Protein 4GD9 (pdb70)

Structure (mmCIF, N/CA/C/O backbone):
data_4GD9
#
_entry.id   4GD9
#
_cell.length_a   54.720
_cell.length_b   85.890
_cell.length_c   100.140
_cell.angle_alpha   90.00
_cell.angle_beta   90.00
_cell.angle_gamma   90.00
#
_symmetry.space_group_name_H-M   'P 21 21 21'
#
loop_
_entity.id
_entity.type
_entity.pdbx_description
1 polymer Streptavidin
2 non-polymer BIOTIN
3 non-polymer 'SULFATE ION'
4 water water
#
loop_
_atom_site.group_PDB
_atom_site.id
_atom_site.type_symbol
_atom_site.label_atom_id
_atom_site.label_alt_id
_atom_site.label_comp_id
_atom_site.label_asym_id
_atom_site.label_entity_id
_atom_site.label_seq_id
_atom_site.pdbx_PDB_ins_code
_atom_site.Cartn_x
_atom_site.Cartn_y
_atom_site.Cartn_z
_atom_site.occupancy
_atom_site.B_iso_or_equiv
_atom_site.auth_seq_id
_atom_site.auth_comp_id
_atom_site.auth_asym_id
_atom_site.auth_atom_id
_atom_site.pdbx_PDB_model_num
ATOM 1 N N . ASN A 1 2 ? 45.691 -20.877 35.721 1.00 67.75 49 ASN A N 1
ATOM 2 C CA . ASN A 1 2 ? 46.551 -21.833 34.960 1.00 64.87 49 ASN A CA 1
ATOM 3 C C . ASN A 1 2 ? 46.706 -21.415 33.501 1.00 54.51 49 ASN A C 1
ATOM 4 O O . ASN A 1 2 ? 45.778 -20.866 32.899 1.00 48.36 49 ASN A O 1
ATOM 9 N N . ALA A 1 3 ? 47.879 -21.705 32.936 1.00 52.36 50 ALA A N 1
ATOM 10 C CA . ALA A 1 3 ? 48.181 -21.461 31.516 1.00 45.07 50 ALA A CA 1
ATOM 11 C C . ALA A 1 3 ? 47.034 -21.862 30.574 1.00 37.38 50 ALA A C 1
ATOM 12 O O . ALA A 1 3 ? 46.721 -21.151 29.625 1.00 35.14 50 ALA A O 1
ATOM 14 N N . GLU A 1 4 ? 46.405 -23.001 30.868 1.00 39.41 51 GLU A N 1
ATOM 15 C CA . GLU A 1 4 ? 45.369 -23.549 29.999 1.00 36.88 51 GLU A CA 1
ATOM 16 C C . GLU A 1 4 ? 44.155 -22.653 29.841 1.00 34.59 51 GLU A C 1
ATOM 17 O O . GLU A 1 4 ? 43.446 -22.751 28.839 1.00 34.97 51 GLU A O 1
ATOM 23 N N . SER A 1 5 ? 43.915 -21.787 30.818 1.00 34.96 52 SER A N 1
ATOM 24 C CA . SER A 1 5 ? 42.704 -20.983 30.820 1.00 34.09 52 SER A CA 1
ATOM 25 C C . SER A 1 5 ? 42.908 -19.565 30.236 1.00 33.43 52 SER A C 1
ATOM 26 O O . SER A 1 5 ? 41.954 -18.785 30.141 1.00 30.22 52 SER A O 1
ATOM 30 N N . ARG A 1 6 ? 44.147 -19.225 29.862 1.00 29.87 53 ARG A N 1
ATOM 31 C CA . ARG A 1 6 ? 44.478 -17.877 29.430 1.00 27.68 53 ARG A CA 1
ATOM 32 C C . ARG A 1 6 ? 44.693 -17.790 27.932 1.00 24.69 53 ARG A C 1
ATOM 33 O O . ARG A 1 6 ? 45.291 -18.651 27.343 1.00 25.83 53 ARG A O 1
ATOM 46 N N . TYR A 1 7 ? 44.207 -16.699 27.351 1.00 23.56 54 TYR A N 1
ATOM 47 C CA . TYR A 1 7 ? 44.295 -16.459 25.940 1.00 23.53 54 TYR A CA 1
ATOM 48 C C . TYR A 1 7 ? 44.852 -15.049 25.691 1.00 24.79 54 TYR A C 1
ATOM 49 O O . TYR A 1 7 ? 44.610 -14.107 26.454 1.00 24.12 54 TYR A O 1
ATOM 58 N N . VAL A 1 8 ? 45.635 -14.923 24.613 1.00 19.37 55 VAL A N 1
ATOM 59 C CA . VAL A 1 8 ? 46.256 -13.674 24.243 1.00 19.70 55 VAL A CA 1
ATOM 60 C C . VAL A 1 8 ? 45.189 -12.682 23.777 1.00 19.32 55 VAL A C 1
ATOM 61 O O . VAL A 1 8 ? 44.250 -13.031 23.064 1.00 18.33 55 VAL A O 1
ATOM 65 N N . LEU A 1 9 ? 45.341 -11.415 24.185 1.00 18.68 56 LEU A N 1
ATOM 66 C CA . LEU A 1 9 ? 44.526 -10.349 23.634 1.00 19.94 56 LEU A CA 1
ATOM 67 C C . LEU A 1 9 ? 45.392 -9.219 23.130 1.00 17.59 56 LEU A C 1
ATOM 68 O O . LEU A 1 9 ? 46.500 -8.973 23.588 1.00 17.76 56 LEU A O 1
ATOM 73 N N . THR A 1 10 ? 44.857 -8.544 22.132 1.00 19.19 57 THR A N 1
ATOM 74 C CA . THR A 1 10 ? 45.461 -7.334 21.619 1.00 19.37 57 THR A CA 1
ATOM 75 C C . THR A 1 10 ? 44.335 -6.415 21.225 1.00 16.36 57 THR A C 1
ATOM 76 O O . THR A 1 10 ? 43.260 -6.836 20.826 1.00 18.25 57 THR A O 1
ATOM 80 N N . GLY A 1 11 ? 44.571 -5.109 21.357 1.00 18.36 58 GLY A N 1
ATOM 81 C CA . GLY A 1 11 ? 43.598 -4.142 20.972 1.00 17.66 58 GLY A CA 1
ATOM 82 C C . GLY A 1 11 ? 44.176 -2.750 20.849 1.00 16.35 58 GLY A C 1
ATOM 83 O O . GLY A 1 11 ? 45.401 -2.557 20.804 1.00 16.75 58 GLY A O 1
ATOM 84 N N . ARG A 1 12 ? 43.259 -1.791 20.841 1.00 17.39 59 ARG A N 1
ATOM 85 C CA . ARG A 1 12 ? 43.617 -0.377 20.684 1.00 17.89 59 ARG A CA 1
ATOM 86 C C . ARG A 1 12 ? 42.729 0.474 21.568 1.00 16.32 59 ARG A C 1
ATOM 87 O O . ARG A 1 12 ? 41.584 0.130 21.802 1.00 17.75 59 ARG A O 1
ATOM 95 N N . TYR A 1 13 ? 43.228 1.617 22.013 1.00 16.48 60 TYR A N 1
ATOM 96 C CA . TYR A 1 13 ? 42.427 2.573 22.726 1.00 16.55 60 TYR A CA 1
ATOM 97 C C . TYR A 1 13 ? 42.801 3.991 22.328 1.00 18.99 60 TYR A C 1
ATOM 98 O O . TYR A 1 13 ? 43.907 4.202 21.811 1.00 17.72 60 TYR A O 1
ATOM 107 N N . ASP A 1 14 ? 41.887 4.928 22.583 1.00 19.42 61 ASP A N 1
ATOM 108 C CA . ASP A 1 14 ? 42.139 6.369 22.373 1.00 18.02 61 ASP A CA 1
ATOM 109 C C . ASP A 1 14 ? 43.038 6.895 23.443 1.00 16.88 61 ASP A C 1
ATOM 110 O O . ASP A 1 14 ? 42.637 7.064 24.610 1.00 19.68 61 ASP A O 1
ATOM 115 N N . SER A 1 15 ? 44.336 7.039 23.097 1.00 18.53 62 SER A N 1
ATOM 116 C CA . SER A 1 15 ? 45.382 7.465 24.016 1.00 20.25 62 SER A CA 1
ATOM 117 C C . SER A 1 15 ? 45.411 8.978 24.251 1.00 21.11 62 SER A C 1
ATOM 118 O O . SER A 1 15 ? 46.238 9.467 25.027 1.00 26.09 62 SER A O 1
ATOM 121 N N . ALA A 1 16 ? 44.484 9.709 23.613 1.00 19.54 63 ALA A N 1
ATOM 122 C CA . ALA A 1 16 ? 44.321 11.149 23.893 1.00 19.88 63 ALA A CA 1
ATOM 123 C C . ALA A 1 16 ? 42.851 11.482 23.908 1.00 20.28 63 ALA A C 1
ATOM 124 O O . ALA A 1 16 ? 42.355 12.140 23.004 1.00 21.60 63 ALA A O 1
ATOM 126 N N . PRO A 1 17 ? 42.128 11.013 24.941 1.00 19.73 64 PRO A N 1
ATOM 127 C CA . PRO A 1 17 ? 40.704 11.156 24.949 1.00 18.58 64 PRO A CA 1
ATOM 128 C C . PRO A 1 17 ? 40.303 12.640 25.176 1.00 19.59 64 PRO A C 1
ATOM 129 O O . PRO A 1 17 ? 41.108 13.484 25.560 1.00 21.72 64 PRO A O 1
ATOM 133 N N . ALA A 1 18 ? 39.041 12.928 24.946 1.00 21.02 65 ALA A N 1
ATOM 134 C CA . ALA A 1 18 ? 38.517 14.252 25.176 1.00 21.03 65 ALA A CA 1
ATOM 135 C C . ALA A 1 18 ? 38.588 14.561 26.666 1.00 21.07 65 ALA A C 1
ATOM 136 O O . ALA A 1 18 ? 38.709 13.644 27.506 1.00 21.39 65 ALA A O 1
ATOM 138 N N . THR A 1 19 ? 38.542 15.856 26.978 1.00 21.94 66 THR A N 1
ATOM 139 C CA . THR A 1 19 ? 38.622 16.341 28.372 1.00 23.04 66 THR A CA 1
ATOM 140 C C . THR A 1 19 ? 37.309 16.986 28.824 1.00 26.22 66 THR A C 1
ATOM 141 O O . THR A 1 19 ? 37.262 17.768 29.783 1.00 28.98 66 THR A O 1
ATOM 145 N N . ASP A 1 20 ? 36.230 16.617 28.149 1.00 24.88 67 ASP A N 1
ATOM 146 C CA . ASP A 1 20 ? 34.915 17.196 28.383 1.00 26.77 67 ASP A CA 1
ATOM 147 C C . ASP A 1 20 ? 33.979 16.318 29.217 1.00 25.80 67 ASP A C 1
ATOM 148 O O . ASP A 1 20 ? 32.798 16.578 29.247 1.00 32.96 67 ASP A O 1
ATOM 153 N N . GLY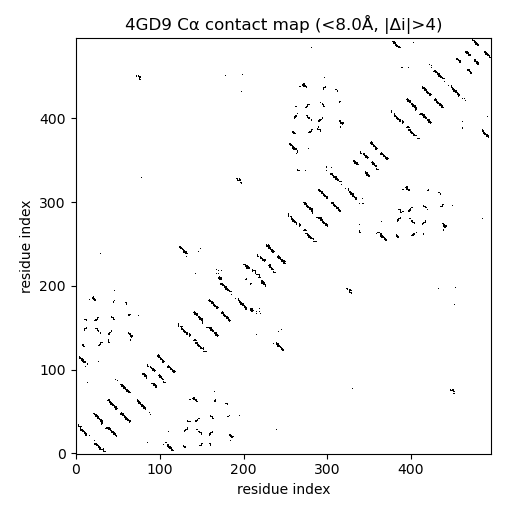 A 1 21 ? 34.519 15.322 29.912 1.00 25.05 68 GLY A N 1
ATOM 154 C CA . GLY A 1 21 ? 33.716 14.387 30.695 1.00 25.21 68 GLY A CA 1
ATOM 155 C C . GLY A 1 21 ? 33.415 13.054 30.026 1.00 25.60 68 GLY A C 1
ATOM 156 O O . GLY A 1 21 ? 32.917 12.128 30.654 1.00 29.08 68 GLY A O 1
ATOM 157 N N . SER A 1 22 ? 33.756 12.950 28.758 1.00 23.07 69 SER A N 1
ATOM 158 C CA . SER A 1 22 ? 33.526 11.721 28.005 1.00 22.74 69 SER A CA 1
ATOM 159 C C . SER A 1 22 ? 34.413 10.584 28.431 1.00 22.68 69 SER A C 1
ATOM 160 O O . SER A 1 22 ? 35.582 10.811 28.798 1.00 22.22 69 SER A O 1
ATOM 163 N N . GLY A 1 23 ? 33.936 9.360 28.178 1.00 21.45 70 GLY A N 1
ATOM 164 C CA . GLY A 1 23 ? 34.754 8.167 28.325 1.00 22.47 70 GLY A CA 1
ATOM 165 C C . GLY A 1 23 ? 35.854 8.045 27.286 1.00 20.18 70 GLY A C 1
ATOM 166 O O . GLY A 1 23 ? 35.940 8.824 26.334 1.00 20.18 70 GLY A O 1
ATOM 167 N N . THR A 1 24 ? 36.672 7.019 27.456 1.00 19.72 71 THR A N 1
ATOM 168 C CA . THR A 1 24 ? 37.810 6.727 26.583 1.00 19.22 71 THR A CA 1
ATOM 169 C C . THR A 1 24 ? 37.510 5.480 25.746 1.00 18.54 71 THR A C 1
ATOM 170 O O . THR A 1 24 ? 37.394 4.380 26.270 1.00 18.11 71 THR A O 1
ATOM 174 N N . ALA A 1 25 ? 37.391 5.645 24.441 1.00 17.83 72 ALA A N 1
ATOM 175 C CA . ALA A 1 25 ? 36.977 4.516 23.576 1.00 18.40 72 ALA A CA 1
ATOM 176 C C . ALA A 1 25 ? 38.091 3.491 23.498 1.00 18.61 72 ALA A C 1
ATOM 177 O O . ALA A 1 25 ? 39.271 3.825 23.493 1.00 18.24 72 ALA A O 1
ATOM 179 N N . LEU A 1 26 ? 37.706 2.217 23.460 1.00 19.03 73 LEU A N 1
ATOM 180 C CA . LEU A 1 26 ? 38.680 1.153 23.283 1.00 18.83 73 LEU A CA 1
ATOM 181 C C . LEU A 1 26 ? 38.033 -0.085 22.685 1.00 17.23 73 LEU A C 1
ATOM 182 O O . LEU A 1 26 ? 36.813 -0.207 22.617 1.00 18.15 73 LEU A O 1
ATOM 187 N N . GLY A 1 27 ? 38.883 -1.001 22.272 1.00 18.00 74 GLY A N 1
ATOM 188 C CA . GLY A 1 27 ? 38.432 -2.314 21.834 1.00 18.56 74 GLY A CA 1
ATOM 189 C C . GLY A 1 27 ? 39.548 -3.318 21.857 1.00 16.43 74 GLY A C 1
ATOM 190 O O . GLY A 1 27 ? 40.723 -2.971 21.808 1.00 16.79 74 GLY A O 1
ATOM 191 N N . TRP A 1 28 ? 39.190 -4.596 21.945 1.00 18.10 75 TRP A N 1
ATOM 192 C CA . TRP A 1 28 ? 40.198 -5.658 21.851 1.00 17.17 75 TRP A CA 1
ATOM 193 C C . TRP A 1 28 ? 39.608 -6.941 21.327 1.00 16.10 75 TRP A C 1
ATOM 194 O O . TRP A 1 28 ? 38.403 -7.095 21.313 1.00 16.83 75 TRP A O 1
ATOM 205 N N . THR A 1 29 ? 40.501 -7.852 20.951 1.00 16.99 76 THR A N 1
ATOM 206 C CA . THR A 1 29 ? 40.143 -9.168 20.406 1.00 16.28 76 THR A CA 1
ATOM 207 C C . THR A 1 29 ? 40.827 -10.271 21.182 1.00 15.41 76 THR A C 1
ATOM 208 O O . THR A 1 29 ? 42.000 -10.178 21.507 1.00 16.84 76 THR A O 1
ATOM 212 N N . VAL A 1 30 ? 40.109 -11.367 21.381 1.00 17.52 77 VAL A N 1
ATOM 213 C CA . VAL A 1 30 ? 40.658 -12.673 21.764 1.00 17.33 77 VAL A CA 1
ATOM 214 C C . VAL A 1 30 ? 40.242 -13.697 20.695 1.00 16.24 77 VAL A C 1
ATOM 215 O O . VAL A 1 30 ? 39.034 -13.831 20.403 1.00 16.68 77 VAL A O 1
ATOM 219 N N . ALA A 1 31 ? 41.189 -14.435 20.167 1.00 16.79 78 ALA A N 1
ATOM 220 C CA . ALA A 1 31 ? 40.906 -15.664 19.456 1.00 16.35 78 ALA A CA 1
ATOM 221 C C . ALA A 1 31 ? 41.077 -16.806 20.457 1.00 16.32 78 ALA A C 1
ATOM 222 O O . ALA A 1 31 ? 42.109 -16.923 21.117 1.00 18.21 78 ALA A O 1
ATOM 224 N N . TRP A 1 32 ? 40.080 -17.665 20.499 1.00 16.50 79 TRP A N 1
ATOM 225 C CA . TRP A 1 32 ? 39.945 -18.676 21.533 1.00 17.83 79 TRP A CA 1
ATOM 226 C C . TRP A 1 32 ? 40.732 -19.924 21.227 1.00 19.45 79 TRP A C 1
ATOM 227 O O . TRP A 1 32 ? 40.244 -21.042 21.365 1.00 20.03 79 TRP A O 1
ATOM 238 N N . LYS A 1 33 ? 42.006 -19.718 20.900 1.00 17.54 80 LYS A N 1
ATOM 239 C CA . LYS A 1 33 ? 43.010 -20.767 20.739 1.00 19.12 80 LYS A CA 1
ATOM 240 C C . LYS A 1 33 ? 44.174 -20.455 21.619 1.00 18.16 80 LYS A C 1
ATOM 241 O O . LYS A 1 33 ? 44.659 -19.334 21.627 1.00 18.86 80 LYS A O 1
ATOM 247 N N . ASN A 1 34 ? 44.603 -21.448 22.373 1.00 18.08 81 ASN A N 1
ATOM 248 C CA . ASN A 1 34 ? 45.930 -21.393 22.974 1.00 18.64 81 ASN A CA 1
ATOM 249 C C . ASN A 1 34 ? 46.635 -22.745 22.789 1.00 20.60 81 ASN A C 1
ATOM 250 O O . ASN A 1 34 ? 46.191 -23.547 21.964 1.00 22.38 81 ASN A O 1
ATOM 255 N N . ASN A 1 35 ? 47.720 -23.025 23.503 1.00 22.39 82 ASN A N 1
ATOM 256 C CA . ASN A 1 35 ? 48.422 -24.289 23.249 1.00 24.15 82 ASN A CA 1
ATOM 257 C C . ASN A 1 35 ? 47.679 -25.525 23.756 1.00 23.23 82 ASN A C 1
ATOM 258 O O . ASN A 1 35 ? 48.058 -26.656 23.431 1.00 26.33 82 ASN A O 1
ATOM 263 N N . TYR A 1 36 ? 46.590 -25.292 24.490 1.00 21.37 83 TYR A N 1
ATOM 264 C CA . TYR A 1 36 ? 45.827 -26.312 25.214 1.00 22.10 83 TYR A CA 1
ATOM 265 C C . TYR A 1 36 ? 44.503 -26.605 24.552 1.00 21.00 83 TYR A C 1
ATOM 266 O O . TYR A 1 36 ? 44.089 -27.763 24.582 1.00 24.39 83 TYR A O 1
ATOM 275 N N . ARG A 1 37 ? 43.842 -25.594 24.009 1.00 23.99 84 ARG A N 1
ATOM 276 C CA . ARG A 1 37 ? 42.465 -25.726 23.561 1.00 23.61 84 ARG A CA 1
ATOM 277 C C . ARG A 1 37 ? 42.201 -24.804 22.382 1.00 22.17 84 ARG A C 1
ATOM 278 O O . ARG A 1 37 ? 42.880 -23.815 22.235 1.00 21.21 84 ARG A O 1
ATOM 286 N N . ASN A 1 38 ? 41.179 -25.117 21.583 1.00 20.69 85 ASN A N 1
ATOM 287 C CA . ASN A 1 38 ? 40.765 -24.277 20.464 1.00 19.78 85 ASN A CA 1
ATOM 288 C C . ASN A 1 38 ? 39.267 -24.367 20.270 1.00 20.19 85 ASN A C 1
ATOM 289 O O . ASN A 1 38 ? 38.735 -25.434 19.960 1.00 25.06 85 ASN A O 1
ATOM 294 N N . ALA A 1 39 ? 38.570 -23.256 20.484 1.00 20.53 86 ALA A N 1
ATOM 295 C CA . ALA A 1 39 ? 37.126 -23.220 20.338 1.00 18.62 86 ALA A CA 1
ATOM 296 C C . ALA A 1 39 ? 36.700 -22.772 18.909 1.00 17.83 86 ALA A C 1
ATOM 297 O O . ALA A 1 39 ? 35.521 -22.689 18.587 1.00 21.88 86 ALA A O 1
ATOM 299 N N . HIS A 1 40 ? 37.693 -22.479 18.092 1.00 17.73 87 HIS A N 1
ATOM 300 C CA . HIS A 1 40 ? 37.472 -22.002 16.716 1.00 19.27 87 HIS A CA 1
ATOM 301 C C . HIS A 1 40 ? 36.499 -20.857 16.682 1.00 18.86 87 HIS A C 1
ATOM 302 O O . HIS A 1 40 ? 35.446 -20.900 16.044 1.00 20.58 87 HIS A O 1
ATOM 309 N N . SER A 1 41 ? 36.884 -19.802 17.414 1.00 18.65 88 SER A N 1
ATOM 310 C CA . SER A 1 41 ? 36.049 -18.612 17.546 1.00 21.05 88 SER A CA 1
ATOM 311 C C . SER A 1 41 ? 36.886 -17.450 18.022 1.00 18.48 88 SER A C 1
ATOM 312 O O . SER A 1 41 ? 38.042 -17.610 18.423 1.00 18.93 88 SER A O 1
ATOM 315 N N . ALA A 1 42 ? 36.311 -16.255 17.915 1.00 17.53 89 ALA A N 1
ATOM 316 C CA . ALA A 1 42 ? 36.966 -15.025 18.353 1.00 18.77 89 ALA A CA 1
ATOM 317 C C . ALA A 1 42 ? 35.926 -14.069 18.864 1.00 17.05 89 ALA A C 1
ATOM 318 O O . ALA A 1 42 ? 34.838 -13.965 18.283 1.00 18.04 89 ALA A O 1
ATOM 320 N N . THR A 1 43 ? 36.245 -13.396 19.964 1.00 16.55 90 THR A N 1
ATOM 321 C CA . THR A 1 43 ? 35.434 -12.325 20.489 1.00 17.28 90 THR A CA 1
ATOM 322 C C . THR A 1 43 ? 36.107 -10.992 20.368 1.00 15.96 90 THR A C 1
ATOM 323 O O . THR A 1 43 ? 37.283 -10.873 20.581 1.00 16.67 90 THR A O 1
ATOM 327 N N . THR A 1 44 ? 35.330 -9.992 19.948 1.00 16.63 91 THR A N 1
ATOM 328 C CA . THR A 1 44 ? 35.761 -8.603 20.080 1.00 16.49 91 THR A CA 1
ATOM 329 C C . THR A 1 44 ? 34.880 -7.839 21.039 1.00 15.18 91 THR A C 1
ATOM 330 O O . THR A 1 44 ? 33.637 -7.947 20.986 1.00 17.32 91 THR A O 1
ATOM 334 N N . TRP A 1 45 ? 35.489 -7.087 21.923 1.00 16.47 92 TRP A N 1
ATOM 335 C CA . TRP A 1 45 ? 34.845 -6.146 22.789 1.00 15.32 92 TRP A CA 1
ATOM 336 C C . TRP A 1 45 ? 35.098 -4.727 22.324 1.00 14.97 92 TRP A C 1
ATOM 337 O O . TRP A 1 45 ? 36.226 -4.361 22.058 1.00 17.05 92 TRP A O 1
ATOM 348 N N . SER A 1 46 ? 34.016 -3.945 22.270 1.00 16.30 93 SER A N 1
ATOM 349 C CA . SER A 1 46 ? 34.091 -2.544 21.933 1.00 17.52 93 SER A CA 1
ATOM 350 C C . SER A 1 46 ? 33.391 -1.772 23.039 1.00 16.34 93 SER A C 1
ATOM 351 O O . SER A 1 46 ? 32.253 -2.068 23.376 1.00 18.15 93 SER A O 1
ATOM 354 N N . GLY A 1 47 ? 34.005 -0.702 23.505 1.00 19.21 94 GLY A N 1
ATOM 355 C CA . GLY A 1 47 ? 33.384 0.040 24.573 1.00 18.82 94 GLY A CA 1
ATOM 356 C C . GLY A 1 47 ? 34.150 1.266 25.005 1.00 18.43 94 GLY A C 1
ATOM 357 O O . GLY A 1 47 ? 34.856 1.879 24.221 1.00 17.17 94 GLY A O 1
ATOM 358 N N . GLN A 1 48 ? 33.963 1.653 26.280 1.00 19.09 95 GLN A N 1
ATOM 359 C CA . GLN A 1 48 ? 34.697 2.787 26.772 1.00 20.05 95 GLN A CA 1
ATOM 360 C C . GLN A 1 48 ? 35.010 2.636 28.245 1.00 19.55 95 GLN A C 1
ATOM 361 O O . GLN A 1 48 ? 34.272 1.998 29.003 1.00 20.34 95 GLN A O 1
ATOM 367 N N . TYR A 1 49 ? 36.160 3.183 28.593 1.00 19.05 96 TYR A N 1
ATOM 368 C CA . TYR A 1 49 ? 36.633 3.312 29.950 1.00 19.96 96 TYR A CA 1
ATOM 369 C C . TYR A 1 49 ? 36.106 4.603 30.571 1.00 19.97 96 TYR A C 1
ATOM 370 O O . TYR A 1 49 ? 36.191 5.667 29.950 1.00 21.28 96 TYR A O 1
ATOM 379 N N . VAL A 1 50 ? 35.527 4.475 31.765 1.00 29.59 97 VAL A N 1
ATOM 380 C CA . VAL A 1 50 ? 34.927 5.573 32.499 1.00 33.32 97 VAL A CA 1
ATOM 381 C C . VAL A 1 50 ? 35.690 5.660 33.822 1.00 31.48 97 VAL A C 1
ATOM 382 O O . VAL A 1 50 ? 35.679 4.713 34.609 1.00 30.13 97 VAL A O 1
ATOM 386 N N . GLY A 1 51 ? 36.432 6.740 34.000 1.00 37.52 98 GLY A N 1
ATOM 387 C CA . GLY A 1 51 ? 37.272 6.921 35.175 1.00 38.92 98 GLY A CA 1
ATOM 388 C C . GLY A 1 51 ? 36.520 7.395 36.397 1.00 39.84 98 GLY A C 1
ATOM 389 O O . GLY A 1 51 ? 35.297 7.564 36.384 1.00 40.93 98 GLY A O 1
ATOM 390 N N . GLY A 1 52 ? 37.278 7.643 37.455 1.00 43.28 99 GLY A N 1
ATOM 391 C CA . GLY A 1 52 ? 36.737 8.233 38.668 1.00 42.39 99 GLY A CA 1
ATOM 392 C C . GLY A 1 52 ? 36.495 7.230 39.772 1.00 38.21 99 GLY A C 1
ATOM 393 O O . GLY A 1 52 ? 37.122 6.172 39.814 1.00 37.76 99 GLY A O 1
ATOM 394 N N . ALA A 1 53 ? 35.580 7.582 40.669 1.00 37.30 100 ALA A N 1
ATOM 395 C CA . ALA A 1 53 ? 35.403 6.853 41.928 1.00 38.68 100 ALA A CA 1
ATOM 396 C C . ALA A 1 53 ? 34.938 5.415 41.734 1.00 38.47 100 ALA A C 1
ATOM 397 O O . ALA A 1 53 ? 35.305 4.529 42.504 1.00 44.82 100 ALA A O 1
ATOM 399 N N . GLU A 1 54 ? 34.144 5.176 40.697 1.00 38.21 101 GLU A N 1
ATOM 400 C CA . GLU A 1 54 ? 33.704 3.814 40.391 1.00 38.49 101 GLU A CA 1
ATOM 401 C C . GLU A 1 54 ? 34.103 3.511 38.963 1.00 33.61 101 GLU A C 1
ATOM 402 O O . GLU A 1 54 ? 33.247 3.354 38.082 1.00 33.15 101 GLU A O 1
ATOM 408 N N . ALA A 1 55 ? 35.413 3.431 38.717 1.00 31.73 102 ALA A N 1
ATOM 409 C CA . ALA A 1 55 ? 35.908 3.258 37.343 1.00 29.47 102 ALA A CA 1
ATOM 410 C C . ALA A 1 55 ? 35.411 1.937 36.744 1.00 28.46 102 ALA A C 1
ATOM 411 O O . ALA A 1 55 ? 35.346 0.922 37.427 1.00 30.87 102 ALA A O 1
ATOM 413 N N . ARG A 1 56 ? 35.053 1.979 35.470 1.00 27.14 103 ARG A N 1
ATOM 414 C CA . ARG A 1 56 ? 34.502 0.820 34.782 1.00 28.44 103 ARG A CA 1
ATOM 415 C C . ARG A 1 56 ? 34.950 0.818 33.342 1.00 25.29 103 ARG A C 1
ATOM 416 O O . ARG A 1 56 ? 35.199 1.873 32.796 1.00 25.31 103 ARG A O 1
ATOM 424 N N . ILE A 1 57 ? 35.002 -0.360 32.746 1.00 18.38 104 ILE A N 1
ATOM 425 C CA . ILE A 1 57 ? 35.064 -0.495 31.295 1.00 18.44 104 ILE A CA 1
ATOM 426 C C . ILE A 1 57 ? 33.749 -1.133 30.869 1.00 19.28 104 ILE A C 1
ATOM 427 O O . ILE A 1 57 ? 33.411 -2.238 31.299 1.00 19.78 104 ILE A O 1
ATOM 432 N N . ASN A 1 58 ? 32.956 -0.380 30.107 1.00 18.57 105 ASN A N 1
ATOM 433 C CA . ASN A 1 58 ? 31.619 -0.829 29.692 1.00 18.87 105 ASN A CA 1
ATOM 434 C C . ASN A 1 58 ? 31.686 -1.227 28.228 1.00 18.25 105 ASN A C 1
ATOM 435 O O . ASN A 1 58 ? 32.041 -0.401 27.373 1.00 19.73 105 ASN A O 1
ATOM 440 N N . THR A 1 59 ? 31.349 -2.484 27.927 1.00 18.77 106 THR A N 1
ATOM 441 C CA . THR A 1 59 ? 31.506 -3.001 26.573 1.00 18.94 106 THR A CA 1
ATOM 442 C C . THR A 1 59 ? 30.277 -3.694 26.028 1.00 17.72 106 THR A C 1
ATOM 443 O O . THR A 1 59 ? 29.391 -4.133 26.767 1.00 19.87 106 THR A O 1
ATOM 447 N N . GLN A 1 60 ? 30.234 -3.767 24.703 1.00 17.61 107 GLN A N 1
ATOM 448 C CA . GLN A 1 60 ? 29.424 -4.711 23.960 1.00 17.49 107 GLN A CA 1
ATOM 449 C C . GLN A 1 60 ? 30.398 -5.591 23.179 1.00 16.45 107 GLN A C 1
ATOM 450 O O . GLN A 1 60 ? 31.540 -5.193 22.940 1.00 18.27 107 GLN A O 1
ATOM 460 N N . TRP A 1 61 ? 30.018 -6.850 22.916 1.00 17.50 108 TRP A N 1
ATOM 461 C CA . TRP A 1 61 ? 30.891 -7.792 22.253 1.00 18.15 108 TRP A CA 1
ATOM 462 C C . TRP A 1 61 ? 30.168 -8.611 21.204 1.00 15.21 108 TRP A C 1
ATOM 463 O O . TRP A 1 61 ? 28.956 -8.746 21.192 1.00 16.22 108 TRP A O 1
ATOM 474 N N . LEU A 1 62 ? 30.966 -9.084 20.277 1.00 17.11 109 LEU A N 1
ATOM 475 C CA . LEU A 1 62 ? 30.578 -9.964 19.186 1.00 15.93 109 LEU A CA 1
ATOM 476 C C . LEU A 1 62 ? 31.497 -11.161 19.215 1.00 15.00 109 LEU A C 1
ATOM 477 O O . LEU A 1 62 ? 32.716 -11.014 19.139 1.00 17.97 109 LEU A O 1
ATOM 482 N N . LEU A 1 63 ? 30.918 -12.357 19.296 1.00 16.27 110 LEU A N 1
ATOM 483 C CA . LEU A 1 63 ? 31.653 -13.604 19.351 1.00 16.18 110 LEU A CA 1
ATOM 484 C C . LEU A 1 63 ? 31.313 -14.421 18.087 1.00 16.64 110 LEU A C 1
ATOM 485 O O . LEU A 1 63 ? 30.204 -14.903 17.950 1.00 17.52 110 LEU A O 1
ATOM 492 N N . THR A 1 64 ? 32.237 -14.469 17.161 1.00 17.50 111 THR A N 1
ATOM 493 C CA . THR A 1 64 ? 32.035 -15.166 15.896 1.00 16.87 111 THR A CA 1
ATOM 494 C C . THR A 1 64 ? 32.711 -16.515 15.966 1.00 17.05 111 THR A C 1
ATOM 495 O O . THR A 1 64 ? 33.919 -16.609 16.234 1.00 16.45 111 THR A O 1
ATOM 499 N N . SER A 1 65 ? 31.976 -17.564 15.648 1.00 17.71 112 SER A N 1
ATOM 500 C CA . SER A 1 65 ? 32.529 -18.909 15.485 1.00 19.95 112 SER A CA 1
ATOM 501 C C . SER A 1 65 ? 32.774 -19.199 14.014 1.00 20.69 112 SER A C 1
ATOM 502 O O . SER A 1 65 ? 32.020 -18.762 13.148 1.00 20.98 112 SER A O 1
ATOM 505 N N . GLY A 1 66 ? 33.836 -19.949 13.718 1.00 20.27 113 GLY A N 1
ATOM 506 C CA . GLY A 1 66 ? 34.012 -20.478 12.366 1.00 20.04 113 GLY A CA 1
ATOM 507 C C . GLY A 1 66 ? 32.888 -21.462 12.095 1.00 22.44 113 GLY A C 1
ATOM 508 O O . GLY A 1 66 ? 32.589 -22.315 12.920 1.00 25.50 113 GLY A O 1
ATOM 509 N N . THR A 1 67 ? 32.214 -21.294 10.960 1.00 23.72 114 THR A N 1
ATOM 510 C CA . THR A 1 67 ? 31.085 -22.143 10.579 1.00 22.07 114 THR A CA 1
ATOM 511 C C . THR A 1 67 ? 31.193 -22.474 9.093 1.00 20.60 114 THR A C 1
ATOM 512 O O . THR A 1 67 ? 31.928 -21.828 8.318 1.00 20.88 114 THR A O 1
ATOM 516 N N . THR A 1 68 ? 30.423 -23.462 8.677 1.00 23.26 115 THR A N 1
ATOM 517 C CA . THR A 1 68 ? 30.234 -23.705 7.261 1.00 24.70 115 THR A CA 1
ATOM 518 C C . THR A 1 68 ? 29.363 -22.582 6.726 1.00 25.95 115 THR A C 1
ATOM 519 O O . THR A 1 68 ? 28.737 -21.832 7.490 1.00 24.61 115 THR A O 1
ATOM 523 N N . GLU A 1 69 ? 29.304 -22.458 5.413 1.00 27.78 116 GLU A N 1
ATOM 524 C CA . GLU A 1 69 ? 28.470 -21.434 4.818 1.00 31.12 116 GLU A CA 1
ATOM 525 C C . GLU A 1 69 ? 27.005 -21.640 5.204 1.00 26.56 116 GLU A C 1
ATOM 526 O O . GLU A 1 69 ? 26.281 -20.687 5.469 1.00 28.27 116 GLU A O 1
ATOM 532 N N . ALA A 1 70 ? 26.588 -22.898 5.282 1.00 28.35 117 ALA A N 1
ATOM 533 C CA . ALA A 1 70 ? 25.200 -23.242 5.613 1.00 26.77 117 ALA A CA 1
ATOM 534 C C . ALA A 1 70 ? 24.817 -22.808 7.030 1.00 23.95 117 ALA A C 1
ATOM 535 O O . ALA A 1 70 ? 23.631 -22.637 7.304 1.00 26.42 117 ALA A O 1
ATOM 537 N N . ASN A 1 71 ? 25.799 -22.694 7.919 1.00 24.17 118 ASN A N 1
ATOM 538 C CA . ASN A 1 71 ? 25.550 -22.304 9.292 1.00 22.41 118 ASN A CA 1
ATOM 539 C C . ASN A 1 71 ? 25.960 -20.879 9.601 1.00 20.83 118 ASN A C 1
ATOM 540 O O . ASN A 1 71 ? 25.931 -20.494 10.752 1.00 21.80 118 ASN A O 1
ATOM 545 N N . ALA A 1 72 ? 26.344 -20.098 8.598 1.00 21.84 119 ALA A N 1
ATOM 546 C CA . ALA A 1 72 ? 26.901 -18.766 8.836 1.00 22.17 119 ALA A CA 1
ATOM 547 C C . ALA A 1 72 ? 25.883 -17.865 9.468 1.00 20.45 119 ALA A C 1
ATOM 548 O O . ALA A 1 72 ? 26.253 -16.956 10.203 1.00 21.83 119 ALA A O 1
ATOM 550 N N . TRP A 1 73 ? 24.604 -18.135 9.226 1.00 19.50 120 TRP A N 1
ATOM 551 C CA . TRP A 1 73 ? 23.566 -17.258 9.735 1.00 19.58 120 TRP A CA 1
ATOM 552 C C . TRP A 1 73 ? 23.567 -17.258 11.253 1.00 21.04 120 TRP A C 1
ATOM 553 O O . TRP A 1 73 ? 23.182 -16.243 11.869 1.00 23.11 120 TRP A O 1
ATOM 564 N N . LYS A 1 74 ? 24.014 -18.360 11.871 1.00 19.15 121 LYS A N 1
ATOM 565 C CA . LYS A 1 74 ? 24.112 -18.502 13.331 1.00 18.92 121 LYS A CA 1
ATOM 566 C C . LYS A 1 74 ? 25.559 -18.537 13.869 1.00 19.27 121 LYS A C 1
ATOM 567 O O . LYS A 1 74 ? 25.832 -19.096 14.916 1.00 21.39 121 LYS A O 1
ATOM 573 N N . SER A 1 75 ? 26.438 -17.841 13.183 1.00 17.38 122 SER A N 1
ATOM 574 C CA . SER A 1 75 ? 27.832 -17.776 13.537 1.00 18.37 122 SER A CA 1
ATOM 575 C C . SER A 1 75 ? 28.161 -16.780 14.677 1.00 17.79 122 SER A C 1
ATOM 576 O O . SER A 1 75 ? 29.248 -16.916 15.265 1.00 17.48 122 SER A O 1
ATOM 579 N N . THR A 1 76 ? 27.309 -15.794 14.946 1.00 17.84 123 THR A N 1
ATOM 580 C CA . THR A 1 76 ? 27.705 -14.657 15.798 1.00 17.62 123 THR A CA 1
ATOM 581 C C . THR A 1 76 ? 26.775 -14.380 16.947 1.00 17.49 123 THR A C 1
ATOM 582 O O . THR A 1 76 ? 25.588 -14.153 16.783 1.00 18.39 123 THR A O 1
ATOM 586 N N . LEU A 1 77 ? 27.334 -14.473 18.146 1.00 17.26 124 LEU A N 1
ATOM 587 C CA . LEU A 1 77 ? 26.671 -14.069 19.367 1.00 17.03 124 LEU A CA 1
ATOM 588 C C . LEU A 1 77 ? 27.005 -12.632 19.707 1.00 15.70 124 LEU A C 1
ATOM 589 O O . LEU A 1 77 ? 28.118 -12.179 19.423 1.00 16.96 124 LEU A O 1
ATOM 594 N N . VAL A 1 78 ? 26.038 -11.952 20.325 1.00 17.57 125 VAL A N 1
ATOM 595 C CA . VAL A 1 78 ? 26.229 -10.581 20.829 1.00 17.70 125 VAL A CA 1
ATOM 596 C C . VAL A 1 78 ? 25.907 -10.531 22.327 1.00 17.45 125 VAL A C 1
ATOM 597 O O . VAL A 1 78 ? 25.006 -11.243 22.783 1.00 17.75 125 VAL A O 1
ATOM 601 N N . GLY A 1 79 ? 26.635 -9.678 23.056 1.00 16.67 126 GLY A N 1
ATOM 602 C CA . GLY A 1 79 ? 26.348 -9.459 24.458 1.00 16.54 126 GLY A CA 1
ATOM 603 C C . GLY A 1 79 ? 27.046 -8.224 24.973 1.00 16.34 126 GLY A C 1
ATOM 604 O O . GLY A 1 79 ? 27.488 -7.355 24.211 1.00 17.18 126 GLY A O 1
ATOM 605 N N . HIS A 1 80 ? 27.079 -8.109 26.301 1.00 17.51 127 HIS A N 1
ATOM 606 C CA . HIS A 1 80 ? 27.611 -6.907 26.942 1.00 17.34 127 HIS A CA 1
ATOM 607 C C . HIS A 1 80 ? 28.214 -7.281 28.238 1.00 16.71 127 HIS A C 1
ATOM 608 O O . HIS A 1 80 ? 27.632 -8.065 28.997 1.00 21.26 127 HIS A O 1
ATOM 615 N N . ASP A 1 81 ? 29.464 -6.826 28.444 1.00 18.70 128 ASP A N 1
ATOM 616 C CA . ASP A 1 81 ? 30.212 -7.076 29.673 1.00 18.88 128 ASP A CA 1
ATOM 617 C C . ASP A 1 81 ? 30.636 -5.754 30.306 1.00 19.63 128 ASP A C 1
ATOM 618 O O . ASP A 1 81 ? 31.064 -4.830 29.623 1.00 19.71 128 ASP A O 1
ATOM 623 N N . THR A 1 82 ? 30.524 -5.689 31.630 1.00 19.13 129 THR A N 1
ATOM 624 C CA . THR A 1 82 ? 30.975 -4.532 32.434 1.00 20.40 129 THR A CA 1
ATOM 625 C C . THR A 1 82 ? 32.105 -5.013 33.323 1.00 17.84 129 THR A C 1
ATOM 626 O O . THR A 1 82 ? 31.949 -5.984 34.049 1.00 21.00 129 THR A O 1
ATOM 630 N N . PHE A 1 83 ? 33.229 -4.312 33.269 1.00 18.46 130 PHE A N 1
ATOM 631 C CA . PHE A 1 83 ? 34.438 -4.641 33.996 1.00 18.80 130 PHE A CA 1
ATOM 632 C C . PHE A 1 83 ? 34.696 -3.626 35.095 1.00 18.40 130 PHE A C 1
ATOM 633 O O . PHE A 1 83 ? 34.618 -2.431 34.872 1.00 19.25 130 PHE A O 1
ATOM 641 N N . THR A 1 84 ? 35.095 -4.156 36.258 1.00 20.95 131 THR A N 1
ATOM 642 C CA . THR A 1 84 ? 35.556 -3.366 37.413 1.00 22.11 131 THR A CA 1
ATOM 643 C C . THR A 1 84 ? 36.974 -3.808 37.756 1.00 23.25 131 THR A C 1
ATOM 644 O O . THR A 1 84 ? 37.347 -4.973 37.589 1.00 23.62 131 THR A O 1
ATOM 648 N N . LYS A 1 85 ? 37.786 -2.888 38.252 1.00 25.48 132 LYS A N 1
ATOM 649 C CA . LYS A 1 85 ? 39.174 -3.163 38.437 1.00 30.47 132 LYS A CA 1
ATOM 650 C C . LYS A 1 85 ? 39.394 -3.740 39.815 1.00 34.55 132 LYS A C 1
ATOM 651 O O . LYS A 1 85 ? 38.627 -3.471 40.736 1.00 36.22 132 LYS A O 1
ATOM 657 N N . VAL A 1 86 ? 40.425 -4.558 39.963 1.00 40.60 133 VAL A N 1
ATOM 658 C CA . VAL A 1 86 ? 40.922 -4.916 41.289 1.00 49.53 133 VAL A CA 1
ATOM 659 C C . VAL A 1 86 ? 42.333 -5.485 41.152 1.00 57.90 133 VAL A C 1
ATOM 660 O O . VAL A 1 86 ? 43.030 -5.211 40.170 1.00 50.34 133 VAL A O 1
ATOM 664 N N . GLU A 1 98 ? 45.785 5.907 30.051 1.00 50.67 214 GLU A N 1
ATOM 665 C CA . GLU A 1 98 ? 46.848 4.866 30.070 1.00 47.03 214 GLU A CA 1
ATOM 666 C C . GLU A 1 98 ? 46.920 4.163 31.446 1.00 43.82 214 GLU A C 1
ATOM 667 O O . GLU A 1 98 ? 46.664 2.958 31.555 1.00 40.21 214 GLU A O 1
ATOM 673 N N . ALA A 1 99 ? 47.271 4.924 32.490 1.00 45.49 215 ALA A N 1
ATOM 674 C CA . ALA A 1 99 ? 47.362 4.391 33.858 1.00 42.32 215 ALA A CA 1
ATOM 675 C C . ALA A 1 99 ? 46.010 3.818 34.316 1.00 39.40 215 ALA A C 1
ATOM 676 O O . ALA A 1 99 ? 45.947 2.771 34.996 1.00 42.91 215 ALA A O 1
ATOM 678 N N . GLY A 1 100 ? 44.940 4.511 33.928 1.00 37.75 216 GLY A N 1
ATOM 679 C CA . GLY A 1 100 ? 43.572 4.120 34.253 1.00 31.38 216 GLY A CA 1
ATOM 680 C C . GLY A 1 100 ? 43.251 2.717 33.784 1.00 26.74 216 GLY A C 1
ATOM 681 O O . GLY A 1 100 ? 42.847 1.889 34.564 1.00 26.36 216 GLY A O 1
ATOM 682 N N . ILE A 1 101 ? 43.470 2.452 32.498 1.00 25.44 217 ILE A N 1
ATOM 683 C CA . ILE A 1 101 ? 43.125 1.186 31.867 1.00 23.24 217 ILE A CA 1
ATOM 684 C C . ILE A 1 101 ? 44.060 0.054 32.310 1.00 22.60 217 ILE A C 1
ATOM 685 O O . ILE A 1 101 ? 43.611 -1.066 32.550 1.00 22.92 217 ILE A O 1
ATOM 690 N N . THR A 1 102 ? 45.347 0.341 32.409 1.00 23.41 218 THR A N 1
ATOM 691 C CA . THR A 1 102 ? 46.308 -0.688 32.750 1.00 24.00 218 THR A CA 1
ATOM 692 C C . THR A 1 102 ? 45.957 -1.305 34.097 1.00 24.68 218 THR A C 1
ATOM 693 O O . THR A 1 102 ? 45.748 -0.594 35.070 1.00 25.94 218 THR A O 1
ATOM 697 N N . GLY A 1 103 ? 45.903 -2.635 34.128 1.00 22.78 219 GLY A N 1
ATOM 698 C CA . GLY A 1 103 ? 45.702 -3.362 35.372 1.00 23.65 219 GLY A CA 1
ATOM 699 C C . GLY A 1 103 ? 44.853 -4.598 35.132 1.00 22.04 219 GLY A C 1
ATOM 700 O O . GLY A 1 103 ? 44.754 -5.079 34.025 1.00 21.50 219 GLY A O 1
ATOM 701 N N . THR A 1 104 ? 44.299 -5.158 36.201 1.00 23.20 220 THR A N 1
ATOM 702 C CA . THR A 1 104 ? 43.506 -6.358 36.147 1.00 22.14 220 THR A CA 1
ATOM 703 C C . THR A 1 104 ? 42.055 -5.997 36.439 1.00 23.21 220 THR A C 1
ATOM 704 O O . THR A 1 104 ? 41.757 -5.314 37.450 1.00 24.36 220 THR A O 1
ATOM 708 N N . TRP A 1 105 ? 41.183 -6.504 35.595 1.00 21.16 221 TRP A N 1
ATOM 709 C CA . TRP A 1 105 ? 39.747 -6.201 35.600 1.00 22.06 221 TRP A CA 1
ATOM 710 C C . TRP A 1 105 ? 38.971 -7.486 35.655 1.00 23.51 221 TRP A C 1
ATOM 711 O O . TRP A 1 105 ? 39.426 -8.523 35.167 1.00 24.07 221 TRP A O 1
ATOM 722 N N . TYR A 1 106 ? 37.749 -7.446 36.201 1.00 24.89 222 TYR A N 1
ATOM 723 C CA . TYR A 1 106 ? 36.858 -8.582 36.204 1.00 27.22 222 TYR A CA 1
ATOM 724 C C . TYR A 1 106 ? 35.525 -8.131 35.730 1.00 27.98 222 TYR A C 1
ATOM 725 O O . TYR A 1 106 ? 35.117 -7.011 35.986 1.00 26.19 222 TYR A O 1
ATOM 734 N N . ASN A 1 107 ? 34.828 -9.017 35.042 1.00 19.23 223 ASN A N 1
ATOM 735 C CA . ASN A 1 107 ? 33.466 -8.694 34.599 1.00 18.50 223 ASN A CA 1
ATOM 736 C C . ASN A 1 107 ? 32.411 -9.396 35.427 1.00 20.95 223 ASN A C 1
ATOM 737 O O . ASN A 1 107 ? 32.720 -10.064 36.411 1.00 21.32 223 ASN A O 1
ATOM 742 N N . GLN A 1 108 ? 31.145 -9.169 35.083 1.00 19.09 224 GLN A N 1
ATOM 743 C CA . GLN A 1 108 ? 30.028 -9.679 35.810 1.00 21.19 224 GLN A CA 1
ATOM 744 C C . GLN A 1 108 ? 29.912 -11.192 35.854 1.00 22.35 224 GLN A C 1
ATOM 745 O O . GLN A 1 108 ? 29.107 -11.741 36.641 1.00 24.90 224 GLN A O 1
ATOM 751 N N . LEU A 1 109 ? 30.645 -11.861 34.965 1.00 22.30 225 LEU A N 1
ATOM 752 C CA . LEU A 1 109 ? 30.677 -13.313 34.894 1.00 22.40 225 LEU A CA 1
ATOM 753 C C . LEU A 1 109 ? 31.822 -13.879 35.723 1.00 22.99 225 LEU A C 1
ATOM 754 O O . LEU A 1 109 ? 31.902 -15.096 35.920 1.00 25.56 225 LEU A O 1
ATOM 759 N N . GLY A 1 110 ? 32.708 -13.021 36.220 1.00 21.71 226 GLY A N 1
ATOM 760 C CA . GLY A 1 110 ? 33.947 -13.477 36.872 1.00 22.28 226 GLY A CA 1
ATOM 761 C C . GLY A 1 110 ? 35.134 -13.665 35.972 1.00 23.57 226 GLY A C 1
ATOM 762 O O . GLY A 1 110 ? 36.173 -14.132 36.442 1.00 23.44 226 GLY A O 1
ATOM 763 N N . SER A 1 111 ? 35.046 -13.273 34.694 1.00 20.03 227 SER A N 1
ATOM 764 C CA . SER A 1 111 ? 36.200 -13.365 33.805 1.00 19.02 227 SER A CA 1
ATOM 765 C C . SER A 1 111 ? 37.256 -12.354 34.164 1.00 18.78 227 SER A C 1
ATOM 766 O O . SER A 1 111 ? 36.923 -11.302 34.700 1.00 19.84 227 SER A O 1
ATOM 769 N N . THR A 1 112 ? 38.517 -12.678 33.887 1.00 20.24 228 THR A N 1
ATOM 770 C CA . THR A 1 112 ? 39.649 -11.853 34.250 1.00 20.42 228 THR A CA 1
ATOM 771 C C . THR A 1 112 ? 40.314 -11.291 33.003 1.00 20.43 228 THR A C 1
ATOM 772 O O . THR A 1 112 ? 40.754 -12.050 32.147 1.00 20.16 228 THR A O 1
ATOM 776 N N . PHE A 1 113 ? 40.434 -9.959 32.970 1.00 20.37 229 PHE A N 1
ATOM 777 C CA . PHE A 1 113 ? 40.991 -9.194 31.836 1.00 20.29 229 PHE A CA 1
ATOM 778 C C . PHE A 1 113 ? 42.230 -8.496 32.376 1.00 20.24 229 PHE A C 1
ATOM 779 O O . PHE A 1 113 ? 42.115 -7.620 33.230 1.00 19.84 229 PHE A O 1
ATOM 787 N N . ILE A 1 114 ? 43.423 -8.943 31.980 1.00 19.17 230 ILE A N 1
ATOM 788 C CA . ILE A 1 114 ? 44.705 -8.375 32.432 1.00 20.17 230 ILE A CA 1
ATOM 789 C C . ILE A 1 114 ? 45.303 -7.619 31.249 1.00 20.66 230 ILE A C 1
ATOM 790 O O . ILE A 1 114 ? 45.492 -8.211 30.180 1.00 22.18 230 ILE A O 1
ATOM 795 N N . VAL A 1 115 ? 45.518 -6.321 31.372 1.00 19.16 231 VAL A N 1
ATOM 796 C CA . VAL A 1 115 ? 45.833 -5.500 30.186 1.00 17.79 231 VAL A CA 1
ATOM 797 C C . VAL A 1 115 ? 46.905 -4.452 30.534 1.00 19.38 231 VAL A C 1
ATOM 798 O O . VAL A 1 115 ? 46.952 -3.905 31.654 1.00 20.32 231 VAL A O 1
ATOM 802 N N . THR A 1 116 ? 47.767 -4.177 29.566 1.00 20.66 232 THR A N 1
ATOM 803 C CA . THR A 1 116 ? 48.684 -3.057 29.606 1.00 20.99 232 THR A CA 1
ATOM 804 C C . THR A 1 116 ? 48.277 -2.111 28.476 1.00 20.10 232 THR A C 1
ATOM 805 O O . THR A 1 116 ? 48.234 -2.533 27.320 1.00 21.15 232 THR A O 1
ATOM 809 N N . ALA A 1 117 ? 47.985 -0.853 28.815 1.00 19.79 233 ALA A N 1
ATOM 810 C CA . ALA A 1 117 ? 47.730 0.182 27.817 1.00 21.85 233 ALA A CA 1
ATOM 811 C C . ALA A 1 117 ? 49.041 0.900 27.519 1.00 21.99 233 ALA A C 1
ATOM 812 O O . ALA A 1 117 ? 49.655 1.501 28.434 1.00 25.40 233 ALA A O 1
ATOM 814 N N . GLY A 1 118 ? 49.476 0.864 26.255 1.00 20.40 234 GLY A N 1
ATOM 815 C CA . GLY A 1 118 ? 50.715 1.548 25.857 1.00 22.63 234 GLY A CA 1
ATOM 816 C C . GLY A 1 118 ? 50.441 3.006 25.593 1.00 23.22 234 GLY A C 1
ATOM 817 O O . GLY A 1 118 ? 49.292 3.382 25.254 1.00 23.61 234 GLY A O 1
ATOM 818 N N . ALA A 1 119 ? 51.456 3.843 25.757 1.00 23.84 235 ALA A N 1
ATOM 819 C CA . ALA A 1 119 ? 51.289 5.304 25.625 1.00 25.56 235 ALA A CA 1
ATOM 820 C C . ALA A 1 119 ? 50.831 5.690 24.224 1.00 27.83 235 ALA A C 1
ATOM 821 O O . ALA A 1 119 ? 50.282 6.768 24.038 1.00 29.53 235 ALA A O 1
ATOM 823 N N . ASP A 1 120 ? 51.053 4.775 23.271 1.00 29.87 236 ASP A N 1
ATOM 824 C CA . ASP A 1 120 ? 50.827 4.953 21.843 1.00 33.20 236 ASP A CA 1
ATOM 825 C C . ASP A 1 120 ? 49.464 4.513 21.357 1.00 27.55 236 ASP A C 1
ATOM 826 O O . ASP A 1 120 ? 49.152 4.668 20.180 1.00 28.85 236 ASP A O 1
ATOM 831 N N . GLY A 1 121 ? 48.683 3.911 22.243 1.00 21.42 237 GLY A N 1
ATOM 832 C CA . GLY A 1 121 ? 47.354 3.395 21.865 1.00 20.34 237 GLY A CA 1
ATOM 833 C C . GLY A 1 121 ? 47.209 1.875 21.817 1.00 18.22 237 GLY A C 1
ATOM 834 O O . GLY A 1 121 ? 46.125 1.405 21.615 1.00 18.39 237 GLY A O 1
ATOM 835 N N . ALA A 1 122 ? 48.272 1.120 22.056 1.00 18.24 238 ALA A N 1
ATOM 836 C CA . ALA A 1 122 ? 48.188 -0.353 22.100 1.00 17.70 238 ALA A CA 1
ATOM 837 C C . ALA A 1 122 ? 47.535 -0.874 23.396 1.00 20.08 238 ALA A C 1
ATOM 838 O O . ALA A 1 122 ? 47.718 -0.286 24.472 1.00 22.45 238 ALA A O 1
ATOM 840 N N . LEU A 1 123 ? 46.781 -1.961 23.287 1.00 19.58 239 LEU A N 1
ATOM 841 C CA . LEU A 1 123 ? 46.367 -2.783 24.416 1.00 18.38 239 LEU A CA 1
ATOM 842 C C . LEU A 1 123 ? 46.937 -4.163 24.184 1.00 18.01 239 LEU A C 1
ATOM 843 O O . LEU A 1 123 ? 46.794 -4.734 23.074 1.00 18.41 239 LEU A O 1
ATOM 848 N N . THR A 1 124 ? 47.557 -4.710 25.228 1.00 19.65 240 THR A N 1
ATOM 849 C CA . THR A 1 124 ? 48.158 -6.050 25.156 1.00 18.37 240 THR A CA 1
ATOM 850 C C . THR A 1 124 ? 47.876 -6.728 26.506 1.00 18.19 240 THR A C 1
ATOM 851 O O . THR A 1 124 ? 48.050 -6.121 27.561 1.00 20.36 240 THR A O 1
ATOM 855 N N . GLY A 1 125 ? 47.517 -8.005 26.469 1.00 17.82 241 GLY A N 1
ATOM 856 C CA . GLY A 1 125 ? 47.376 -8.728 27.712 1.00 21.75 241 GLY A CA 1
ATOM 857 C C . GLY A 1 125 ? 46.792 -10.102 27.569 1.00 20.14 241 GLY A C 1
ATOM 858 O O . GLY A 1 125 ? 47.040 -10.773 26.567 1.00 19.54 241 GLY A O 1
ATOM 859 N N . THR A 1 126 ? 46.048 -10.520 28.597 1.00 19.46 242 THR A N 1
ATOM 860 C CA . THR A 1 126 ? 45.462 -11.882 28.640 1.00 19.14 242 THR A CA 1
ATOM 861 C C . THR A 1 126 ? 44.008 -11.809 29.070 1.00 18.82 242 THR A C 1
ATOM 862 O O . THR A 1 126 ? 43.603 -10.894 29.801 1.00 19.66 242 THR A O 1
ATOM 866 N N . TYR A 1 127 ? 43.234 -12.781 28.599 1.00 17.62 243 TYR A N 1
ATOM 867 C CA . TYR A 1 127 ? 41.842 -12.926 28.970 1.00 19.12 243 TYR A CA 1
ATOM 868 C C . TYR A 1 127 ? 41.620 -14.347 29.457 1.00 18.60 243 TYR A C 1
ATOM 869 O O . TYR A 1 127 ? 42.072 -15.294 28.833 1.00 19.43 243 TYR A O 1
ATOM 878 N N . GLU A 1 128 ? 40.896 -14.474 30.555 1.00 19.03 244 GLU A N 1
ATOM 879 C CA . GLU A 1 128 ? 40.424 -15.752 31.099 1.00 19.14 244 GLU A CA 1
ATOM 880 C C . GLU A 1 128 ? 38.920 -15.678 31.279 1.00 18.67 244 GLU A C 1
ATOM 881 O O . GLU A 1 128 ? 38.413 -14.868 32.058 1.00 20.25 244 GLU A O 1
ATOM 887 N N . SER A 1 129 ? 38.184 -16.496 30.550 1.00 19.23 245 SER A N 1
ATOM 888 C CA . SER A 1 129 ? 36.723 -16.496 30.624 1.00 18.29 245 SER A CA 1
ATOM 889 C C . SER A 1 129 ? 36.277 -17.419 31.745 1.00 18.81 245 SER A C 1
ATOM 890 O O . SER A 1 129 ? 36.705 -18.580 31.815 1.00 21.14 245 SER A O 1
ATOM 893 N N . ALA A 1 130 ? 35.315 -16.953 32.552 1.00 19.60 246 ALA A N 1
ATOM 894 C CA . ALA A 1 130 ? 34.710 -17.802 33.589 1.00 22.50 246 ALA A CA 1
ATOM 895 C C . ALA A 1 130 ? 33.655 -18.776 33.009 1.00 22.72 246 ALA A C 1
ATOM 896 O O . ALA A 1 130 ? 33.183 -19.676 33.709 1.00 27.11 246 ALA A O 1
ATOM 898 N N . VAL A 1 131 ? 33.263 -18.563 31.753 1.00 23.00 247 VAL A N 1
ATOM 899 C CA . VAL A 1 131 ? 32.239 -19.380 31.118 1.00 23.85 247 VAL A CA 1
ATOM 900 C C . VAL A 1 131 ? 32.751 -19.933 29.784 1.00 24.98 247 VAL A C 1
ATOM 901 O O . VAL A 1 131 ? 33.735 -19.403 29.176 1.00 23.90 247 VAL A O 1
ATOM 905 N N . GLY A 1 132 ? 32.103 -21.016 29.354 1.00 28.54 248 GLY A N 1
ATOM 906 C CA . GLY A 1 132 ? 32.470 -21.681 28.099 1.00 30.81 248 GLY A CA 1
ATOM 907 C C . GLY A 1 132 ? 31.428 -22.686 27.657 1.00 36.20 248 GLY A C 1
ATOM 908 O O . GLY A 1 132 ? 31.425 -23.133 26.501 1.00 43.66 248 GLY A O 1
ATOM 910 N N . ASN B 1 2 ? 47.721 10.216 1.549 1.00 77.51 49 ASN B N 1
ATOM 911 C CA . ASN B 1 2 ? 46.501 10.098 2.394 1.00 62.20 49 ASN B CA 1
ATOM 912 C C . ASN B 1 2 ? 46.840 9.631 3.814 1.00 53.04 49 ASN B C 1
ATOM 913 O O . ASN B 1 2 ? 46.077 8.872 4.413 1.00 44.30 49 ASN B O 1
ATOM 918 N N . ALA B 1 3 ? 47.966 10.105 4.351 1.00 49.95 50 ALA B N 1
ATOM 919 C CA . ALA B 1 3 ? 48.430 9.718 5.695 1.00 43.34 50 ALA B CA 1
ATOM 920 C C . ALA B 1 3 ? 47.431 10.070 6.794 1.00 38.00 50 ALA B C 1
ATOM 921 O O . ALA B 1 3 ? 47.292 9.329 7.763 1.00 33.65 50 ALA B O 1
ATOM 923 N N . GLU B 1 4 ? 46.750 11.203 6.647 1.00 38.79 51 GLU B N 1
ATOM 924 C CA . GLU B 1 4 ? 45.771 11.631 7.640 1.00 39.05 51 GLU B CA 1
ATOM 925 C C . GLU B 1 4 ? 44.622 10.657 7.778 1.00 32.22 51 GLU B C 1
ATOM 926 O O . GLU B 1 4 ? 43.897 10.723 8.762 1.00 30.56 51 GLU B O 1
ATOM 932 N N . SER B 1 5 ? 44.437 9.742 6.823 1.00 29.45 52 SER B N 1
ATOM 933 C CA . SER B 1 5 ? 43.291 8.835 6.902 1.00 28.61 52 SER B CA 1
ATOM 934 C C . SER B 1 5 ? 43.667 7.375 7.199 1.00 23.61 52 SER B C 1
ATOM 935 O O . SER B 1 5 ? 42.835 6.493 7.096 1.00 23.49 52 SER B O 1
ATOM 938 N N . ARG B 1 6 ? 44.922 7.126 7.566 1.00 23.44 53 ARG B N 1
ATOM 939 C CA . ARG B 1 6 ? 45.367 5.798 7.904 1.00 21.31 53 ARG B CA 1
ATOM 940 C C . ARG B 1 6 ? 45.504 5.633 9.410 1.00 20.45 53 ARG B C 1
ATOM 941 O O . ARG B 1 6 ? 45.995 6.529 10.109 1.00 21.74 53 ARG B O 1
ATOM 949 N N . TYR B 1 7 ? 45.160 4.444 9.879 1.00 19.00 54 TYR B N 1
ATOM 950 C CA . TYR B 1 7 ? 45.104 4.129 11.321 1.00 17.76 54 TYR B CA 1
ATOM 951 C C . TYR B 1 7 ? 45.673 2.736 11.582 1.00 18.57 54 TYR B C 1
ATOM 952 O O . TYR B 1 7 ? 45.506 1.815 10.777 1.00 18.84 54 TYR B O 1
ATOM 961 N N . VAL B 1 8 ? 46.320 2.560 12.731 1.00 21.24 55 VAL B N 1
ATOM 962 C CA . VAL B 1 8 ? 46.875 1.259 13.139 1.00 21.49 55 VAL B CA 1
ATOM 963 C C . VAL B 1 8 ? 45.747 0.297 13.479 1.00 22.50 55 VAL B C 1
ATOM 964 O O . VAL B 1 8 ? 44.738 0.685 14.058 1.00 20.93 55 VAL B O 1
ATOM 968 N N . LEU B 1 9 ? 45.912 -0.969 13.092 1.00 19.34 56 LEU B N 1
ATOM 969 C CA . LEU B 1 9 ? 45.019 -2.021 13.579 1.00 19.57 56 LEU B CA 1
ATOM 970 C C . LEU B 1 9 ? 45.804 -3.178 14.141 1.00 18.91 56 LEU B C 1
ATOM 971 O O . LEU B 1 9 ? 46.937 -3.407 13.764 1.00 19.29 56 LEU B O 1
ATOM 976 N N . THR B 1 10 ? 45.151 -3.878 15.066 1.00 18.54 57 THR B N 1
ATOM 977 C CA . THR B 1 10 ? 45.692 -5.089 15.676 1.00 19.45 57 THR B CA 1
ATOM 978 C C . THR B 1 10 ? 44.554 -6.010 15.978 1.00 19.40 57 THR B C 1
ATOM 979 O O . THR B 1 10 ? 43.465 -5.573 16.234 1.00 17.50 57 THR B O 1
ATOM 983 N N . GLY B 1 11 ? 44.771 -7.314 15.890 1.00 18.09 58 GLY B N 1
ATOM 984 C CA . GLY B 1 11 ? 43.713 -8.270 16.141 1.00 18.77 58 GLY B CA 1
ATOM 985 C C . GLY B 1 11 ? 44.272 -9.669 16.275 1.00 16.21 58 GLY B C 1
ATOM 986 O O . GLY B 1 11 ? 45.489 -9.873 16.419 1.00 16.94 58 GLY B O 1
ATOM 987 N N . ARG B 1 12 ? 43.359 -10.632 16.238 1.00 16.97 59 ARG B N 1
ATOM 988 C CA . ARG B 1 12 ? 43.716 -12.040 16.424 1.00 16.89 59 ARG B CA 1
ATOM 989 C C . ARG B 1 12 ? 42.905 -12.870 15.469 1.00 17.20 59 ARG B C 1
ATOM 990 O O . ARG B 1 12 ? 41.797 -12.495 15.111 1.00 17.37 59 ARG B O 1
ATOM 998 N N . TYR B 1 13 ? 43.411 -14.044 15.112 1.00 18.11 60 TYR B N 1
ATOM 999 C CA . TYR B 1 13 ? 42.660 -15.024 14.352 1.00 17.96 60 TYR B CA 1
ATOM 1000 C C . TYR B 1 13 ? 43.006 -16.423 14.825 1.00 20.21 60 TYR B C 1
ATOM 1001 O O . TYR B 1 13 ? 44.026 -16.645 15.465 1.00 19.03 60 TYR B O 1
ATOM 1010 N N . ASP B 1 14 ? 42.151 -17.368 14.472 1.00 19.18 61 ASP B N 1
ATOM 1011 C CA . ASP B 1 14 ? 42.367 -18.811 14.743 1.00 19.43 61 ASP B CA 1
ATOM 1012 C C . ASP B 1 14 ? 43.368 -19.376 13.789 1.00 18.83 61 ASP B C 1
ATOM 1013 O O . ASP B 1 14 ? 43.075 -19.535 12.601 1.00 20.27 61 ASP B O 1
ATOM 1018 N N . SER B 1 15 ? 44.587 -19.599 14.293 1.00 18.97 62 SER B N 1
ATOM 1019 C CA . SER B 1 15 ? 45.658 -20.064 13.443 1.00 21.19 62 SER B CA 1
ATOM 1020 C C . SER B 1 15 ? 45.628 -21.575 13.175 1.00 23.28 62 SER B C 1
ATOM 1021 O O . SER B 1 15 ? 46.494 -22.077 12.460 1.00 27.53 62 SER B O 1
ATOM 1024 N N . ALA B 1 16 ? 44.641 -22.295 13.687 1.00 22.26 63 ALA B N 1
ATOM 1025 C CA . ALA B 1 16 ? 44.489 -23.724 13.371 1.00 24.73 63 ALA B CA 1
ATOM 1026 C C . ALA B 1 16 ? 42.990 -24.029 13.272 1.00 24.16 63 ALA B C 1
ATOM 1027 O O . ALA B 1 16 ? 42.406 -24.615 14.164 1.00 26.41 63 ALA B O 1
ATOM 1029 N N . PRO B 1 17 ? 42.356 -23.554 12.202 1.00 24.56 64 PRO B N 1
ATOM 1030 C CA . PRO B 1 17 ? 40.900 -23.680 12.059 1.00 24.98 64 PRO B CA 1
ATOM 1031 C C . PRO B 1 17 ? 40.449 -25.137 11.836 1.00 26.16 64 PRO B C 1
ATOM 1032 O O . PRO B 1 17 ? 41.273 -26.002 11.503 1.00 27.85 64 PRO B O 1
ATOM 1036 N N . ALA B 1 18 ? 39.162 -25.377 12.045 1.00 27.32 65 ALA B N 1
ATOM 1037 C CA . ALA B 1 18 ? 38.593 -26.689 11.868 1.00 29.12 65 ALA B CA 1
ATOM 1038 C C . ALA B 1 18 ? 38.819 -27.111 10.411 1.00 33.80 65 ALA B C 1
ATOM 1039 O O . ALA B 1 18 ? 38.962 -26.260 9.533 1.00 33.78 65 ALA B O 1
ATOM 1041 N N . THR B 1 19 ? 38.901 -28.413 10.173 1.00 34.37 66 THR B N 1
ATOM 1042 C CA . THR B 1 19 ? 38.962 -28.947 8.812 1.00 35.43 66 THR B CA 1
ATOM 1043 C C . THR B 1 19 ? 37.635 -29.624 8.500 1.00 33.17 66 THR B C 1
ATOM 1044 O O . THR B 1 19 ? 37.590 -30.679 7.873 1.00 37.41 66 THR B O 1
ATOM 1048 N N . ASP B 1 20 ? 36.546 -29.021 8.948 1.00 30.73 67 ASP B N 1
ATOM 1049 C CA . ASP B 1 20 ? 35.206 -29.498 8.589 1.00 32.78 67 ASP B CA 1
ATOM 1050 C C . ASP B 1 20 ? 34.523 -28.572 7.574 1.00 31.87 67 ASP B C 1
ATOM 1051 O O . ASP B 1 20 ? 33.296 -28.649 7.385 1.00 34.31 67 ASP B O 1
ATOM 1056 N N . GLY B 1 21 ? 35.324 -27.763 6.888 1.00 30.10 68 GLY B N 1
ATOM 1057 C CA . GLY B 1 21 ? 34.829 -26.828 5.891 1.00 29.27 68 GLY B CA 1
ATOM 1058 C C . GLY B 1 21 ? 34.411 -25.491 6.498 1.00 28.75 68 GLY B C 1
ATOM 1059 O O . GLY B 1 21 ? 33.881 -24.638 5.797 1.00 32.43 68 GLY B O 1
ATOM 1060 N N . SER B 1 22 ? 34.652 -25.317 7.791 1.00 26.48 69 SER B N 1
ATOM 1061 C CA . SER B 1 22 ? 34.316 -24.068 8.477 1.00 24.25 69 SER B CA 1
ATOM 1062 C C . SER B 1 22 ? 35.268 -22.932 8.078 1.00 23.43 69 SER B C 1
ATOM 1063 O O . SER B 1 22 ? 36.446 -23.158 7.761 1.00 25.33 69 SER B O 1
ATOM 1066 N N . GLY B 1 23 ? 34.797 -21.700 8.183 1.00 23.24 70 GLY B N 1
ATOM 1067 C CA . GLY B 1 23 ? 35.653 -20.539 8.052 1.00 21.66 70 GLY B CA 1
ATOM 1068 C C . GLY B 1 23 ? 36.568 -20.371 9.242 1.00 19.69 70 GLY B C 1
ATOM 1069 O O . GLY B 1 23 ? 36.494 -21.132 10.219 1.00 20.07 70 GLY B O 1
ATOM 1070 N N . THR B 1 24 ? 37.419 -19.357 9.172 1.00 19.13 71 THR B N 1
ATOM 1071 C CA . THR B 1 24 ? 38.411 -19.088 10.181 1.00 18.33 71 THR B CA 1
ATOM 1072 C C . THR B 1 24 ? 38.063 -17.822 10.929 1.00 18.29 71 THR B C 1
ATOM 1073 O O . THR B 1 24 ? 37.991 -16.722 10.342 1.00 17.75 71 THR B O 1
ATOM 1077 N N . ALA B 1 25 ? 37.807 -17.973 12.218 1.00 19.16 72 ALA B N 1
ATOM 1078 C CA . ALA B 1 25 ? 37.367 -16.847 13.052 1.00 18.16 72 ALA B CA 1
ATOM 1079 C C . ALA B 1 25 ? 38.471 -15.874 13.238 1.00 17.18 72 ALA B C 1
ATOM 1080 O O . ALA B 1 25 ? 39.649 -16.247 13.381 1.00 17.31 72 ALA B O 1
ATOM 1082 N N . LEU B 1 26 ? 38.113 -14.590 13.279 1.00 18.81 73 LEU B N 1
ATOM 1083 C CA . LEU B 1 26 ? 39.084 -13.503 13.471 1.00 18.65 73 LEU B CA 1
ATOM 1084 C C . LEU B 1 26 ? 38.396 -12.255 13.974 1.00 17.67 73 LEU B C 1
ATOM 1085 O O . LEU B 1 26 ? 37.177 -12.125 13.890 1.00 18.81 73 LEU B O 1
ATOM 1090 N N . GLY B 1 27 ? 39.193 -11.337 14.507 1.00 18.72 74 GLY B N 1
ATOM 1091 C CA . GLY B 1 27 ? 38.686 -10.007 14.811 1.00 17.50 74 GLY B CA 1
ATOM 1092 C C . GLY B 1 27 ? 39.804 -9.018 14.883 1.00 17.32 74 GLY B C 1
ATOM 1093 O O . GLY B 1 27 ? 40.981 -9.386 15.020 1.00 17.16 74 GLY B O 1
ATOM 1094 N N . TRP B 1 28 ? 39.467 -7.738 14.777 1.00 16.18 75 TRP B N 1
ATOM 1095 C CA . TRP B 1 28 ? 40.451 -6.694 14.946 1.00 18.13 75 TRP B CA 1
ATOM 1096 C C . TRP B 1 28 ? 39.816 -5.391 15.386 1.00 16.87 75 TRP B C 1
ATOM 1097 O O . TRP B 1 28 ? 38.616 -5.220 15.337 1.00 16.42 75 TRP B O 1
ATOM 1108 N N . THR B 1 29 ? 40.663 -4.499 15.871 1.00 17.30 76 THR B N 1
ATOM 1109 C CA . THR B 1 29 ? 40.299 -3.202 16.419 1.00 15.95 76 THR B CA 1
ATOM 1110 C C . THR B 1 29 ? 41.077 -2.097 15.699 1.00 15.56 76 THR B C 1
ATOM 1111 O O . THR B 1 29 ? 42.288 -2.221 15.443 1.00 16.19 76 THR B O 1
ATOM 1115 N N . VAL B 1 30 ? 40.400 -0.990 15.480 1.00 18.12 77 VAL B N 1
ATOM 1116 C CA . VAL B 1 30 ? 40.986 0.313 15.154 1.00 17.88 77 VAL B CA 1
ATOM 1117 C C . VAL B 1 30 ? 40.488 1.336 16.164 1.00 16.36 77 VAL B C 1
ATOM 1118 O O . VAL B 1 30 ? 39.268 1.465 16.364 1.00 17.02 77 VAL B O 1
ATOM 1122 N N . ALA B 1 31 ? 41.392 2.030 16.835 1.00 18.52 78 ALA B N 1
ATOM 1123 C CA . ALA B 1 31 ? 41.059 3.244 17.580 1.00 17.41 78 ALA B CA 1
ATOM 1124 C C . ALA B 1 31 ? 41.315 4.396 16.589 1.00 17.96 78 ALA B C 1
ATOM 1125 O O . ALA B 1 31 ? 42.408 4.548 16.063 1.00 19.64 78 ALA B O 1
ATOM 1127 N N . TRP B 1 32 ? 40.334 5.276 16.459 1.00 18.08 79 TRP B N 1
ATOM 1128 C CA . TRP B 1 32 ? 40.331 6.293 15.398 1.00 17.22 79 TRP B CA 1
ATOM 1129 C C . TRP B 1 32 ? 41.102 7.540 15.749 1.00 17.85 79 TRP B C 1
ATOM 1130 O O . TRP B 1 32 ? 40.640 8.676 15.603 1.00 18.17 79 TRP B O 1
ATOM 1141 N N . LYS B 1 33 ? 42.330 7.314 16.172 1.00 20.24 80 LYS B N 1
ATOM 1142 C CA . LYS B 1 33 ? 43.321 8.333 16.452 1.00 19.32 80 LYS B CA 1
ATOM 1143 C C . LYS B 1 33 ? 44.568 8.009 15.668 1.00 20.08 80 LYS B C 1
ATOM 1144 O O . LYS B 1 33 ? 45.073 6.886 15.657 1.00 19.33 80 LYS B O 1
ATOM 1150 N N . ASN B 1 34 ? 45.092 9.036 15.005 1.00 18.13 81 ASN B N 1
ATOM 1151 C CA . ASN B 1 34 ? 46.399 8.982 14.427 1.00 18.77 81 ASN B CA 1
ATOM 1152 C C . ASN B 1 34 ? 47.086 10.308 14.688 1.00 21.64 81 ASN B C 1
ATOM 1153 O O . ASN B 1 34 ? 46.589 11.090 15.517 1.00 21.09 81 ASN B O 1
ATOM 1158 N N . ASN B 1 35 ? 48.244 10.554 14.078 1.00 21.35 82 ASN B N 1
ATOM 1159 C CA . ASN B 1 35 ? 48.988 11.766 14.392 1.00 26.28 82 ASN B CA 1
ATOM 1160 C C . ASN B 1 35 ? 48.360 13.058 13.854 1.00 24.58 82 ASN B C 1
ATOM 1161 O O . ASN B 1 35 ? 48.878 14.155 14.123 1.00 27.26 82 ASN B O 1
ATOM 1166 N N . TYR B 1 36 ? 47.244 12.927 13.137 1.00 23.89 83 TYR B N 1
ATOM 1167 C CA . TYR B 1 36 ? 46.575 14.056 12.488 1.00 22.36 83 TYR B CA 1
ATOM 1168 C C . TYR B 1 36 ? 45.154 14.352 12.971 1.00 21.91 83 TYR B C 1
ATOM 1169 O O . TYR B 1 36 ? 44.707 15.494 12.892 1.00 23.49 83 TYR B O 1
ATOM 1178 N N . ARG B 1 37 ? 44.443 13.321 13.425 1.00 20.28 84 ARG B N 1
ATOM 1179 C CA . ARG B 1 37 ? 43.032 13.380 13.639 1.00 20.70 84 ARG B CA 1
ATOM 1180 C C . ARG B 1 37 ? 42.714 12.457 14.826 1.00 19.88 84 ARG B C 1
ATOM 1181 O O . ARG B 1 37 ? 43.503 11.545 15.136 1.00 19.59 84 ARG B O 1
ATOM 1189 N N . ASN B 1 38 ? 41.561 12.668 15.446 1.00 20.74 85 ASN B N 1
ATOM 1190 C CA . ASN B 1 38 ? 41.076 11.804 16.529 1.00 18.23 85 ASN B CA 1
ATOM 1191 C C . ASN B 1 38 ? 39.555 11.961 16.657 1.00 20.73 85 ASN B C 1
ATOM 1192 O O . ASN B 1 38 ? 39.034 13.027 17.028 1.00 22.12 85 ASN B O 1
ATOM 1197 N N . ALA B 1 39 ? 38.843 10.901 16.294 1.00 17.95 86 ALA B N 1
ATOM 1198 C CA . ALA B 1 39 ? 37.392 10.837 16.372 1.00 17.57 86 ALA B CA 1
ATOM 1199 C C . ALA B 1 39 ? 36.875 10.406 17.743 1.00 16.77 86 ALA B C 1
ATOM 1200 O O . ALA B 1 39 ? 35.673 10.353 17.943 1.00 19.46 86 ALA B O 1
ATOM 1202 N N . HIS B 1 40 ? 37.779 10.098 18.662 1.00 18.54 87 HIS B N 1
ATOM 1203 C CA . HIS B 1 40 ? 37.406 9.659 20.045 1.00 18.25 87 HIS B CA 1
ATOM 1204 C C . HIS B 1 40 ? 36.436 8.496 20.018 1.00 16.63 87 HIS B C 1
ATOM 1205 O O . HIS B 1 40 ? 35.315 8.542 20.556 1.00 18.88 87 HIS B O 1
ATOM 1212 N N . SER B 1 41 ? 36.850 7.462 19.283 1.00 17.79 88 SER B N 1
ATOM 1213 C CA . SER B 1 41 ? 36.056 6.290 19.015 1.00 17.91 88 SER B CA 1
ATOM 1214 C C . SER B 1 41 ? 36.906 5.112 18.638 1.00 16.99 88 SER B C 1
ATOM 1215 O O . SER B 1 41 ? 38.114 5.242 18.375 1.00 18.49 88 SER B O 1
ATOM 1218 N N . ALA B 1 42 ? 36.284 3.928 18.609 1.00 16.70 89 ALA B N 1
ATOM 1219 C CA . ALA B 1 42 ? 37.011 2.695 18.244 1.00 17.63 89 ALA B CA 1
ATOM 1220 C C . ALA B 1 42 ? 36.015 1.728 17.652 1.00 16.94 89 ALA B C 1
ATOM 1221 O O . ALA B 1 42 ? 34.882 1.641 18.119 1.00 17.28 89 ALA B O 1
ATOM 1223 N N . THR B 1 43 ? 36.409 1.062 16.569 1.00 16.23 90 THR B N 1
ATOM 1224 C CA . THR B 1 43 ? 35.632 -0.009 15.968 1.00 15.93 90 THR B CA 1
ATOM 1225 C C . THR B 1 43 ? 36.323 -1.342 16.170 1.00 15.63 90 THR B C 1
ATOM 1226 O O . THR B 1 43 ? 37.539 -1.462 16.022 1.00 16.24 90 THR B O 1
ATOM 1230 N N . THR B 1 44 ? 35.557 -2.355 16.483 1.00 17.20 91 THR B N 1
ATOM 1231 C CA . THR B 1 44 ? 36.006 -3.737 16.407 1.00 15.08 91 THR B CA 1
ATOM 1232 C C . THR B 1 44 ? 35.183 -4.478 15.370 1.00 15.65 91 THR B C 1
ATOM 1233 O O . THR B 1 44 ? 33.967 -4.311 15.304 1.00 16.64 91 THR B O 1
ATOM 1237 N N . TRP B 1 45 ? 35.844 -5.261 14.548 1.00 16.55 92 TRP B N 1
ATOM 1238 C CA . TRP B 1 45 ? 35.237 -6.186 13.602 1.00 17.99 92 TRP B CA 1
ATOM 1239 C C . TRP B 1 45 ? 35.458 -7.592 14.080 1.00 15.39 92 TRP B C 1
ATOM 1240 O O . TRP B 1 45 ? 36.602 -7.963 14.388 1.00 16.47 92 TRP B O 1
ATOM 1251 N N . SER B 1 46 ? 34.368 -8.349 14.033 1.00 15.81 93 SER B N 1
ATOM 1252 C CA . SER B 1 46 ? 34.356 -9.764 14.379 1.00 18.07 93 SER B CA 1
ATOM 1253 C C . SER B 1 46 ? 33.769 -10.570 13.219 1.00 19.21 93 SER B C 1
ATOM 1254 O O . SER B 1 46 ? 32.694 -10.265 12.749 1.00 18.11 93 SER B O 1
ATOM 1257 N N . GLY B 1 47 ? 34.430 -11.638 12.800 1.00 19.53 94 GLY B N 1
ATOM 1258 C CA . GLY B 1 47 ? 33.925 -12.357 11.650 1.00 17.73 94 GLY B CA 1
ATOM 1259 C C . GLY B 1 47 ? 34.704 -13.587 11.318 1.00 18.43 94 GLY B C 1
ATOM 1260 O O . GLY B 1 47 ? 35.363 -14.169 12.189 1.00 17.81 94 GLY B O 1
ATOM 1261 N N . GLN B 1 48 ? 34.597 -14.013 10.055 1.00 18.89 95 GLN B N 1
ATOM 1262 C CA . GLN B 1 48 ? 35.344 -15.165 9.593 1.00 20.50 95 GLN B CA 1
ATOM 1263 C C . GLN B 1 48 ? 35.799 -15.006 8.166 1.00 18.16 95 GLN B C 1
ATOM 1264 O O . GLN B 1 48 ? 35.149 -14.348 7.345 1.00 18.58 95 GLN B O 1
ATOM 1270 N N . TYR B 1 49 ? 36.991 -15.549 7.964 1.00 18.54 96 TYR B N 1
ATOM 1271 C CA . TYR B 1 49 ? 37.651 -15.664 6.678 1.00 17.99 96 TYR B CA 1
ATOM 1272 C C . TYR B 1 49 ? 37.271 -16.957 5.981 1.00 17.88 96 TYR B C 1
ATOM 1273 O O . TYR B 1 49 ? 37.296 -18.045 6.572 1.00 18.74 96 TYR B O 1
ATOM 1282 N N . VAL B 1 50 ? 36.994 -16.865 4.685 1.00 19.29 97 VAL B N 1
ATOM 1283 C CA . VAL B 1 50 ? 36.711 -18.046 3.843 1.00 20.36 97 VAL B CA 1
ATOM 1284 C C . VAL B 1 50 ? 37.567 -17.913 2.593 1.00 22.90 97 VAL B C 1
ATOM 1285 O O . VAL B 1 50 ? 37.511 -16.906 1.880 1.00 21.66 97 VAL B O 1
ATOM 1289 N N . GLY B 1 51 ? 38.436 -18.885 2.350 1.00 22.51 98 GLY B N 1
ATOM 1290 C CA . GLY B 1 51 ? 39.283 -18.866 1.193 1.00 23.00 98 GLY B CA 1
ATOM 1291 C C . GLY B 1 51 ? 38.601 -19.357 -0.055 1.00 22.67 98 GLY B C 1
ATOM 1292 O O . GLY B 1 51 ? 37.383 -19.554 -0.073 1.00 24.92 98 GLY B O 1
ATOM 1293 N N . GLY B 1 52 ? 39.386 -19.593 -1.080 1.00 24.51 99 GLY B N 1
ATOM 1294 C CA . GLY B 1 52 ? 38.886 -20.098 -2.344 1.00 23.11 99 GLY B CA 1
ATOM 1295 C C . GLY B 1 52 ? 39.153 -19.141 -3.489 1.00 24.53 99 GLY B C 1
ATOM 1296 O O . GLY B 1 52 ? 40.064 -18.317 -3.418 1.00 23.89 99 GLY B O 1
ATOM 1297 N N . ALA B 1 53 ? 38.341 -19.249 -4.535 1.00 22.10 100 ALA B N 1
ATOM 1298 C CA . ALA B 1 53 ? 38.549 -18.437 -5.734 1.00 24.03 100 ALA B CA 1
ATOM 1299 C C . ALA B 1 53 ? 38.352 -16.926 -5.508 1.00 24.15 100 ALA B C 1
ATOM 1300 O O . ALA B 1 53 ? 39.014 -16.122 -6.129 1.00 24.91 100 ALA B O 1
ATOM 1302 N N . GLU B 1 54 ? 37.431 -16.568 -4.632 1.00 32.95 101 GLU B N 1
ATOM 1303 C CA . GLU B 1 54 ? 37.191 -15.166 -4.290 1.00 32.26 101 GLU B CA 1
ATOM 1304 C C . GLU B 1 54 ? 37.204 -15.124 -2.776 1.00 28.86 101 GLU B C 1
ATOM 1305 O O . GLU B 1 54 ? 36.173 -15.287 -2.129 1.00 30.94 101 GLU B O 1
ATOM 1311 N N . ALA B 1 55 ? 38.390 -15.001 -2.202 1.00 27.47 102 ALA B N 1
ATOM 1312 C CA . ALA B 1 55 ? 38.554 -14.918 -0.759 1.00 25.60 102 ALA B CA 1
ATOM 1313 C C . ALA B 1 55 ? 37.667 -13.809 -0.161 1.00 26.57 102 ALA B C 1
ATOM 1314 O O . ALA B 1 55 ? 37.487 -12.754 -0.780 1.00 28.09 102 ALA B O 1
ATOM 1316 N N . ARG B 1 56 ? 37.100 -14.088 0.999 1.00 25.99 103 ARG B N 1
ATOM 1317 C CA . ARG B 1 56 ? 36.174 -13.158 1.651 1.00 27.09 103 ARG B CA 1
ATOM 1318 C C . ARG B 1 56 ? 36.312 -13.178 3.139 1.00 25.47 103 ARG B C 1
ATOM 1319 O O . ARG B 1 56 ? 36.534 -14.205 3.752 1.00 26.33 103 ARG B O 1
ATOM 1327 N N . ILE B 1 57 ? 36.216 -11.998 3.737 1.00 23.49 104 ILE B N 1
ATOM 1328 C CA . ILE B 1 57 ? 36.126 -11.866 5.195 1.00 23.79 104 ILE B CA 1
ATOM 1329 C C . ILE B 1 57 ? 34.766 -11.223 5.499 1.00 24.06 104 ILE B C 1
ATOM 1330 O O . ILE B 1 57 ? 34.546 -10.075 5.128 1.00 23.86 104 ILE B O 1
ATOM 1335 N N . ASN B 1 58 ? 33.855 -11.976 6.116 1.00 23.41 105 ASN B N 1
ATOM 1336 C CA . ASN B 1 58 ? 32.528 -11.463 6.465 1.00 24.93 105 ASN B CA 1
ATOM 1337 C C . ASN B 1 58 ? 32.524 -11.078 7.936 1.00 23.51 105 ASN B C 1
ATOM 1338 O O . ASN B 1 58 ? 32.835 -11.906 8.781 1.00 24.51 105 ASN B O 1
ATOM 1343 N N . THR B 1 59 ? 32.184 -9.823 8.228 1.00 17.94 106 THR B N 1
ATOM 1344 C CA . THR B 1 59 ? 32.229 -9.311 9.571 1.00 16.74 106 THR B CA 1
ATOM 1345 C C . THR B 1 59 ? 30.967 -8.598 9.991 1.00 16.19 106 THR B C 1
ATOM 1346 O O . THR B 1 59 ? 30.173 -8.131 9.170 1.00 19.06 106 THR B O 1
ATOM 1350 N N . GLN B 1 60 ? 30.794 -8.537 11.314 1.00 17.85 107 GLN B N 1
ATOM 1351 C CA . GLN B 1 60 ? 29.921 -7.563 11.976 1.00 17.74 107 GLN B CA 1
ATOM 1352 C C . GLN B 1 60 ? 30.834 -6.684 12.807 1.00 16.80 107 GLN B C 1
ATOM 1353 O O . GLN B 1 60 ? 31.922 -7.106 13.197 1.00 18.08 107 GLN B O 1
ATOM 1363 N N . TRP B 1 61 ? 30.413 -5.447 13.070 1.00 17.16 108 TRP B N 1
ATOM 1364 C CA . TRP B 1 61 ? 31.269 -4.519 13.795 1.00 17.53 108 TRP B CA 1
ATOM 1365 C C . TRP B 1 61 ? 30.486 -3.698 14.766 1.00 16.88 108 TRP B C 1
ATOM 1366 O O . TRP B 1 61 ? 29.272 -3.554 14.689 1.00 16.18 108 TRP B O 1
ATOM 1377 N N . LEU B 1 62 ? 31.232 -3.241 15.751 1.00 15.83 109 LEU B N 1
ATOM 1378 C CA . LEU B 1 62 ? 30.764 -2.364 16.845 1.00 16.41 109 LEU B CA 1
ATOM 1379 C C . LEU B 1 62 ? 31.641 -1.156 16.912 1.00 14.83 109 LEU B C 1
ATOM 1380 O O . LEU B 1 62 ? 32.846 -1.297 17.095 1.00 17.39 109 LEU B O 1
ATOM 1385 N N . LEU B 1 63 ? 31.069 0.027 16.767 1.00 17.59 110 LEU B N 1
ATOM 1386 C CA . LEU B 1 63 ? 31.785 1.301 16.796 1.00 16.90 110 LEU B CA 1
ATOM 1387 C C . LEU B 1 63 ? 31.337 2.103 18.023 1.00 16.47 110 LEU B C 1
ATOM 1388 O O . LEU B 1 63 ? 30.182 2.522 18.103 1.00 17.25 110 LEU B O 1
ATOM 1393 N N . THR B 1 64 ? 32.182 2.159 19.026 1.00 17.97 111 THR B N 1
ATOM 1394 C CA . THR B 1 64 ? 31.839 2.870 20.261 1.00 18.02 111 THR B CA 1
ATOM 1395 C C . THR B 1 64 ? 32.561 4.214 20.264 1.00 17.26 111 THR B C 1
ATOM 1396 O O . THR B 1 64 ? 33.773 4.281 20.049 1.00 17.19 111 THR B O 1
ATOM 1400 N N . SER B 1 65 ? 31.826 5.262 20.532 1.00 18.87 112 SER B N 1
ATOM 1401 C CA . SER B 1 65 ? 32.355 6.597 20.770 1.00 19.62 112 SER B CA 1
ATOM 1402 C C . SER B 1 65 ? 32.429 6.867 22.239 1.00 19.59 112 SER B C 1
ATOM 1403 O O . SER B 1 65 ? 31.577 6.434 23.009 1.00 20.84 112 SER B O 1
ATOM 1406 N N . GLY B 1 66 ? 33.480 7.583 22.634 1.00 21.08 113 GLY B N 1
ATOM 1407 C CA . GLY B 1 66 ? 33.560 8.106 23.986 1.00 22.31 113 GLY B CA 1
ATOM 1408 C C . GLY B 1 66 ? 32.445 9.112 24.186 1.00 22.88 113 GLY B C 1
ATOM 1409 O O . GLY B 1 66 ? 32.292 10.048 23.401 1.00 26.30 113 GLY B O 1
ATOM 1410 N N . THR B 1 67 ? 31.657 8.909 25.228 1.00 21.70 114 THR B N 1
ATOM 1411 C CA . THR B 1 67 ? 30.519 9.744 25.517 1.00 22.60 114 THR B CA 1
ATOM 1412 C C . THR B 1 67 ? 30.510 10.090 26.997 1.00 21.63 114 THR B C 1
ATOM 1413 O O . THR B 1 67 ? 31.125 9.401 27.807 1.00 21.11 114 THR B O 1
ATOM 1417 N N . THR B 1 68 ? 29.727 11.094 27.345 1.00 25.59 115 THR B N 1
ATOM 1418 C CA . THR B 1 68 ? 29.338 11.287 28.746 1.00 27.18 115 THR B CA 1
ATOM 1419 C C . THR B 1 68 ? 28.435 10.131 29.211 1.00 25.66 115 THR B C 1
ATOM 1420 O O . THR B 1 68 ? 27.883 9.350 28.391 1.00 23.03 115 THR B O 1
ATOM 1424 N N . GLU B 1 69 ? 28.310 9.973 30.516 1.00 28.39 116 GLU B N 1
ATOM 1425 C CA . GLU B 1 69 ? 27.450 8.914 31.032 1.00 29.10 116 GLU B CA 1
ATOM 1426 C C . GLU B 1 69 ? 25.986 9.089 30.593 1.00 26.80 116 GLU B C 1
ATOM 1427 O O . GLU B 1 69 ? 25.307 8.111 30.288 1.00 27.48 116 GLU B O 1
ATOM 1433 N N . ALA B 1 70 ? 25.499 10.323 30.502 1.00 26.82 117 ALA B N 1
ATOM 1434 C CA . ALA B 1 70 ? 24.111 10.581 30.077 1.00 27.59 117 ALA B CA 1
ATOM 1435 C C . ALA B 1 70 ? 23.855 10.229 28.588 1.00 24.07 117 ALA B C 1
ATOM 1436 O O . ALA B 1 70 ? 22.714 10.009 28.186 1.00 25.94 117 ALA B O 1
ATOM 1438 N N . ASN B 1 71 ? 24.914 10.231 27.788 1.00 24.46 118 ASN B N 1
ATOM 1439 C CA . ASN B 1 71 ? 24.815 9.860 26.383 1.00 21.48 118 ASN B CA 1
ATOM 1440 C C . ASN B 1 71 ? 25.296 8.423 26.086 1.00 21.01 118 ASN B C 1
ATOM 1441 O O . ASN B 1 71 ? 25.326 8.011 24.908 1.00 21.69 118 ASN B O 1
ATOM 1446 N N . ALA B 1 72 ? 25.652 7.663 27.115 1.00 21.55 119 ALA B N 1
ATOM 1447 C CA . ALA B 1 72 ? 26.218 6.314 26.899 1.00 22.20 119 ALA B CA 1
ATOM 1448 C C . ALA B 1 72 ? 25.223 5.382 26.167 1.00 19.49 119 ALA B C 1
ATOM 1449 O O . ALA B 1 72 ? 25.655 4.504 25.382 1.00 21.67 119 ALA B O 1
ATOM 1451 N N . TRP B 1 73 ? 23.927 5.601 26.327 1.00 20.02 120 TRP B N 1
ATOM 1452 C CA . TRP B 1 73 ? 22.931 4.727 25.722 1.00 19.66 120 TRP B CA 1
ATOM 1453 C C . TRP B 1 73 ? 23.006 4.768 24.213 1.00 20.65 120 TRP B C 1
ATOM 1454 O O . TRP B 1 73 ? 22.696 3.777 23.569 1.00 22.82 120 TRP B O 1
ATOM 1465 N N . LYS B 1 74 ? 23.511 5.868 23.645 1.00 20.82 121 LYS B N 1
ATOM 1466 C CA . LYS B 1 74 ? 23.658 6.034 22.190 1.00 21.57 121 LYS B CA 1
ATOM 1467 C C . LYS B 1 74 ? 25.124 6.079 21.727 1.00 21.29 121 LYS B C 1
ATOM 1468 O O . LYS B 1 74 ? 25.461 6.671 20.678 1.00 22.79 121 LYS B O 1
ATOM 1474 N N . SER B 1 75 ? 26.001 5.431 22.491 1.00 18.91 122 SER B N 1
ATOM 1475 C CA . SER B 1 75 ? 27.410 5.393 22.215 1.00 19.70 122 SER B CA 1
ATOM 1476 C C . SER B 1 75 ? 27.839 4.405 21.115 1.00 18.10 122 SER B C 1
ATOM 1477 O O . SER B 1 75 ? 28.991 4.524 20.656 1.00 18.10 122 SER B O 1
ATOM 1480 N N . THR B 1 76 ? 27.056 3.394 20.764 1.00 16.72 123 THR B N 1
ATOM 1481 C CA . THR B 1 76 ? 27.516 2.253 20.003 1.00 16.77 123 THR B CA 1
ATOM 1482 C C . THR B 1 76 ? 26.725 1.990 18.769 1.00 16.35 123 THR B C 1
ATOM 1483 O O . THR B 1 76 ? 25.522 1.755 18.849 1.00 18.44 123 THR B O 1
ATOM 1487 N N . LEU B 1 77 ? 27.384 2.134 17.626 1.00 17.92 124 LEU B N 1
ATOM 1488 C CA . LEU B 1 77 ? 26.812 1.747 16.349 1.00 17.11 124 LEU B CA 1
ATOM 1489 C C . LEU B 1 77 ? 27.153 0.308 16.035 1.00 17.74 124 LEU B C 1
ATOM 1490 O O . LEU B 1 77 ? 28.254 -0.157 16.350 1.00 16.66 124 LEU B O 1
ATOM 1495 N N . VAL B 1 78 ? 26.250 -0.361 15.336 1.00 16.91 125 VAL B N 1
ATOM 1496 C CA . VAL B 1 78 ? 26.490 -1.732 14.861 1.00 17.68 125 VAL B CA 1
ATOM 1497 C C . VAL B 1 78 ? 26.299 -1.787 13.342 1.00 16.56 125 VAL B C 1
ATOM 1498 O O . VAL B 1 78 ? 25.404 -1.158 12.812 1.00 18.93 125 VAL B O 1
ATOM 1502 N N . GLY B 1 79 ? 27.094 -2.625 12.674 1.00 16.32 126 GLY B N 1
ATOM 1503 C CA . GLY B 1 79 ? 26.957 -2.821 11.245 1.00 18.75 126 GLY B CA 1
ATOM 1504 C C . GLY B 1 79 ? 27.697 -4.058 10.773 1.00 17.80 126 GLY B C 1
ATOM 1505 O O . GLY B 1 79 ? 28.034 -4.952 11.566 1.00 17.62 126 GLY B O 1
ATOM 1506 N N . HIS B 1 80 ? 27.822 -4.175 9.466 1.00 18.28 127 HIS B N 1
ATOM 1507 C CA . HIS B 1 80 ? 28.396 -5.384 8.864 1.00 18.52 127 HIS B CA 1
ATOM 1508 C C . HIS B 1 80 ? 29.162 -4.973 7.626 1.00 18.85 127 HIS B C 1
ATOM 1509 O O . HIS B 1 80 ? 28.651 -4.186 6.803 1.00 20.96 127 HIS B O 1
ATOM 1516 N N . ASP B 1 81 ? 30.428 -5.406 7.537 1.00 18.77 128 ASP B N 1
ATOM 1517 C CA . ASP B 1 81 ? 31.266 -5.167 6.353 1.00 18.71 128 ASP B CA 1
ATOM 1518 C C . ASP B 1 81 ? 31.686 -6.525 5.750 1.00 20.84 128 ASP B C 1
ATOM 1519 O O . ASP B 1 81 ? 32.107 -7.441 6.480 1.00 18.70 128 ASP B O 1
ATOM 1524 N N . THR B 1 82 ? 31.656 -6.624 4.423 1.00 18.70 129 THR B N 1
ATOM 1525 C CA . THR B 1 82 ? 32.232 -7.756 3.734 1.00 19.80 129 THR B CA 1
ATOM 1526 C C . THR B 1 82 ? 33.451 -7.281 2.943 1.00 19.33 129 THR B C 1
ATOM 1527 O O . THR B 1 82 ? 33.366 -6.318 2.192 1.00 19.54 129 THR B O 1
ATOM 1531 N N . PHE B 1 83 ? 34.596 -7.933 3.168 1.00 18.05 130 PHE B N 1
ATOM 1532 C CA . PHE B 1 83 ? 35.877 -7.606 2.556 1.00 18.89 130 PHE B CA 1
ATOM 1533 C C . PHE B 1 83 ? 36.190 -8.624 1.464 1.00 19.30 130 PHE B C 1
ATOM 1534 O O . PHE B 1 83 ? 36.044 -9.820 1.662 1.00 20.55 130 PHE B O 1
ATOM 1542 N N . THR B 1 84 ? 36.683 -8.119 0.341 1.00 21.26 131 THR B N 1
ATOM 1543 C CA . THR B 1 84 ? 37.180 -8.969 -0.758 1.00 20.75 131 THR B CA 1
ATOM 1544 C C . THR B 1 84 ? 38.645 -8.606 -0.983 1.00 20.46 131 THR B C 1
ATOM 1545 O O . THR B 1 84 ? 39.090 -7.512 -0.681 1.00 22.30 131 THR B O 1
ATOM 1549 N N . LYS B 1 85 ? 39.394 -9.550 -1.465 1.00 20.04 132 LYS B N 1
ATOM 1550 C CA . LYS B 1 85 ? 40.850 -9.410 -1.493 1.00 19.54 132 LYS B CA 1
ATOM 1551 C C . LYS B 1 85 ? 41.318 -8.868 -2.835 1.00 21.38 132 LYS B C 1
ATOM 1552 O O . LYS B 1 85 ? 40.786 -9.244 -3.873 1.00 24.42 132 LYS B O 1
ATOM 1558 N N . VAL B 1 86 ? 42.345 -8.010 -2.846 1.00 20.83 133 VAL B N 1
ATOM 1559 C CA . VAL B 1 86 ? 42.909 -7.531 -4.110 1.00 21.39 133 VAL B CA 1
ATOM 1560 C C . VAL B 1 86 ? 44.395 -7.880 -4.260 1.00 21.98 133 VAL B C 1
ATOM 1561 O O . VAL B 1 86 ? 44.820 -8.187 -5.355 1.00 27.50 133 VAL B O 1
ATOM 1565 N N . LYS B 1 87 ? 45.156 -7.840 -3.167 1.00 21.20 134 LYS B N 1
ATOM 1566 C CA . LYS B 1 87 ? 46.572 -8.171 -3.213 1.00 20.45 134 LYS B CA 1
ATOM 1567 C C . LYS B 1 87 ? 46.847 -9.289 -2.225 1.00 22.55 134 LYS B C 1
ATOM 1568 O O . LYS B 1 87 ? 46.413 -9.203 -1.111 1.00 21.36 134 LYS B O 1
ATOM 1574 N N . PRO B 1 88 ? 47.615 -10.316 -2.622 1.00 23.82 135 PRO B N 1
ATOM 1575 C CA . PRO B 1 88 ? 48.279 -10.442 -3.929 1.00 23.97 135 PRO B CA 1
ATOM 1576 C C . PRO B 1 88 ? 47.369 -10.859 -5.076 1.00 24.70 135 PRO B C 1
ATOM 1577 O O . PRO B 1 88 ? 47.794 -10.827 -6.221 1.00 27.67 135 PRO B O 1
ATOM 1581 N N . SER B 1 89 ? 46.158 -11.290 -4.747 1.00 27.77 136 SER B N 1
ATOM 1582 C CA . SER B 1 89 ? 45.163 -11.627 -5.761 1.00 28.32 136 SER B CA 1
ATOM 1583 C C . SER B 1 89 ? 43.841 -11.792 -5.057 1.00 26.08 136 SER B C 1
ATOM 1584 O O . SER B 1 89 ? 43.768 -11.711 -3.825 1.00 24.17 136 SER B O 1
ATOM 1587 N N . ALA B 1 90 ? 42.797 -12.015 -5.837 1.00 26.15 137 ALA B N 1
ATOM 1588 C CA . ALA B 1 90 ? 41.458 -12.161 -5.301 1.00 25.82 137 ALA B CA 1
ATOM 1589 C C . ALA B 1 90 ? 41.241 -13.538 -4.688 1.00 25.78 137 ALA B C 1
ATOM 1590 O O . ALA B 1 90 ? 40.357 -13.720 -3.837 1.00 26.40 137 ALA B O 1
ATOM 1592 N N . ALA B 1 91 ? 42.040 -14.496 -5.142 1.00 25.51 138 ALA B N 1
ATOM 1593 C CA . ALA B 1 91 ? 41.967 -15.869 -4.673 1.00 25.06 138 ALA B CA 1
ATOM 1594 C C . ALA B 1 91 ? 42.782 -16.019 -3.402 1.00 23.96 138 ALA B C 1
ATOM 1595 O O . ALA B 1 91 ? 43.731 -15.245 -3.159 1.00 26.92 138 ALA B O 1
ATOM 1597 N N . SER B 1 92 ? 42.491 -17.041 -2.607 1.00 24.13 139 SER B N 1
ATOM 1598 C CA . SER B 1 92 ? 43.313 -17.292 -1.427 1.00 24.68 139 SER B CA 1
ATOM 1599 C C . SER B 1 92 ? 44.715 -17.695 -1.856 1.00 25.58 139 SER B C 1
ATOM 1600 O O . SER B 1 92 ? 45.684 -17.394 -1.155 1.00 28.17 139 SER B O 1
ATOM 1603 N N . GLY B 1 93 ? 44.830 -18.345 -3.021 1.00 25.64 140 GLY B N 1
ATOM 1604 C CA . GLY B 1 93 ? 46.113 -18.499 -3.712 1.00 29.03 140 GLY B CA 1
ATOM 1605 C C . GLY B 1 93 ? 46.890 -19.766 -3.427 1.00 28.42 140 GLY B C 1
ATOM 1606 O O . GLY B 1 93 ? 48.033 -19.913 -3.877 1.00 30.37 140 GLY B O 1
ATOM 1607 N N . GLY B 1 94 ? 46.301 -20.689 -2.683 1.00 31.95 141 GLY B N 1
ATOM 1608 C CA . GLY B 1 94 ? 46.933 -21.997 -2.490 1.00 36.08 141 GLY B CA 1
ATOM 1609 C C . GLY B 1 94 ? 47.487 -22.220 -1.098 1.00 38.59 141 GLY B C 1
ATOM 1610 O O . GLY B 1 94 ? 47.715 -23.366 -0.698 1.00 39.37 141 GLY B O 1
ATOM 1611 N N . GLY B 1 95 ? 47.719 -21.128 -0.366 1.00 45.92 142 GLY B N 1
ATOM 1612 C CA . GLY B 1 95 ? 48.191 -21.215 1.029 1.00 49.57 142 GLY B CA 1
ATOM 1613 C C . GLY B 1 95 ? 47.099 -21.359 2.083 1.00 48.56 142 GLY B C 1
ATOM 1614 O O . GLY B 1 95 ? 45.900 -21.303 1.785 1.00 47.37 142 GLY B O 1
ATOM 1615 N N . SER B 1 96 ? 47.537 -21.518 3.328 1.00 48.56 143 SER B N 1
ATOM 1616 C CA . SER B 1 96 ? 46.648 -21.722 4.478 1.00 49.81 143 SER B CA 1
ATOM 1617 C C . SER B 1 96 ? 45.970 -20.408 4.898 1.00 45.34 143 SER B C 1
ATOM 1618 O O . SER B 1 96 ? 46.011 -19.439 4.153 1.00 38.63 143 SER B O 1
ATOM 1621 N N . ALA B 1 97 ? 45.336 -20.387 6.073 1.00 29.65 213 ALA B N 1
ATOM 1622 C CA . ALA B 1 97 ? 44.700 -19.163 6.588 1.00 32.91 213 ALA B CA 1
ATOM 1623 C C . ALA B 1 97 ? 45.681 -18.018 6.814 1.00 27.99 213 ALA B C 1
ATOM 1624 O O . ALA B 1 97 ? 45.353 -16.877 6.564 1.00 28.33 213 ALA B O 1
ATOM 1626 N N . GLU B 1 98 ? 46.877 -18.307 7.299 1.00 26.36 214 GLU B N 1
ATOM 1627 C CA . GLU B 1 98 ? 47.882 -17.224 7.423 1.00 24.63 214 GLU B CA 1
ATOM 1628 C C . GLU B 1 98 ? 48.105 -16.477 6.078 1.00 22.02 214 GLU B C 1
ATOM 1629 O O . GLU B 1 98 ? 47.974 -15.245 6.005 1.00 24.06 214 GLU B O 1
ATOM 1635 N N . ALA B 1 99 ? 48.363 -17.218 5.015 1.00 25.75 215 ALA B N 1
ATOM 1636 C CA . ALA B 1 99 ? 48.634 -16.616 3.702 1.00 25.56 215 ALA B CA 1
ATOM 1637 C C . ALA B 1 99 ? 47.355 -16.075 3.078 1.00 25.52 215 ALA B C 1
ATOM 1638 O O . ALA B 1 99 ? 47.358 -15.019 2.423 1.00 27.00 215 ALA B O 1
ATOM 1640 N N . GLY B 1 100 ? 46.259 -16.775 3.283 1.00 24.86 216 GLY B N 1
ATOM 1641 C CA . GLY B 1 100 ? 44.995 -16.343 2.746 1.00 24.75 216 GLY B CA 1
ATOM 1642 C C . GLY B 1 100 ? 44.540 -15.032 3.339 1.00 22.42 216 GLY B C 1
ATOM 1643 O O . GLY B 1 100 ? 44.041 -14.179 2.622 1.00 23.59 216 GLY B O 1
ATOM 1644 N N . ILE B 1 101 ? 44.700 -14.848 4.645 1.00 20.91 217 ILE B N 1
ATOM 1645 C CA . ILE B 1 101 ? 44.318 -13.594 5.284 1.00 21.28 217 ILE B CA 1
ATOM 1646 C C . ILE B 1 101 ? 45.262 -12.463 4.887 1.00 20.03 217 ILE B C 1
ATOM 1647 O O . ILE B 1 101 ? 44.821 -11.347 4.605 1.00 21.00 217 ILE B O 1
ATOM 1652 N N . THR B 1 102 ? 46.557 -12.745 4.881 1.00 19.75 218 THR B N 1
ATOM 1653 C CA . THR B 1 102 ? 47.546 -11.732 4.669 1.00 19.87 218 THR B CA 1
ATOM 1654 C C . THR B 1 102 ? 47.391 -11.074 3.298 1.00 21.95 218 THR B C 1
ATOM 1655 O O . THR B 1 102 ? 47.413 -11.762 2.275 1.00 22.63 218 THR B O 1
ATOM 1659 N N . GLY B 1 103 ? 47.311 -9.751 3.275 1.00 20.97 219 GLY B N 1
ATOM 1660 C CA . GLY B 1 103 ? 47.269 -9.015 2.031 1.00 22.61 219 GLY B CA 1
ATOM 1661 C C . GLY B 1 103 ? 46.490 -7.730 2.188 1.00 22.32 219 GLY B C 1
ATOM 1662 O O . GLY B 1 103 ? 46.376 -7.198 3.303 1.00 20.71 219 GLY B O 1
ATOM 1663 N N . THR B 1 104 ? 45.956 -7.240 1.075 1.00 20.40 220 THR B N 1
ATOM 1664 C CA . THR B 1 104 ? 45.186 -5.993 1.027 1.00 21.54 220 THR B CA 1
ATOM 1665 C C . THR B 1 104 ? 43.773 -6.289 0.569 1.00 20.96 220 THR B C 1
ATOM 1666 O O . THR B 1 104 ? 43.571 -6.965 -0.472 1.00 21.07 220 THR B O 1
ATOM 1670 N N . TRP B 1 105 ? 42.800 -5.766 1.303 1.00 20.66 221 TRP B N 1
ATOM 1671 C CA . TRP B 1 105 ? 41.406 -6.043 1.111 1.00 18.93 221 TRP B CA 1
ATOM 1672 C C . TRP B 1 105 ? 40.647 -4.773 1.025 1.00 20.38 221 TRP B C 1
ATOM 1673 O O . TRP B 1 105 ? 41.062 -3.768 1.603 1.00 21.49 221 TRP B O 1
ATOM 1684 N N . TYR B 1 106 ? 39.455 -4.819 0.407 1.00 20.23 222 TYR B N 1
ATOM 1685 C CA . TYR B 1 106 ? 38.551 -3.659 0.381 1.00 21.01 222 TYR B CA 1
ATOM 1686 C C . TYR B 1 106 ? 37.184 -4.099 0.819 1.00 19.25 222 TYR B C 1
ATOM 1687 O O . TYR B 1 106 ? 36.784 -5.226 0.544 1.00 21.46 222 TYR B O 1
ATOM 1696 N N . ASN B 1 107 ? 36.437 -3.220 1.496 1.00 18.62 223 ASN B N 1
ATOM 1697 C CA . ASN B 1 107 ? 35.042 -3.546 1.772 1.00 19.73 223 ASN B CA 1
ATOM 1698 C C . ASN B 1 107 ? 34.068 -2.868 0.834 1.00 20.39 223 ASN B C 1
ATOM 1699 O O . ASN B 1 107 ? 34.467 -2.155 -0.106 1.00 21.95 223 ASN B O 1
ATOM 1704 N N . GLN B 1 108 ? 32.786 -3.123 1.083 1.00 21.73 224 GLN B N 1
ATOM 1705 C CA . GLN B 1 108 ? 31.689 -2.575 0.279 1.00 22.88 224 GLN B CA 1
ATOM 1706 C C . GLN B 1 108 ? 31.627 -1.036 0.287 1.00 25.47 224 GLN B C 1
ATOM 1707 O O . GLN B 1 108 ? 30.990 -0.466 -0.591 1.00 26.87 224 GLN B O 1
ATOM 1713 N N . LEU B 1 109 ? 32.195 -0.391 1.318 1.00 23.08 225 LEU B N 1
ATOM 1714 C CA . LEU B 1 109 ? 32.268 1.072 1.418 1.00 25.14 225 LEU B CA 1
ATOM 1715 C C . LEU B 1 109 ? 33.468 1.636 0.674 1.00 25.90 225 LEU B C 1
ATOM 1716 O O . LEU B 1 109 ? 33.564 2.855 0.475 1.00 30.60 225 LEU B O 1
ATOM 1721 N N . GLY B 1 110 ? 34.394 0.776 0.286 1.00 24.97 226 GLY B N 1
ATOM 1722 C CA . GLY B 1 110 ? 35.615 1.225 -0.357 1.00 23.06 226 GLY B CA 1
ATOM 1723 C C . GLY B 1 110 ? 36.761 1.418 0.606 1.00 22.70 226 GLY B C 1
ATOM 1724 O O . GLY B 1 110 ? 37.824 1.891 0.202 1.00 24.89 226 GLY B O 1
ATOM 1725 N N . SER B 1 111 ? 36.565 1.055 1.880 1.00 20.64 227 SER B N 1
ATOM 1726 C CA . SER B 1 111 ? 37.664 1.127 2.841 1.00 21.40 227 SER B CA 1
ATOM 1727 C C . SER B 1 111 ? 38.717 0.075 2.537 1.00 20.41 227 SER B C 1
ATOM 1728 O O . SER B 1 111 ? 38.425 -0.949 1.909 1.00 22.35 227 SER B O 1
ATOM 1731 N N . THR B 1 112 ? 39.937 0.359 2.952 1.00 22.94 228 THR B N 1
ATOM 1732 C CA . THR B 1 112 ? 41.081 -0.478 2.688 1.00 22.80 228 THR B CA 1
ATOM 1733 C C . THR B 1 112 ? 41.617 -1.085 3.986 1.00 22.83 228 THR B C 1
ATOM 1734 O O . THR B 1 112 ? 41.898 -0.347 4.947 1.00 22.91 228 THR B O 1
ATOM 1738 N N . PHE B 1 113 ? 41.812 -2.390 3.960 1.00 21.53 229 PHE B N 1
ATOM 1739 C CA . PHE B 1 113 ? 42.269 -3.198 5.099 1.00 19.74 229 PHE B CA 1
ATOM 1740 C C . PHE B 1 113 ? 43.548 -3.879 4.661 1.00 19.82 229 PHE B C 1
ATOM 1741 O O . PHE B 1 113 ? 43.502 -4.715 3.764 1.00 21.33 229 PHE B O 1
ATOM 1749 N N . ILE B 1 114 ? 44.690 -3.466 5.214 1.00 19.93 230 ILE B N 1
ATOM 1750 C CA . ILE B 1 114 ? 45.981 -4.071 4.941 1.00 19.68 230 ILE B CA 1
ATOM 1751 C C . ILE B 1 114 ? 46.379 -4.837 6.196 1.00 20.41 230 ILE B C 1
ATOM 1752 O O . ILE B 1 114 ? 46.427 -4.271 7.300 1.00 21.26 230 ILE B O 1
ATOM 1757 N N . VAL B 1 115 ? 46.667 -6.119 6.046 1.00 18.66 231 VAL B N 1
ATOM 1758 C CA . VAL B 1 115 ? 46.892 -6.967 7.205 1.00 18.55 231 VAL B CA 1
ATOM 1759 C C . VAL B 1 115 ? 47.977 -7.986 6.963 1.00 18.72 231 VAL B C 1
ATOM 1760 O O . VAL B 1 115 ? 48.116 -8.505 5.816 1.00 20.55 231 VAL B O 1
ATOM 1764 N N . THR B 1 116 ? 48.732 -8.286 8.016 1.00 20.42 232 THR B N 1
ATOM 1765 C CA . THR B 1 116 ? 49.644 -9.421 8.047 1.00 20.17 232 THR B CA 1
ATOM 1766 C C . THR B 1 116 ? 49.201 -10.351 9.167 1.00 20.08 232 THR B C 1
ATOM 1767 O O . THR B 1 116 ? 49.109 -9.919 10.337 1.00 22.19 232 THR B O 1
ATOM 1771 N N . ALA B 1 117 ? 48.883 -11.596 8.811 1.00 18.43 233 ALA B N 1
ATOM 1772 C CA . ALA B 1 117 ? 48.542 -12.615 9.790 1.00 19.13 233 ALA B CA 1
ATOM 1773 C C . ALA B 1 117 ? 49.778 -13.414 10.129 1.00 22.19 233 ALA B C 1
ATOM 1774 O O . ALA B 1 117 ? 50.515 -13.798 9.229 1.00 26.10 233 ALA B O 1
ATOM 1776 N N . GLY B 1 118 ? 50.030 -13.627 11.422 1.00 20.03 234 GLY B N 1
ATOM 1777 C CA . GLY B 1 118 ? 51.205 -14.329 11.913 1.00 21.69 234 GLY B CA 1
ATOM 1778 C C . GLY B 1 118 ? 50.903 -15.756 12.347 1.00 20.89 234 GLY B C 1
ATOM 1779 O O . GLY B 1 118 ? 49.760 -16.086 12.632 1.00 21.11 234 GLY B O 1
ATOM 1780 N N . ALA B 1 119 ? 51.915 -16.579 12.359 1.00 20.65 235 ALA B N 1
ATOM 1781 C CA . ALA B 1 119 ? 51.778 -18.000 12.662 1.00 24.26 235 ALA B CA 1
ATOM 1782 C C . ALA B 1 119 ? 51.209 -18.280 14.042 1.00 29.57 235 ALA B C 1
ATOM 1783 O O . ALA B 1 119 ? 50.654 -19.354 14.241 1.00 35.01 235 ALA B O 1
ATOM 1785 N N . ASP B 1 120 ? 51.330 -17.344 14.980 1.00 34.45 236 ASP B N 1
ATOM 1786 C CA . ASP B 1 120 ? 50.809 -17.632 16.325 1.00 38.22 236 ASP B CA 1
ATOM 1787 C C . ASP B 1 120 ? 49.756 -16.614 16.624 1.00 35.40 236 ASP B C 1
ATOM 1788 O O . ASP B 1 120 ? 49.724 -16.045 17.731 1.00 37.27 236 ASP B O 1
ATOM 1793 N N . GLY B 1 121 ? 48.945 -16.364 15.602 1.00 27.65 237 GLY B N 1
ATOM 1794 C CA . GLY B 1 121 ? 47.618 -15.836 15.783 1.00 24.91 237 GLY B CA 1
ATOM 1795 C C . GLY B 1 121 ? 47.403 -14.335 15.676 1.00 21.36 237 GLY B C 1
ATOM 1796 O O . GLY B 1 121 ? 46.267 -13.880 15.827 1.00 20.63 237 GLY B O 1
ATOM 1797 N N . ALA B 1 122 ? 48.460 -13.586 15.424 1.00 21.52 238 ALA B N 1
ATOM 1798 C CA . ALA B 1 122 ? 48.363 -12.121 15.432 1.00 19.59 238 ALA B CA 1
ATOM 1799 C C . ALA B 1 122 ? 47.874 -11.601 14.097 1.00 18.29 238 ALA B C 1
ATOM 1800 O O . ALA B 1 122 ? 48.171 -12.193 13.066 1.00 20.31 238 ALA B O 1
ATOM 1802 N N . LEU B 1 123 ? 47.163 -10.486 14.136 1.00 19.23 239 LEU B N 1
ATOM 1803 C CA . LEU B 1 123 ? 46.892 -9.665 12.967 1.00 18.39 239 LEU B CA 1
ATOM 1804 C C . LEU B 1 123 ? 47.457 -8.290 13.249 1.00 18.61 239 LEU B C 1
ATOM 1805 O O . LEU B 1 123 ? 47.226 -7.735 14.338 1.00 19.23 239 LEU B O 1
ATOM 1810 N N . THR B 1 124 ? 48.198 -7.763 12.294 1.00 21.41 240 THR B N 1
ATOM 1811 C CA . THR B 1 124 ? 48.856 -6.475 12.410 1.00 18.72 240 THR B CA 1
ATOM 1812 C C . THR B 1 124 ? 48.656 -5.770 11.098 1.00 20.88 240 THR B C 1
ATOM 1813 O O . THR B 1 124 ? 48.877 -6.381 10.068 1.00 20.96 240 THR B O 1
ATOM 1817 N N . GLY B 1 125 ? 48.250 -4.504 11.125 1.00 18.72 241 GLY B N 1
ATOM 1818 C CA . GLY B 1 125 ? 48.088 -3.793 9.876 1.00 18.69 241 GLY B CA 1
ATOM 1819 C C . GLY B 1 125 ? 47.694 -2.340 9.998 1.00 18.81 241 GLY B C 1
ATOM 1820 O O . GLY B 1 125 ? 47.964 -1.678 10.994 1.00 18.85 241 GLY B O 1
ATOM 1821 N N . THR B 1 126 ? 47.059 -1.867 8.925 1.00 19.12 242 THR B N 1
ATOM 1822 C CA . THR B 1 126 ? 46.667 -0.485 8.744 1.00 20.41 242 THR B CA 1
ATOM 1823 C C . THR B 1 126 ? 45.295 -0.476 8.084 1.00 20.93 242 THR B C 1
ATOM 1824 O O . THR B 1 126 ? 45.036 -1.241 7.165 1.00 23.18 242 THR B O 1
ATOM 1830 N N . TYR B 1 127 ? 44.427 0.378 8.586 1.00 20.07 243 TYR B N 1
ATOM 1831 C CA . TYR B 1 127 ? 43.088 0.581 8.062 1.00 20.22 243 TYR B CA 1
ATOM 1832 C C . TYR B 1 127 ? 42.881 2.033 7.582 1.00 21.10 243 TYR B C 1
ATOM 1833 O O . TYR B 1 127 ? 43.364 2.969 8.189 1.00 21.40 243 TYR B O 1
ATOM 1842 N N . GLU B 1 128 ? 42.170 2.172 6.457 1.00 22.46 244 GLU B N 1
ATOM 1843 C CA . GLU B 1 128 ? 41.771 3.475 5.908 1.00 22.25 244 GLU B CA 1
ATOM 1844 C C . GLU B 1 128 ? 40.270 3.438 5.560 1.00 23.17 244 GLU B C 1
ATOM 1845 O O . GLU B 1 128 ? 39.857 2.623 4.765 1.00 23.84 244 GLU B O 1
ATOM 1851 N N . SER B 1 129 ? 39.446 4.301 6.186 1.00 22.67 245 SER B N 1
ATOM 1852 C CA . SER B 1 129 ? 37.968 4.227 5.964 1.00 22.14 245 SER B CA 1
ATOM 1853 C C . SER B 1 129 ? 37.503 5.165 4.863 1.00 26.00 245 SER B C 1
ATOM 1854 O O . SER B 1 129 ? 37.882 6.331 4.880 1.00 28.26 245 SER B O 1
ATOM 1857 N N . ALA B 1 130 ? 36.589 4.694 4.001 1.00 25.65 246 ALA B N 1
ATOM 1858 C CA . ALA B 1 130 ? 36.055 5.513 2.932 1.00 30.06 246 ALA B CA 1
ATOM 1859 C C . ALA B 1 130 ? 34.914 6.441 3.392 1.00 31.29 246 ALA B C 1
ATOM 1860 O O . ALA B 1 130 ? 34.537 7.354 2.663 1.00 33.90 246 ALA B O 1
ATOM 1862 N N . VAL B 1 131 ? 34.434 6.210 4.620 1.00 29.30 247 VAL B N 1
ATOM 1863 C CA . VAL B 1 131 ? 33.399 7.051 5.237 1.00 31.30 247 VAL B CA 1
ATOM 1864 C C . VAL B 1 131 ? 33.858 7.574 6.617 1.00 33.86 247 VAL B C 1
ATOM 1865 O O . VAL B 1 131 ? 34.849 7.078 7.190 1.00 30.18 247 VAL B O 1
ATOM 1869 N N . GLY B 1 132 ? 33.173 8.599 7.137 1.00 40.12 248 GLY B N 1
ATOM 1870 C CA . GLY B 1 132 ? 33.387 9.025 8.538 1.00 45.97 248 GLY B CA 1
ATOM 1871 C C . GLY B 1 132 ? 33.614 10.497 8.827 1.00 57.82 248 GLY B C 1
ATOM 1872 O O . GLY B 1 132 ? 34.724 11.025 8.723 1.00 64.10 248 GLY B O 1
ATOM 1874 N N . ASN C 1 2 ? 3.767 11.986 29.867 1.00 48.69 49 ASN C N 1
ATOM 1875 C CA . ASN C 1 2 ? 2.686 12.694 29.121 1.00 46.27 49 ASN C CA 1
ATOM 1876 C C . ASN C 1 2 ? 2.488 12.134 27.715 1.00 41.54 49 ASN C C 1
ATOM 1877 O O . ASN C 1 2 ? 3.265 11.329 27.249 1.00 40.39 49 ASN C O 1
ATOM 1882 N N . ALA C 1 3 ? 1.443 12.600 27.042 1.00 28.89 50 ALA C N 1
ATOM 1883 C CA . ALA C 1 3 ? 1.065 12.072 25.753 1.00 26.35 50 ALA C CA 1
ATOM 1884 C C . ALA C 1 3 ? 2.148 12.189 24.697 1.00 23.42 50 ALA C C 1
ATOM 1885 O O . ALA C 1 3 ? 2.295 11.315 23.856 1.00 23.65 50 ALA C O 1
ATOM 1887 N N . GLU C 1 4 ? 2.845 13.322 24.703 1.00 24.68 51 GLU C N 1
ATOM 1888 C CA . GLU C 1 4 ? 3.886 13.566 23.719 1.00 25.86 51 GLU C CA 1
ATOM 1889 C C . GLU C 1 4 ? 4.988 12.509 23.744 1.00 22.93 51 GLU C C 1
ATOM 1890 O O . GLU C 1 4 ? 5.701 12.338 22.760 1.00 24.29 51 GLU C O 1
ATOM 1896 N N . SER C 1 5 ? 5.143 11.805 24.857 1.00 25.49 52 SER C N 1
ATOM 1897 C CA . SER C 1 5 ? 6.244 10.863 24.970 1.00 27.74 52 SER C CA 1
ATOM 1898 C C . SER C 1 5 ? 5.789 9.398 24.954 1.00 25.52 52 SER C C 1
ATOM 1899 O O . SER C 1 5 ? 6.614 8.517 25.174 1.00 24.81 52 SER C O 1
ATOM 1902 N N . ARG C 1 6 ? 4.518 9.138 24.622 1.00 22.38 53 ARG C N 1
ATOM 1903 C CA . ARG C 1 6 ? 3.962 7.771 24.570 1.00 23.46 53 ARG C CA 1
ATOM 1904 C C . ARG C 1 6 ? 3.860 7.261 23.128 1.00 22.69 53 ARG C C 1
ATOM 1905 O O . ARG C 1 6 ? 3.440 8.001 22.244 1.00 22.55 53 ARG C O 1
ATOM 1917 N N . TYR C 1 7 ? 4.262 6.013 22.919 1.00 20.90 54 TYR C N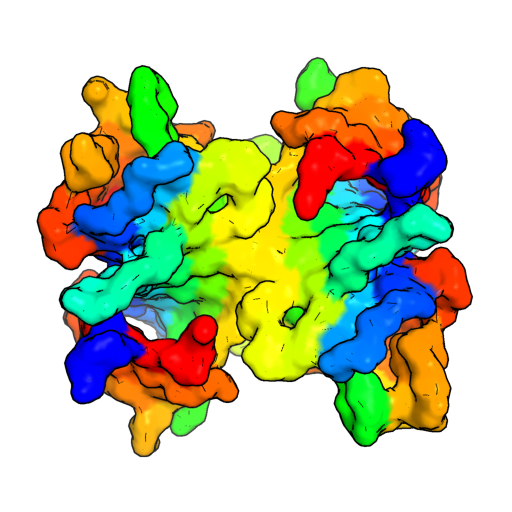 1
ATOM 1918 C CA . TYR C 1 7 ? 4.295 5.376 21.596 1.00 19.83 54 TYR C CA 1
ATOM 1919 C C . TYR C 1 7 ? 3.694 3.979 21.674 1.00 20.42 54 TYR C C 1
ATOM 1920 O O . TYR C 1 7 ? 3.792 3.296 22.710 1.00 23.02 54 TYR C O 1
ATOM 1929 N N . VAL C 1 8 ? 3.039 3.559 20.587 1.00 23.83 55 VAL C N 1
ATOM 1930 C CA . VAL C 1 8 ? 2.460 2.229 20.500 1.00 22.51 55 VAL C CA 1
ATOM 1931 C C . VAL C 1 8 ? 3.597 1.202 20.386 1.00 19.76 55 VAL C C 1
ATOM 1932 O O . VAL C 1 8 ? 4.585 1.429 19.722 1.00 21.10 55 VAL C O 1
ATOM 1936 N N . LEU C 1 9 ? 3.460 0.082 21.108 1.00 19.53 56 LEU C N 1
ATOM 1937 C CA . LEU C 1 9 ? 4.358 -1.058 20.941 1.00 23.36 56 LEU C CA 1
ATOM 1938 C C . LEU C 1 9 ? 3.564 -2.328 20.632 1.00 21.27 56 LEU C C 1
ATOM 1939 O O . LEU C 1 9 ? 2.401 -2.490 21.023 1.00 19.00 56 LEU C O 1
ATOM 1944 N N . THR C 1 10 ? 4.180 -3.198 19.847 1.00 20.06 57 THR C N 1
ATOM 1945 C CA . THR C 1 10 ? 3.629 -4.506 19.555 1.00 21.11 57 THR C CA 1
ATOM 1946 C C . THR C 1 10 ? 4.762 -5.489 19.453 1.00 19.46 57 THR C C 1
ATOM 1947 O O . THR C 1 10 ? 5.857 -5.148 19.046 1.00 18.44 57 THR C O 1
ATOM 1951 N N . GLY C 1 11 ? 4.528 -6.731 19.877 1.00 17.77 58 GLY C N 1
ATOM 1952 C CA . GLY C 1 11 ? 5.560 -7.735 19.749 1.00 17.51 58 GLY C CA 1
ATOM 1953 C C . GLY C 1 11 ? 4.985 -9.135 19.928 1.00 17.06 58 GLY C C 1
ATOM 1954 O O . GLY C 1 11 ? 3.760 -9.357 19.860 1.00 17.30 58 GLY C O 1
ATOM 1955 N N . ARG C 1 12 ? 5.898 -10.078 20.166 1.00 17.48 59 ARG C N 1
ATOM 1956 C CA . ARG C 1 12 ? 5.564 -11.486 20.332 1.00 18.00 59 ARG C CA 1
ATOM 1957 C C . ARG C 1 12 ? 6.384 -12.072 21.440 1.00 16.94 59 ARG C C 1
ATOM 1958 O O . ARG C 1 12 ? 7.539 -11.660 21.675 1.00 18.36 59 ARG C O 1
ATOM 1966 N N . TYR C 1 13 ? 5.842 -13.106 22.074 1.00 18.88 60 TYR C N 1
ATOM 1967 C CA . TYR C 1 13 ? 6.615 -13.899 23.018 1.00 19.57 60 TYR C CA 1
ATOM 1968 C C . TYR C 1 13 ? 6.276 -15.365 22.889 1.00 18.24 60 TYR C C 1
ATOM 1969 O O . TYR C 1 13 ? 5.236 -15.721 22.342 1.00 19.04 60 TYR C O 1
ATOM 1978 N N . ASP C 1 14 ? 7.147 -16.200 23.437 1.00 18.38 61 ASP C N 1
ATOM 1979 C CA . ASP C 1 14 ? 6.882 -17.653 23.560 1.00 19.87 61 ASP C CA 1
ATOM 1980 C C . ASP C 1 14 ? 5.842 -17.919 24.650 1.00 21.12 61 ASP C C 1
ATOM 1981 O O . ASP C 1 14 ? 6.127 -17.819 25.832 1.00 19.84 61 ASP C O 1
ATOM 1986 N N . SER C 1 15 ? 4.607 -18.239 24.262 1.00 20.75 62 SER C N 1
ATOM 1987 C CA . SER C 1 15 ? 3.507 -18.432 25.185 1.00 22.51 62 SER C CA 1
ATOM 1988 C C . SER C 1 15 ? 3.499 -19.840 25.801 1.00 23.08 62 SER C C 1
ATOM 1989 O O . SER C 1 15 ? 2.620 -20.158 26.560 1.00 28.35 62 SER C O 1
ATOM 1992 N N . ALA C 1 16 ? 4.501 -20.669 25.479 1.00 21.05 63 ALA C N 1
ATOM 1993 C CA . ALA C 1 16 ? 4.608 -22.010 26.097 1.00 22.01 63 ALA C CA 1
ATOM 1994 C C . ALA C 1 16 ? 6.073 -22.334 26.333 1.00 21.38 63 ALA C C 1
ATOM 1995 O O . ALA C 1 16 ? 6.618 -23.259 25.708 1.00 23.16 63 ALA C O 1
ATOM 1997 N N . PRO C 1 17 ? 6.741 -21.564 27.219 1.00 21.89 64 PRO C N 1
ATOM 1998 C CA . PRO C 1 17 ? 8.154 -21.704 27.435 1.00 20.03 64 PRO C CA 1
ATOM 1999 C C . PRO C 1 17 ? 8.481 -23.047 28.091 1.00 19.53 64 PRO C C 1
ATOM 2000 O O . PRO C 1 17 ? 7.579 -23.730 28.603 1.00 23.88 64 PRO C O 1
ATOM 2004 N N . ALA C 1 18 ? 9.762 -23.397 28.066 1.00 19.82 65 ALA C N 1
ATOM 2005 C CA . ALA C 1 18 ? 10.239 -24.598 28.695 1.00 22.05 65 ALA C CA 1
ATOM 2006 C C . ALA C 1 18 ? 10.091 -24.501 30.192 1.00 25.08 65 ALA C C 1
ATOM 2007 O O . ALA C 1 18 ? 10.140 -23.398 30.753 1.00 25.63 65 ALA C O 1
ATOM 2009 N N . THR C 1 19 ? 9.893 -25.653 30.828 1.00 22.86 66 THR C N 1
ATOM 2010 C CA . THR C 1 19 ? 9.850 -25.750 32.275 1.00 22.39 66 THR C CA 1
ATOM 2011 C C . THR C 1 19 ? 11.057 -26.508 32.746 1.00 22.64 66 THR C C 1
ATOM 2012 O O . THR C 1 19 ? 10.937 -27.566 33.364 1.00 24.65 66 THR C O 1
ATOM 2016 N N . ASP C 1 20 ? 12.223 -25.921 32.488 1.00 21.71 67 ASP C N 1
ATOM 2017 C CA . ASP C 1 20 ? 13.529 -26.488 32.791 1.00 22.70 67 ASP C CA 1
ATOM 2018 C C . ASP C 1 20 ? 14.528 -25.517 33.369 1.00 22.96 67 ASP C C 1
ATOM 2019 O O . ASP C 1 20 ? 15.729 -25.775 33.299 1.00 25.10 67 ASP C O 1
ATOM 2024 N N . GLY C 1 21 ? 14.056 -24.383 33.879 1.00 22.57 68 GLY C N 1
ATOM 2025 C CA . GLY C 1 21 ? 14.904 -23.303 34.406 1.00 22.85 68 GLY C CA 1
ATOM 2026 C C . GLY C 1 21 ? 15.201 -22.187 33.392 1.00 23.55 68 GLY C C 1
ATOM 2027 O O . GLY C 1 21 ? 15.815 -21.176 33.736 1.00 24.73 68 GLY C O 1
ATOM 2028 N N . SER C 1 22 ? 14.759 -22.370 32.161 1.00 21.22 69 SER C N 1
ATOM 2029 C CA . SER C 1 22 ? 14.998 -21.381 31.101 1.00 21.29 69 SER C CA 1
ATOM 2030 C C . SER C 1 22 ? 14.077 -20.207 31.204 1.00 20.27 69 SER C C 1
ATOM 2031 O O . SER C 1 22 ? 12.946 -20.334 31.684 1.00 21.95 69 SER C O 1
ATOM 2034 N N . GLY C 1 23 ? 14.541 -19.070 30.676 1.00 20.39 70 GLY C N 1
ATOM 2035 C CA . GLY C 1 23 ? 13.728 -17.865 30.536 1.00 20.35 70 GLY C CA 1
ATOM 2036 C C . GLY C 1 23 ? 12.724 -17.996 29.387 1.00 21.58 70 GLY C C 1
ATOM 2037 O O . GLY C 1 23 ? 12.688 -18.992 28.672 1.00 19.83 70 GLY C O 1
ATOM 2038 N N . THR C 1 24 ? 11.893 -16.975 29.219 1.00 20.22 71 THR C N 1
ATOM 2039 C CA . THR C 1 24 ? 10.866 -16.956 28.181 1.00 18.65 71 THR C CA 1
ATOM 2040 C C . THR C 1 24 ? 11.263 -15.920 27.117 1.00 18.46 71 THR C C 1
ATOM 2041 O O . THR C 1 24 ? 11.325 -14.716 27.420 1.00 19.28 71 THR C O 1
ATOM 2045 N N . ALA C 1 25 ? 11.483 -16.376 25.882 1.00 17.74 72 ALA C N 1
ATOM 2046 C CA . ALA C 1 25 ? 11.869 -15.483 24.764 1.00 18.31 72 ALA C CA 1
ATOM 2047 C C . ALA C 1 25 ? 10.764 -14.529 24.384 1.00 16.87 72 ALA C C 1
ATOM 2048 O O . ALA C 1 25 ? 9.581 -14.916 24.339 1.00 18.32 72 ALA C O 1
ATOM 2050 N N . LEU C 1 26 ? 11.167 -13.296 24.049 1.00 17.69 73 LEU C N 1
ATOM 2051 C CA . LEU C 1 26 ? 10.218 -12.293 23.606 1.00 18.60 73 LEU C CA 1
ATOM 2052 C C . LEU C 1 26 ? 10.935 -11.181 22.818 1.00 17.42 73 LEU C C 1
ATOM 2053 O O . LEU C 1 26 ? 12.172 -11.056 22.818 1.00 18.14 73 LEU C O 1
ATOM 2058 N N . GLY C 1 27 ? 10.132 -10.403 22.133 1.00 17.51 74 GLY C N 1
ATOM 2059 C CA . GLY C 1 27 ? 10.626 -9.200 21.478 1.00 17.23 74 GLY C CA 1
ATOM 2060 C C . GLY C 1 27 ? 9.473 -8.276 21.188 1.00 16.63 74 GLY C C 1
ATOM 2061 O O . GLY C 1 27 ? 8.295 -8.660 21.149 1.00 17.26 74 GLY C O 1
ATOM 2062 N N . TRP C 1 28 ? 9.834 -7.009 20.970 1.00 17.48 75 TRP C N 1
ATOM 2063 C CA . TRP C 1 28 ? 8.878 -6.006 20.567 1.00 16.57 75 TRP C CA 1
ATOM 2064 C C . TRP C 1 28 ? 9.490 -4.855 19.827 1.00 15.85 75 TRP C C 1
ATOM 2065 O O . TRP C 1 28 ? 10.706 -4.659 19.852 1.00 15.97 75 TRP C O 1
ATOM 2076 N N . THR C 1 29 ? 8.630 -4.075 19.183 1.00 16.16 76 THR C N 1
ATOM 2077 C CA . THR C 1 29 ? 8.991 -2.932 18.351 1.00 16.21 76 THR C CA 1
ATOM 2078 C C . THR C 1 29 ? 8.267 -1.688 18.782 1.00 16.21 76 THR C C 1
ATOM 2079 O O . THR C 1 29 ? 7.038 -1.740 19.018 1.00 18.28 76 THR C O 1
ATOM 2083 N N . VAL C 1 30 ? 8.971 -0.570 18.781 1.00 17.51 77 VAL C N 1
ATOM 2084 C CA . VAL C 1 30 ? 8.403 0.764 18.791 1.00 16.90 77 VAL C CA 1
ATOM 2085 C C . VAL C 1 30 ? 8.902 1.544 17.573 1.00 17.80 77 VAL C C 1
ATOM 2086 O O . VAL C 1 30 ? 10.124 1.615 17.391 1.00 18.38 77 VAL C O 1
ATOM 2090 N N . ALA C 1 31 ? 8.006 2.120 16.773 1.00 19.98 78 ALA C N 1
ATOM 2091 C CA . ALA C 1 31 ? 8.379 3.113 15.775 1.00 17.58 78 ALA C CA 1
ATOM 2092 C C . ALA C 1 31 ? 8.153 4.465 16.489 1.00 19.29 78 ALA C C 1
ATOM 2093 O O . ALA C 1 31 ? 7.094 4.706 16.995 1.00 20.72 78 ALA C O 1
ATOM 2095 N N . TRP C 1 32 ? 9.130 5.348 16.428 1.00 18.73 79 TRP C N 1
ATOM 2096 C CA . TRP C 1 32 ? 9.139 6.597 17.189 1.00 18.51 79 TRP C CA 1
ATOM 2097 C C . TRP C 1 32 ? 8.379 7.691 16.485 1.00 18.84 79 TRP C C 1
ATOM 2098 O O . TRP C 1 32 ? 8.864 8.820 16.272 1.00 21.41 79 TRP C O 1
ATOM 2109 N N . LYS C 1 33 ? 7.118 7.369 16.173 1.00 19.02 80 LYS C N 1
ATOM 2110 C CA . LYS C 1 33 ? 6.143 8.296 15.645 1.00 20.28 80 LYS C CA 1
ATOM 2111 C C . LYS C 1 33 ? 4.912 8.183 16.492 1.00 21.26 80 LYS C C 1
ATOM 2112 O O . LYS C 1 33 ? 4.376 7.093 16.759 1.00 19.64 80 LYS C O 1
ATOM 2118 N N . ASN C 1 34 ? 4.453 9.334 16.972 1.00 21.24 81 ASN C N 1
ATOM 2119 C CA . ASN C 1 34 ? 3.163 9.414 17.565 1.00 20.92 81 ASN C CA 1
ATOM 2120 C C . ASN C 1 34 ? 2.427 10.649 16.970 1.00 20.94 81 ASN C C 1
ATOM 2121 O O . ASN C 1 34 ? 2.870 11.208 15.942 1.00 21.70 81 ASN C O 1
ATOM 2126 N N . ASN C 1 35 ? 1.290 11.046 17.553 1.00 22.21 82 ASN C N 1
ATOM 2127 C CA . ASN C 1 35 ? 0.553 12.160 16.997 1.00 23.75 82 ASN C CA 1
ATOM 2128 C C . ASN C 1 35 ? 1.181 13.528 17.275 1.00 22.25 82 ASN C C 1
ATOM 2129 O O . ASN C 1 35 ? 0.600 14.558 16.888 1.00 25.70 82 ASN C O 1
ATOM 2134 N N . TYR C 1 36 ? 2.343 13.542 17.917 1.00 22.47 83 TYR C N 1
ATOM 2135 C CA . TYR C 1 36 ? 2.977 14.791 18.340 1.00 21.38 83 TYR C CA 1
ATOM 2136 C C . TYR C 1 36 ? 4.384 14.990 17.806 1.00 20.99 83 TYR C C 1
ATOM 2137 O O . TYR C 1 36 ? 4.886 16.110 17.803 1.00 25.41 83 TYR C O 1
ATOM 2146 N N . ARG C 1 37 ? 5.006 13.915 17.328 1.00 21.20 84 ARG C N 1
ATOM 2147 C CA . ARG C 1 37 ? 6.362 13.975 16.845 1.00 22.77 84 ARG C CA 1
ATOM 2148 C C . ARG C 1 37 ? 6.751 12.713 16.070 1.00 22.01 84 ARG C C 1
ATOM 2149 O O . ARG C 1 37 ? 6.075 11.666 16.192 1.00 22.97 84 ARG C O 1
ATOM 2161 N N . ASN C 1 38 ? 7.835 12.821 15.303 1.00 24.45 85 ASN C N 1
ATOM 2162 C CA . ASN C 1 38 ? 8.305 11.718 14.481 1.00 23.81 85 ASN C CA 1
ATOM 2163 C C . ASN C 1 38 ? 9.824 11.777 14.356 1.00 21.34 85 ASN C C 1
ATOM 2164 O O . ASN C 1 38 ? 10.388 12.736 13.795 1.00 25.53 85 ASN C O 1
ATOM 2169 N N . ALA C 1 39 ? 10.488 10.821 14.985 1.00 21.38 86 ALA C N 1
ATOM 2170 C CA . ALA C 1 39 ? 11.960 10.745 14.972 1.00 19.71 86 ALA C CA 1
ATOM 2171 C C . ALA C 1 39 ? 12.505 9.991 13.755 1.00 20.59 86 ALA C C 1
ATOM 2172 O O . ALA C 1 39 ? 13.740 9.926 13.590 1.00 23.46 86 ALA C O 1
ATOM 2174 N N . HIS C 1 40 ? 11.616 9.416 12.954 1.00 20.41 87 HIS C N 1
ATOM 2175 C CA . HIS C 1 40 ? 11.995 8.666 11.740 1.00 20.21 87 HIS C CA 1
ATOM 2176 C C . HIS C 1 40 ? 12.972 7.555 12.098 1.00 18.98 87 HIS C C 1
ATOM 2177 O O . HIS C 1 40 ? 14.116 7.494 11.615 1.00 21.96 87 HIS C O 1
ATOM 2184 N N . SER C 1 41 ? 12.525 6.717 13.043 1.00 19.30 88 SER C N 1
ATOM 2185 C CA . SER C 1 41 ? 13.357 5.652 13.605 1.00 20.65 88 SER C CA 1
ATOM 2186 C C . SER C 1 41 ? 12.483 4.636 14.311 1.00 16.75 88 SER C C 1
ATOM 2187 O O . SER C 1 41 ? 11.284 4.861 14.529 1.00 19.69 88 SER C O 1
ATOM 2190 N N . ALA C 1 42 ? 13.076 3.482 14.575 1.00 19.10 89 ALA C N 1
ATOM 2191 C CA . ALA C 1 42 ? 12.390 2.361 15.224 1.00 19.73 89 ALA C CA 1
ATOM 2192 C C . ALA C 1 42 ? 13.394 1.560 15.988 1.00 17.65 89 ALA C C 1
ATOM 2193 O O . ALA C 1 42 ? 14.538 1.375 15.538 1.00 17.79 89 ALA C O 1
ATOM 2195 N N . THR C 1 43 ? 12.991 1.157 17.174 1.00 17.75 90 THR C N 1
ATOM 2196 C CA . THR C 1 43 ? 13.725 0.231 18.046 1.00 16.78 90 THR C CA 1
ATOM 2197 C C . THR C 1 43 ? 13.059 -1.097 18.177 1.00 16.28 90 THR C C 1
ATOM 2198 O O . THR C 1 43 ? 11.829 -1.163 18.334 1.00 16.47 90 THR C O 1
ATOM 2202 N N . THR C 1 44 ? 13.834 -2.154 18.057 1.00 16.92 91 THR C N 1
ATOM 2203 C CA . THR C 1 44 ? 13.409 -3.479 18.492 1.00 16.78 91 THR C CA 1
ATOM 2204 C C . THR C 1 44 ? 14.213 -3.951 19.701 1.00 16.37 91 THR C C 1
ATOM 2205 O O . THR C 1 44 ? 15.443 -3.780 19.762 1.00 18.13 91 THR C O 1
ATOM 2209 N N . TRP C 1 45 ? 13.499 -4.567 20.643 1.00 17.45 92 TRP C N 1
ATOM 2210 C CA . TRP C 1 45 ? 14.080 -5.211 21.811 1.00 18.17 92 TRP C CA 1
ATOM 2211 C C . TRP C 1 45 ? 13.885 -6.693 21.647 1.00 16.02 92 TRP C C 1
ATOM 2212 O O . TRP C 1 45 ? 12.773 -7.138 21.407 1.00 17.16 92 TRP C O 1
ATOM 2223 N N . SER C 1 46 ? 14.956 -7.443 21.824 1.00 16.99 93 SER C N 1
ATOM 2224 C CA . SER C 1 46 ? 14.958 -8.911 21.836 1.00 17.67 93 SER C CA 1
ATOM 2225 C C . SER C 1 46 ? 15.546 -9.368 23.174 1.00 17.14 93 SER C C 1
ATOM 2226 O O . SER C 1 46 ? 16.639 -8.958 23.558 1.00 18.29 93 SER C O 1
ATOM 2229 N N . GLY C 1 47 ? 14.868 -10.298 23.829 1.00 18.49 94 GLY C N 1
ATOM 2230 C CA . GLY C 1 47 ? 15.370 -10.727 25.120 1.00 17.58 94 GLY C CA 1
ATOM 2231 C C . GLY C 1 47 ? 14.590 -11.892 25.696 1.00 18.21 94 GLY C C 1
ATOM 2232 O O . GLY C 1 47 ? 13.945 -12.661 24.978 1.00 17.56 94 GLY C O 1
ATOM 2233 N N . GLN C 1 48 ? 14.681 -12.011 27.016 1.00 17.91 95 GLN C N 1
ATOM 2234 C CA . GLN C 1 48 ? 13.934 -13.015 27.762 1.00 18.91 95 GLN C CA 1
ATOM 2235 C C . GLN C 1 48 ? 13.454 -12.487 29.095 1.00 19.35 95 GLN C C 1
ATOM 2236 O O . GLN C 1 48 ? 14.123 -11.687 29.733 1.00 20.25 95 GLN C O 1
ATOM 2242 N N . TYR C 1 49 ? 12.258 -12.935 29.448 1.00 18.26 96 TYR C N 1
ATOM 2243 C CA . TYR C 1 49 ? 11.656 -12.739 30.752 1.00 18.78 96 TYR C CA 1
ATOM 2244 C C . TYR C 1 49 ? 12.176 -13.841 31.691 1.00 20.00 96 TYR C C 1
ATOM 2245 O O . TYR C 1 49 ? 12.127 -15.043 31.358 1.00 20.15 96 TYR C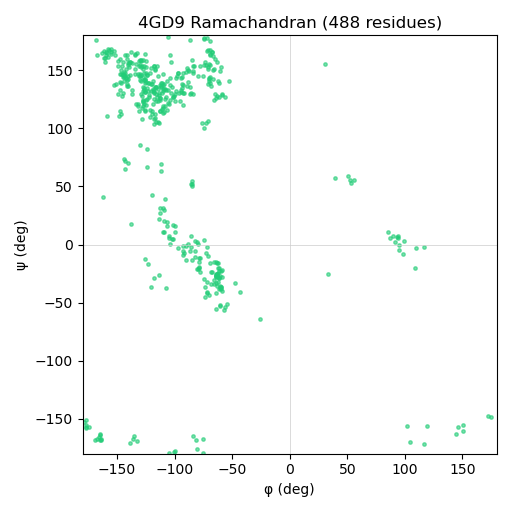 O 1
ATOM 2254 N N . VAL C 1 50 ? 12.659 -13.416 32.866 1.00 19.91 97 VAL C N 1
ATOM 2255 C CA . VAL C 1 50 ? 13.173 -14.313 33.888 1.00 21.97 97 VAL C CA 1
ATOM 2256 C C . VAL C 1 50 ? 12.324 -14.094 35.120 1.00 25.77 97 VAL C C 1
ATOM 2257 O O . VAL C 1 50 ? 12.326 -13.000 35.693 1.00 26.40 97 VAL C O 1
ATOM 2261 N N . GLY C 1 51 ? 11.582 -15.128 35.506 1.00 25.94 98 GLY C N 1
ATOM 2262 C CA . GLY C 1 51 ? 10.674 -15.079 36.616 1.00 28.33 98 GLY C CA 1
ATOM 2263 C C . GLY C 1 51 ? 11.311 -15.122 37.996 1.00 32.78 98 GLY C C 1
ATOM 2264 O O . GLY C 1 51 ? 12.519 -15.187 38.140 1.00 34.03 98 GLY C O 1
ATOM 2265 N N . GLY C 1 52 ? 10.476 -15.090 39.020 1.00 40.43 99 GLY C N 1
ATOM 2266 C CA . GLY C 1 52 ? 10.941 -15.218 40.416 1.00 41.10 99 GLY C CA 1
ATOM 2267 C C . GLY C 1 52 ? 10.666 -13.967 41.222 1.00 40.31 99 GLY C C 1
ATOM 2268 O O . GLY C 1 52 ? 9.991 -13.057 40.748 1.00 42.71 99 GLY C O 1
ATOM 2269 N N . ALA C 1 53 ? 11.205 -13.911 42.441 1.00 51.88 100 ALA C N 1
ATOM 2270 C CA . ALA C 1 53 ? 10.866 -12.844 43.399 1.00 53.69 100 ALA C CA 1
ATOM 2271 C C . ALA C 1 53 ? 11.258 -11.445 42.922 1.00 48.41 100 ALA C C 1
ATOM 2272 O O . ALA C 1 53 ? 10.635 -10.452 43.316 1.00 51.45 100 ALA C O 1
ATOM 2274 N N . GLU C 1 54 ? 12.291 -11.372 42.090 1.00 45.77 101 GLU C N 1
ATOM 2275 C CA . GLU C 1 54 ? 12.614 -10.147 41.377 1.00 42.38 101 GLU C CA 1
ATOM 2276 C C . GLU C 1 54 ? 12.643 -10.455 39.888 1.00 36.60 101 GLU C C 1
ATOM 2277 O O . GLU C 1 54 ? 13.682 -10.700 39.310 1.00 34.11 101 GLU C O 1
ATOM 2283 N N . ALA C 1 55 ? 11.461 -10.470 39.300 1.00 34.36 102 ALA C N 1
ATOM 2284 C CA . ALA C 1 55 ? 11.326 -10.759 37.875 1.00 30.43 102 ALA C CA 1
ATOM 2285 C C . ALA C 1 55 ? 12.092 -9.708 37.058 1.00 28.55 102 ALA C C 1
ATOM 2286 O O . ALA C 1 55 ? 12.211 -8.570 37.467 1.00 28.53 102 ALA C O 1
ATOM 2288 N N . ARG C 1 56 ? 12.604 -10.095 35.897 1.00 24.06 103 ARG C N 1
ATOM 2289 C CA . ARG C 1 56 ? 13.390 -9.199 35.051 1.00 22.46 103 ARG C CA 1
ATOM 2290 C C . ARG C 1 56 ? 13.087 -9.540 33.613 1.00 20.24 103 ARG C C 1
ATOM 2291 O O . ARG C 1 56 ? 12.774 -10.689 33.313 1.00 21.97 103 ARG C O 1
ATOM 2304 N N . ILE C 1 57 ? 13.085 -8.520 32.766 1.00 18.21 104 ILE C N 1
ATOM 2305 C CA . ILE C 1 57 ? 13.139 -8.722 31.317 1.00 18.68 104 ILE C CA 1
ATOM 2306 C C . ILE C 1 57 ? 14.498 -8.182 30.874 1.00 18.77 104 ILE C C 1
ATOM 2307 O O . ILE C 1 57 ? 14.781 -6.988 31.024 1.00 19.30 104 ILE C O 1
ATOM 2312 N N . ASN C 1 58 ? 15.365 -9.058 30.379 1.00 18.29 105 ASN C N 1
ATOM 2313 C CA . ASN C 1 58 ? 16.702 -8.677 29.992 1.00 17.50 105 ASN C CA 1
ATOM 2314 C C . ASN C 1 58 ? 16.759 -8.641 28.490 1.00 16.85 105 ASN C C 1
ATOM 2315 O O . ASN C 1 58 ? 16.437 -9.647 27.844 1.00 19.04 105 ASN C O 1
ATOM 2320 N N . THR C 1 59 ? 17.113 -7.486 27.929 1.00 18.59 106 THR C N 1
ATOM 2321 C CA . THR C 1 59 ? 17.053 -7.289 26.496 1.00 19.17 106 THR C CA 1
ATOM 2322 C C . THR C 1 59 ? 18.331 -6.742 25.906 1.00 17.81 106 THR C C 1
ATOM 2323 O O . THR C 1 59 ? 19.167 -6.135 26.590 1.00 19.02 106 THR C O 1
ATOM 2327 N N . GLN C 1 60 ? 18.474 -6.974 24.588 1.00 17.46 107 GLN C N 1
ATOM 2328 C CA . GLN C 1 60 ? 19.399 -6.203 23.731 1.00 17.72 107 GLN C CA 1
ATOM 2329 C C . GLN C 1 60 ? 18.495 -5.517 22.715 1.00 17.83 107 GLN C C 1
ATOM 2330 O O . GLN C 1 60 ? 17.404 -5.997 22.433 1.00 18.02 107 GLN C O 1
ATOM 2336 N N . TRP C 1 61 ? 18.917 -4.381 22.170 1.00 16.95 108 TRP C N 1
ATOM 2337 C CA . TRP C 1 61 ? 18.074 -3.622 21.219 1.00 17.59 108 TRP C CA 1
ATOM 2338 C C . TRP C 1 61 ? 18.857 -3.072 20.059 1.00 15.57 108 TRP C C 1
ATOM 2339 O O . TRP C 1 61 ? 20.088 -2.904 20.125 1.00 16.42 108 TRP C O 1
ATOM 2350 N N . LEU C 1 62 ? 18.129 -2.828 18.977 1.00 17.42 109 LEU C N 1
ATOM 2351 C CA . LEU C 1 62 ? 18.641 -2.208 17.741 1.00 16.79 109 LEU C CA 1
ATOM 2352 C C . LEU C 1 62 ? 17.736 -1.053 17.417 1.00 15.34 109 LEU C C 1
ATOM 2353 O O . LEU C 1 62 ? 16.522 -1.254 17.273 1.00 17.17 109 LEU C O 1
ATOM 2358 N N . LEU C 1 63 ? 18.305 0.124 17.312 1.00 17.12 110 LEU C N 1
ATOM 2359 C CA . LEU C 1 63 ? 17.582 1.349 17.000 1.00 15.76 110 LEU C CA 1
ATOM 2360 C C . LEU C 1 63 ? 18.054 1.847 15.605 1.00 16.48 110 LEU C C 1
ATOM 2361 O O . LEU C 1 63 ? 19.204 2.283 15.462 1.00 17.76 110 LEU C O 1
ATOM 2366 N N . THR C 1 64 ? 17.213 1.649 14.597 1.00 18.50 111 THR C N 1
ATOM 2367 C CA . THR C 1 64 ? 17.532 2.020 13.237 1.00 17.56 111 THR C CA 1
ATOM 2368 C C . THR C 1 64 ? 16.849 3.324 12.872 1.00 17.11 111 THR C C 1
ATOM 2369 O O . THR C 1 64 ? 15.633 3.466 13.054 1.00 19.48 111 THR C O 1
ATOM 2373 N N . SER C 1 65 ? 17.601 4.289 12.389 1.00 19.40 112 SER C N 1
ATOM 2374 C CA . SER C 1 65 ? 17.040 5.522 11.841 1.00 19.98 112 SER C CA 1
ATOM 2375 C C . SER C 1 65 ? 16.942 5.414 10.328 1.00 20.91 112 SER C C 1
ATOM 2376 O O . SER C 1 65 ? 17.824 4.836 9.671 1.00 22.22 112 SER C O 1
ATOM 2379 N N . GLY C 1 66 ? 15.935 6.049 9.757 1.00 22.23 113 GLY C N 1
ATOM 2380 C CA . GLY C 1 66 ? 15.875 6.269 8.325 1.00 24.05 113 GLY C CA 1
ATOM 2381 C C . GLY C 1 66 ? 17.046 7.163 7.927 1.00 25.92 113 GLY C C 1
ATOM 2382 O O . GLY C 1 66 ? 17.262 8.238 8.514 1.00 26.56 113 GLY C O 1
ATOM 2383 N N . THR C 1 67 ? 17.809 6.719 6.950 1.00 23.25 114 THR C N 1
ATOM 2384 C CA . THR C 1 67 ? 18.984 7.462 6.514 1.00 22.81 114 THR C CA 1
ATOM 2385 C C . THR C 1 67 ? 18.999 7.519 4.995 1.00 22.89 114 THR C C 1
ATOM 2386 O O . THR C 1 67 ? 18.350 6.724 4.343 1.00 23.34 114 THR C O 1
ATOM 2390 N N . THR C 1 68 ? 19.787 8.427 4.439 1.00 24.83 115 THR C N 1
ATOM 2391 C CA . THR C 1 68 ? 20.136 8.317 3.039 1.00 25.52 115 THR C CA 1
ATOM 2392 C C . THR C 1 68 ? 21.027 7.073 2.861 1.00 25.16 115 THR C C 1
ATOM 2393 O O . THR C 1 68 ? 21.559 6.524 3.851 1.00 23.12 115 THR C O 1
ATOM 2397 N N . GLU C 1 69 ? 21.209 6.633 1.614 1.00 30.85 116 GLU C N 1
ATOM 2398 C CA . GLU C 1 69 ? 22.080 5.494 1.368 1.00 34.97 116 GLU C CA 1
ATOM 2399 C C . GLU C 1 69 ? 23.546 5.796 1.778 1.00 28.41 116 GLU C C 1
ATOM 2400 O O . GLU C 1 69 ? 24.225 4.927 2.355 1.00 28.93 116 GLU C O 1
ATOM 2406 N N . ALA C 1 70 ? 24.013 7.034 1.585 1.00 27.62 117 ALA C N 1
ATOM 2407 C CA . ALA C 1 70 ? 25.390 7.413 1.984 1.00 28.65 117 ALA C CA 1
ATOM 2408 C C . ALA C 1 70 ? 25.620 7.332 3.494 1.00 27.02 117 ALA C C 1
ATOM 2409 O O . ALA C 1 70 ? 26.752 7.162 3.947 1.00 29.78 117 ALA C O 1
ATOM 2411 N N . ASN C 1 71 ? 24.560 7.484 4.271 1.00 23.70 118 ASN C N 1
ATOM 2412 C CA . ASN C 1 71 ? 24.654 7.407 5.725 1.00 23.48 118 ASN C CA 1
ATOM 2413 C C . ASN C 1 71 ? 24.164 6.090 6.317 1.00 20.93 118 ASN C C 1
ATOM 2414 O O . ASN C 1 71 ? 24.091 5.943 7.554 1.00 22.70 118 ASN C O 1
ATOM 2419 N N . ALA C 1 72 ? 23.806 5.121 5.484 1.00 22.90 119 ALA C N 1
ATOM 2420 C CA . ALA C 1 72 ? 23.258 3.868 5.990 1.00 22.91 119 ALA C CA 1
ATOM 2421 C C . ALA C 1 72 ? 24.225 3.128 6.883 1.00 22.94 119 ALA C C 1
ATOM 2422 O O . ALA C 1 72 ? 23.797 2.440 7.745 1.00 24.64 119 ALA C O 1
ATOM 2424 N N . TRP C 1 73 ? 25.532 3.300 6.675 1.00 22.26 120 TRP C N 1
ATOM 2425 C CA . TRP C 1 73 ? 26.507 2.601 7.493 1.00 23.25 120 TRP C CA 1
ATOM 2426 C C . TRP C 1 73 ? 26.403 2.954 8.959 1.00 22.06 120 TRP C C 1
ATOM 2427 O O . TRP C 1 73 ? 26.703 2.132 9.809 1.00 25.01 120 TRP C O 1
ATOM 2438 N N . LYS C 1 74 ? 25.911 4.149 9.265 1.00 19.66 121 LYS C N 1
ATOM 2439 C CA . LYS C 1 74 ? 25.713 4.613 10.645 1.00 20.60 121 LYS C CA 1
ATOM 2440 C C . LYS C 1 74 ? 24.216 4.773 11.017 1.00 19.47 121 LYS C C 1
ATOM 2441 O O . LYS C 1 74 ? 23.864 5.571 11.908 1.00 21.54 121 LYS C O 1
ATOM 2447 N N . SER C 1 75 ? 23.364 3.945 10.433 1.00 17.42 122 SER C N 1
ATOM 2448 C CA . SER C 1 75 ? 21.957 3.977 10.698 1.00 17.99 122 SER C CA 1
ATOM 2449 C C . SER C 1 75 ? 21.528 3.294 12.001 1.00 17.84 122 SER C C 1
ATOM 2450 O O . SER C 1 75 ? 20.407 3.567 12.439 1.00 17.36 122 SER C O 1
ATOM 2453 N N . THR C 1 76 ? 22.328 2.416 12.578 1.00 17.59 123 THR C N 1
ATOM 2454 C CA . THR C 1 76 ? 21.809 1.521 13.622 1.00 18.31 123 THR C CA 1
ATOM 2455 C C . THR C 1 76 ? 22.635 1.534 14.894 1.00 16.29 123 THR C C 1
ATOM 2456 O O . THR C 1 76 ? 23.858 1.289 14.889 1.00 16.96 123 THR C O 1
ATOM 2460 N N . LEU C 1 77 ? 22.007 1.965 15.985 1.00 17.50 124 LEU C N 1
ATOM 2461 C CA . LEU C 1 77 ? 22.570 1.876 17.321 1.00 16.00 124 LEU C CA 1
ATOM 2462 C C . LEU C 1 77 ? 22.213 0.527 17.950 1.00 16.22 124 LEU C C 1
ATOM 2463 O O . LEU C 1 77 ? 21.119 -0.013 17.701 1.00 16.78 124 LEU C O 1
ATOM 2468 N N . VAL C 1 78 ? 23.095 0.060 18.821 1.00 19.22 125 VAL C N 1
ATOM 2469 C CA . VAL C 1 78 ? 22.872 -1.146 19.618 1.00 16.73 125 VAL C CA 1
ATOM 2470 C C . VAL C 1 78 ? 23.069 -0.856 21.086 1.00 16.63 125 VAL C C 1
ATOM 2471 O O . VAL C 1 78 ? 23.941 -0.090 21.459 1.00 18.53 125 VAL C O 1
ATOM 2475 N N . GLY C 1 79 ? 22.303 -1.554 21.915 1.00 17.01 126 GLY C N 1
ATOM 2476 C CA . GLY C 1 79 ? 22.438 -1.408 23.346 1.00 18.39 126 GLY C CA 1
ATOM 2477 C C . GLY C 1 79 ? 21.654 -2.489 24.085 1.00 17.15 126 GLY C C 1
ATOM 2478 O O . GLY C 1 79 ? 21.280 -3.530 23.524 1.00 17.84 126 GLY C O 1
ATOM 2479 N N . HIS C 1 80 ? 21.512 -2.294 25.401 1.00 18.40 127 HIS C N 1
ATOM 2480 C CA . HIS C 1 80 ? 20.894 -3.317 26.266 1.00 19.79 127 HIS C CA 1
ATOM 2481 C C . HIS C 1 80 ? 20.151 -2.646 27.381 1.00 20.16 127 HIS C C 1
ATOM 2482 O O . HIS C 1 80 ? 20.658 -1.715 28.004 1.00 22.70 127 HIS C O 1
ATOM 2489 N N . ASP C 1 81 ? 18.919 -3.110 27.603 1.00 19.23 128 ASP C N 1
ATOM 2490 C CA . ASP C 1 81 ? 18.078 -2.574 28.669 1.00 18.79 128 ASP C CA 1
ATOM 2491 C C . ASP C 1 81 ? 17.645 -3.742 29.561 1.00 20.59 128 ASP C C 1
ATOM 2492 O O . ASP C 1 81 ? 17.269 -4.835 29.075 1.00 19.82 128 ASP C O 1
ATOM 2497 N N . THR C 1 82 ? 17.633 -3.507 30.860 1.00 19.37 129 THR C N 1
ATOM 2498 C CA . THR C 1 82 ? 17.067 -4.468 31.791 1.00 21.49 129 THR C CA 1
ATOM 2499 C C . THR C 1 82 ? 15.883 -3.825 32.504 1.00 21.53 129 THR C C 1
ATOM 2500 O O . THR C 1 82 ? 15.994 -2.669 32.958 1.00 22.15 129 THR C O 1
ATOM 2506 N N . PHE C 1 83 ? 14.747 -4.531 32.526 1.00 28.46 130 PHE C N 1
ATOM 2507 C CA . PHE C 1 83 ? 13.477 -4.040 33.017 1.00 28.30 130 PHE C CA 1
ATOM 2508 C C . PHE C 1 83 ? 13.123 -4.784 34.292 1.00 27.92 130 PHE C C 1
ATOM 2509 O O . PHE C 1 83 ? 13.221 -6.029 34.305 1.00 27.76 130 PHE C O 1
ATOM 2517 N N . THR C 1 84 ? 12.655 -4.040 35.298 1.00 31.52 131 THR C N 1
ATOM 2518 C CA . THR C 1 84 ? 12.133 -4.610 36.531 1.00 31.80 131 THR C CA 1
ATOM 2519 C C . THR C 1 84 ? 10.666 -4.203 36.620 1.00 32.44 131 THR C C 1
ATOM 2520 O O . THR C 1 84 ? 10.260 -3.166 36.094 1.00 32.26 131 THR C O 1
ATOM 2524 N N . LYS C 1 85 ? 9.871 -4.999 37.322 1.00 32.12 132 LYS C N 1
ATOM 2525 C CA . LYS C 1 85 ? 8.446 -4.807 37.330 1.00 33.01 132 LYS C CA 1
ATOM 2526 C C . LYS C 1 85 ? 8.037 -3.842 38.439 1.00 35.24 132 LYS C C 1
ATOM 2527 O O . LYS C 1 85 ? 8.572 -3.892 39.555 1.00 36.78 132 LYS C O 1
ATOM 2533 N N . VAL C 1 86 ? 7.076 -2.974 38.133 1.00 38.67 133 VAL C N 1
ATOM 2534 C CA . VAL C 1 86 ? 6.545 -2.033 39.110 1.00 41.41 133 VAL C CA 1
ATOM 2535 C C . VAL C 1 86 ? 5.233 -2.614 39.649 1.00 44.30 133 VAL C C 1
ATOM 2536 O O . VAL C 1 86 ? 4.396 -3.063 38.874 1.00 46.60 133 VAL C O 1
ATOM 2540 N N . LYS C 1 87 ? 5.078 -2.618 40.970 1.00 50.59 134 LYS C N 1
ATOM 2541 C CA . LYS C 1 87 ? 3.935 -3.257 41.651 1.00 57.40 134 LYS C CA 1
ATOM 2542 C C . LYS C 1 87 ? 3.508 -4.586 41.016 1.00 61.78 134 LYS C C 1
ATOM 2543 O O . LYS C 1 87 ? 4.044 -5.648 41.334 1.00 64.43 134 LYS C O 1
ATOM 2549 N N . SER C 1 96 ? 2.801 -18.300 35.576 1.00 57.65 143 SER C N 1
ATOM 2550 C CA . SER C 1 96 ? 2.748 -18.343 34.086 1.00 55.58 143 SER C CA 1
ATOM 2551 C C . SER C 1 96 ? 3.487 -17.159 33.464 1.00 50.54 143 SER C C 1
ATOM 2552 O O . SER C 1 96 ? 3.650 -16.103 34.083 1.00 47.90 143 SER C O 1
ATOM 2555 N N . ALA C 1 97 ? 3.942 -17.345 32.228 1.00 35.30 213 ALA C N 1
ATOM 2556 C CA . ALA C 1 97 ? 4.700 -16.307 31.535 1.00 32.53 213 ALA C CA 1
ATOM 2557 C C . ALA C 1 97 ? 3.768 -15.198 31.097 1.00 33.48 213 ALA C C 1
ATOM 2558 O O . ALA C 1 97 ? 4.165 -14.056 31.043 1.00 28.60 213 ALA C O 1
ATOM 2560 N N . GLU C 1 98 ? 2.513 -15.553 30.823 1.00 33.62 214 GLU C N 1
ATOM 2561 C CA . GLU C 1 98 ? 1.473 -14.588 30.468 1.00 32.66 214 GLU C CA 1
ATOM 2562 C C . GLU C 1 98 ? 1.328 -13.550 31.581 1.00 30.85 214 GLU C C 1
ATOM 2563 O O . GLU C 1 98 ? 1.444 -12.360 31.340 1.00 24.62 214 GLU C O 1
ATOM 2569 N N . ALA C 1 99 ? 1.069 -14.034 32.799 1.00 30.88 215 ALA C N 1
ATOM 2570 C CA . ALA C 1 99 ? 0.920 -13.163 33.985 1.00 29.64 215 ALA C CA 1
ATOM 2571 C C . ALA C 1 99 ? 2.221 -12.514 34.369 1.00 29.21 215 ALA C C 1
ATOM 2572 O O . ALA C 1 99 ? 2.257 -11.388 34.882 1.00 32.32 215 ALA C O 1
ATOM 2574 N N . GLY C 1 100 ? 3.293 -13.250 34.146 1.00 28.70 216 GLY C N 1
ATOM 2575 C CA . GLY C 1 100 ? 4.612 -12.763 34.467 1.00 27.48 216 GLY C CA 1
ATOM 2576 C C . GLY C 1 100 ? 4.942 -11.504 33.690 1.00 25.73 216 GLY C C 1
ATOM 2577 O O . GLY C 1 100 ? 5.357 -10.489 34.290 1.00 26.39 216 GLY C O 1
ATOM 2578 N N . ILE C 1 101 ? 4.793 -11.580 32.373 1.00 22.11 217 ILE C N 1
ATOM 2579 C CA . ILE C 1 101 ? 5.083 -10.450 31.496 1.00 21.72 217 ILE C CA 1
ATOM 2580 C C . ILE C 1 101 ? 4.057 -9.317 31.587 1.00 21.07 217 ILE C C 1
ATOM 2581 O O . ILE C 1 101 ? 4.423 -8.149 31.576 1.00 24.43 217 ILE C O 1
ATOM 2586 N N . THR C 1 102 ? 2.787 -9.641 31.665 1.00 21.07 218 THR C N 1
ATOM 2587 C CA . THR C 1 102 ? 1.793 -8.613 31.722 1.00 20.84 218 THR C CA 1
ATOM 2588 C C . THR C 1 102 ? 1.985 -7.685 32.927 1.00 21.82 218 THR C C 1
ATOM 2589 O O . THR C 1 102 ? 2.073 -8.148 34.064 1.00 24.55 218 THR C O 1
ATOM 2593 N N . GLY C 1 103 ? 2.009 -6.382 32.640 1.00 22.85 219 GLY C N 1
ATOM 2594 C CA . GLY C 1 103 ? 2.114 -5.345 33.667 1.00 22.37 219 GLY C CA 1
ATOM 2595 C C . GLY C 1 103 ? 2.894 -4.156 33.181 1.00 23.81 219 GLY C C 1
ATOM 2596 O O . GLY C 1 103 ? 2.995 -3.911 31.976 1.00 22.34 219 GLY C O 1
ATOM 2597 N N . THR C 1 104 ? 3.426 -3.430 34.145 1.00 21.80 220 THR C N 1
ATOM 2598 C CA . THR C 1 104 ? 4.194 -2.223 33.898 1.00 24.62 220 THR C CA 1
ATOM 2599 C C . THR C 1 104 ? 5.621 -2.398 34.394 1.00 25.36 220 THR C C 1
ATOM 2600 O O . THR C 1 104 ? 5.852 -2.870 35.529 1.00 25.72 220 THR C O 1
ATOM 2604 N N . TRP C 1 105 ? 6.572 -2.011 33.547 1.00 25.81 221 TRP C N 1
ATOM 2605 C CA . TRP C 1 105 ? 7.986 -2.243 33.762 1.00 24.93 221 TRP C CA 1
ATOM 2606 C C . TRP C 1 105 ? 8.764 -0.987 33.580 1.00 25.10 221 TRP C C 1
ATOM 2607 O O . TRP C 1 105 ? 8.389 -0.137 32.794 1.00 25.73 221 TRP C O 1
ATOM 2618 N N . TYR C 1 106 ? 9.925 -0.906 34.229 1.00 27.48 222 TYR C N 1
ATOM 2619 C CA . TYR C 1 106 ? 10.842 0.214 34.090 1.00 26.07 222 TYR C CA 1
ATOM 2620 C C . TYR C 1 106 ? 12.236 -0.304 33.821 1.00 23.24 222 TYR C C 1
ATOM 2621 O O . TYR C 1 106 ? 12.628 -1.293 34.418 1.00 24.86 222 TYR C O 1
ATOM 2630 N N . ASN C 1 107 ? 12.999 0.417 33.001 1.00 22.25 223 ASN C N 1
ATOM 2631 C CA . ASN C 1 107 ? 14.396 0.063 32.741 1.00 22.02 223 ASN C CA 1
ATOM 2632 C C . ASN C 1 107 ? 15.353 0.992 33.438 1.00 23.17 223 ASN C C 1
ATOM 2633 O O . ASN C 1 107 ? 14.942 1.917 34.152 1.00 26.57 223 ASN C O 1
ATOM 2638 N N . GLN C 1 108 ? 16.638 0.706 33.256 1.00 22.14 224 GLN C N 1
ATOM 2639 C CA . GLN C 1 108 ? 17.719 1.413 33.927 1.00 23.88 224 GLN C CA 1
ATOM 2640 C C . GLN C 1 108 ? 17.824 2.897 33.540 1.00 26.76 224 GLN C C 1
ATOM 2641 O O . GLN C 1 108 ? 18.484 3.674 34.236 1.00 29.46 224 GLN C O 1
ATOM 2647 N N . LEU C 1 109 ? 17.159 3.290 32.441 1.00 26.13 225 LEU C N 1
ATOM 2648 C CA . LEU C 1 109 ? 17.101 4.691 31.991 1.00 26.57 225 LEU C CA 1
ATOM 2649 C C . LEU C 1 109 ? 15.916 5.440 32.589 1.00 28.77 225 LEU C C 1
ATOM 2650 O O . LEU C 1 109 ? 15.858 6.666 32.499 1.00 34.35 225 LEU C O 1
ATOM 2655 N N . GLY C 1 110 ? 14.982 4.703 33.183 1.00 27.15 226 GLY C N 1
ATOM 2656 C CA . GLY C 1 110 ? 13.765 5.286 33.718 1.00 27.14 226 GLY C CA 1
ATOM 2657 C C . GLY C 1 110 ? 12.609 5.252 32.743 1.00 25.81 226 GLY C C 1
ATOM 2658 O O . GLY C 1 110 ? 11.557 5.847 33.018 1.00 29.73 226 GLY C O 1
ATOM 2659 N N . SER C 1 111 ? 12.793 4.568 31.607 1.00 24.55 227 SER C N 1
ATOM 2660 C CA . SER C 1 111 ? 11.727 4.396 30.644 1.00 23.98 227 SER C CA 1
ATOM 2661 C C . SER C 1 111 ? 10.673 3.443 31.163 1.00 23.38 227 SER C C 1
ATOM 2662 O O . SER C 1 111 ? 10.981 2.563 31.960 1.00 26.02 227 SER C O 1
ATOM 2665 N N . THR C 1 112 ? 9.441 3.613 30.682 1.00 25.50 228 THR C N 1
ATOM 2666 C CA . THR C 1 112 ? 8.287 2.840 31.103 1.00 26.08 228 THR C CA 1
ATOM 2667 C C . THR C 1 112 ? 7.723 2.000 29.944 1.00 23.79 228 THR C C 1
ATOM 2668 O O . THR C 1 112 ? 7.500 2.521 28.851 1.00 27.49 228 THR C O 1
ATOM 2672 N N . PHE C 1 113 ? 7.411 0.751 30.261 1.00 22.20 229 PHE C N 1
ATOM 2673 C CA . PHE C 1 113 ? 6.981 -0.281 29.335 1.00 23.25 229 PHE C CA 1
ATOM 2674 C C . PHE C 1 113 ? 5.686 -0.877 29.909 1.00 25.02 229 PHE C C 1
ATOM 2675 O O . PHE C 1 113 ? 5.739 -1.533 30.939 1.00 26.17 229 PHE C O 1
ATOM 2683 N N . ILE C 1 114 ? 4.538 -0.594 29.299 1.00 25.05 230 ILE C N 1
ATOM 2684 C CA . ILE C 1 114 ? 3.275 -1.154 29.728 1.00 25.71 230 ILE C CA 1
ATOM 2685 C C . ILE C 1 114 ? 2.865 -2.202 28.688 1.00 26.05 230 ILE C C 1
ATOM 2686 O O . ILE C 1 114 ? 2.791 -1.890 27.508 1.00 24.89 230 ILE C O 1
ATOM 2691 N N . VAL C 1 115 ? 2.575 -3.431 29.115 1.00 24.52 231 VAL C N 1
ATOM 2692 C CA . VAL C 1 115 ? 2.356 -4.497 28.133 1.00 20.95 231 VAL C CA 1
ATOM 2693 C C . VAL C 1 115 ? 1.273 -5.457 28.645 1.00 20.94 231 VAL C C 1
ATOM 2694 O O . VAL C 1 115 ? 1.136 -5.687 29.851 1.00 22.11 231 VAL C O 1
ATOM 2698 N N . THR C 1 116 ? 0.505 -5.989 27.706 1.00 23.13 232 THR C N 1
ATOM 2699 C CA . THR C 1 116 ? -0.368 -7.137 27.960 1.00 22.85 232 THR C CA 1
ATOM 2700 C C . THR C 1 116 ? 0.147 -8.283 27.072 1.00 21.54 232 THR C C 1
ATOM 2701 O O . THR C 1 116 ? 0.263 -8.124 25.842 1.00 21.49 232 THR C O 1
ATOM 2705 N N . ALA C 1 117 ? 0.475 -9.415 27.698 1.00 20.35 233 ALA C N 1
ATOM 2706 C CA . ALA C 1 117 ? 0.910 -10.596 26.960 1.00 22.16 233 ALA C CA 1
ATOM 2707 C C . ALA C 1 117 ? -0.315 -11.474 26.887 1.00 23.10 233 ALA C C 1
ATOM 2708 O O . ALA C 1 117 ? -0.937 -11.756 27.927 1.00 29.38 233 ALA C O 1
ATOM 2710 N N . GLY C 1 118 ? -0.654 -11.930 25.693 1.00 20.34 234 GLY C N 1
ATOM 2711 C CA . GLY C 1 118 ? -1.841 -12.758 25.508 1.00 21.02 234 GLY C CA 1
ATOM 2712 C C . GLY C 1 118 ? -1.519 -14.222 25.314 1.00 20.51 234 GLY C C 1
ATOM 2713 O O . GLY C 1 118 ? -0.358 -14.585 25.029 1.00 21.62 234 GLY C O 1
ATOM 2714 N N . ALA C 1 119 ? -2.535 -15.043 25.500 1.00 21.47 235 ALA C N 1
ATOM 2715 C CA . ALA C 1 119 ? -2.395 -16.491 25.488 1.00 21.96 235 ALA C CA 1
ATOM 2716 C C . ALA C 1 119 ? -1.921 -17.003 24.139 1.00 25.86 235 ALA C C 1
ATOM 2717 O O . ALA C 1 119 ? -1.432 -18.128 24.049 1.00 29.60 235 ALA C O 1
ATOM 2719 N N . ASP C 1 120 ? -2.102 -16.201 23.093 1.00 27.88 236 ASP C N 1
ATOM 2720 C CA . ASP C 1 120 ? -1.743 -16.626 21.739 1.00 30.69 236 ASP C CA 1
ATOM 2721 C C . ASP C 1 120 ? -0.386 -16.055 21.301 1.00 29.96 236 ASP C C 1
ATOM 2722 O O . ASP C 1 120 ? -0.040 -16.126 20.115 1.00 34.50 236 ASP C O 1
ATOM 2727 N N . GLY C 1 121 ? 0.360 -15.464 22.233 1.00 28.44 237 GLY C N 1
ATOM 2728 C CA . GLY C 1 121 ? 1.704 -15.002 21.963 1.00 26.51 237 GLY C CA 1
ATOM 2729 C C . GLY C 1 121 ? 1.899 -13.529 21.659 1.00 23.97 237 GLY C C 1
ATOM 2730 O O . GLY C 1 121 ? 2.996 -13.149 21.347 1.00 25.65 237 GLY C O 1
ATOM 2731 N N . ALA C 1 122 ? 0.839 -12.740 21.711 1.00 24.64 238 ALA C N 1
ATOM 2732 C CA . ALA C 1 122 ? 0.960 -11.331 21.364 1.00 22.52 238 ALA C CA 1
ATOM 2733 C C . ALA C 1 122 ? 1.440 -10.506 22.537 1.00 21.68 238 ALA C C 1
ATOM 2734 O O . ALA C 1 122 ? 1.113 -10.803 23.675 1.00 25.57 238 ALA C O 1
ATOM 2736 N N . LEU C 1 123 ? 2.191 -9.459 22.219 1.00 23.54 239 LEU C N 1
ATOM 2737 C CA . LEU C 1 123 ? 2.476 -8.367 23.154 1.00 21.66 239 LEU C CA 1
ATOM 2738 C C . LEU C 1 123 ? 1.866 -7.083 22.596 1.00 20.79 239 LEU C C 1
ATOM 2739 O O . LEU C 1 123 ? 2.093 -6.792 21.431 1.00 22.49 239 LEU C O 1
ATOM 2744 N N . THR C 1 124 ? 1.100 -6.378 23.420 1.00 24.17 240 THR C N 1
ATOM 2745 C CA . THR C 1 124 ? 0.426 -5.149 23.008 1.00 23.36 240 THR C CA 1
ATOM 2746 C C . THR C 1 124 ? 0.591 -4.152 24.115 1.00 23.38 240 THR C C 1
ATOM 2747 O O . THR C 1 124 ? 0.279 -4.448 25.259 1.00 26.12 240 THR C O 1
ATOM 2751 N N . GLY C 1 125 ? 1.044 -2.945 23.797 1.00 22.76 241 GLY C N 1
ATOM 2752 C CA . GLY C 1 125 ? 1.123 -1.949 24.846 1.00 23.94 241 GLY C CA 1
ATOM 2753 C C . GLY C 1 125 ? 1.590 -0.578 24.399 1.00 24.49 241 GLY C C 1
ATOM 2754 O O . GLY C 1 125 ? 1.406 -0.179 23.255 1.00 22.55 241 GLY C O 1
ATOM 2755 N N . THR C 1 126 ? 2.235 0.121 25.335 1.00 22.75 242 THR C N 1
ATOM 2756 C CA . THR C 1 126 ? 2.675 1.486 25.141 1.00 24.22 242 THR C CA 1
ATOM 2757 C C . THR C 1 126 ? 4.064 1.643 25.798 1.00 24.07 242 THR C C 1
ATOM 2758 O O . THR C 1 126 ? 4.301 1.100 26.910 1.00 26.89 242 THR C O 1
ATOM 2764 N N . TYR C 1 127 ? 4.919 2.416 25.148 1.00 23.67 243 TYR C N 1
ATOM 2765 C CA . TYR C 1 127 ? 6.297 2.674 25.629 1.00 23.56 243 TYR C CA 1
ATOM 2766 C C . TYR C 1 127 ? 6.496 4.164 25.847 1.00 24.74 243 TYR C C 1
ATOM 2767 O O . TYR C 1 127 ? 6.063 4.951 25.031 1.00 25.66 243 TYR C O 1
ATOM 2776 N N . GLU C 1 128 ? 7.157 4.557 26.945 1.00 25.62 244 GLU C N 1
ATOM 2777 C CA . GLU C 1 128 ? 7.643 5.937 27.160 1.00 28.13 244 GLU C CA 1
ATOM 2778 C C . GLU C 1 128 ? 9.137 5.923 27.455 1.00 28.80 244 GLU C C 1
ATOM 2779 O O . GLU C 1 128 ? 9.528 5.293 28.404 1.00 28.46 244 GLU C O 1
ATOM 2785 N N . SER C 1 129 ? 9.966 6.590 26.644 1.00 27.64 245 SER C N 1
ATOM 2786 C CA . SER C 1 129 ? 11.444 6.614 26.836 1.00 28.16 245 SER C CA 1
ATOM 2787 C C . SER C 1 129 ? 11.917 7.791 27.662 1.00 30.99 245 SER C C 1
ATOM 2788 O O . SER C 1 129 ? 11.538 8.935 27.393 1.00 32.21 245 SER C O 1
ATOM 2791 N N . ALA C 1 130 ? 12.850 7.541 28.587 1.00 30.39 246 ALA C N 1
ATOM 2792 C CA . ALA C 1 130 ? 13.378 8.628 29.416 1.00 34.09 246 ALA C CA 1
ATOM 2793 C C . ALA C 1 130 ? 14.442 9.495 28.692 1.00 36.36 246 ALA C C 1
ATOM 2794 O O . ALA C 1 130 ? 14.772 10.593 29.138 1.00 39.69 246 ALA C O 1
ATOM 2796 N N . VAL C 1 131 ? 14.963 8.986 27.577 1.00 34.68 247 VAL C N 1
ATOM 2797 C CA . VAL C 1 131 ? 16.002 9.651 26.834 1.00 37.89 247 VAL C CA 1
ATOM 2798 C C . VAL C 1 131 ? 15.668 9.881 25.339 1.00 38.59 247 VAL C C 1
ATOM 2799 O O . VAL C 1 131 ? 16.342 10.673 24.651 1.00 41.87 247 VAL C O 1
ATOM 2803 N N . GLY C 1 132 ? 14.607 9.236 24.863 1.00 37.99 248 GLY C N 1
ATOM 2804 C CA . GLY C 1 132 ? 14.094 9.440 23.503 1.00 49.67 248 GLY C CA 1
ATOM 2805 C C . GLY C 1 132 ? 12.704 10.067 23.395 1.00 56.18 248 GLY C C 1
ATOM 2806 O O . GLY C 1 132 ? 11.722 9.456 22.927 1.00 54.49 248 GLY C O 1
ATOM 2808 N N . ASN D 1 2 ? 1.419 -26.149 4.438 1.00 87.26 49 ASN D N 1
ATOM 2809 C CA . ASN D 1 2 ? 2.551 -25.225 4.756 1.00 73.68 49 ASN D CA 1
ATOM 2810 C C . ASN D 1 2 ? 2.309 -24.306 5.958 1.00 62.62 49 ASN D C 1
ATOM 2811 O O . ASN D 1 2 ? 3.220 -23.596 6.397 1.00 57.27 49 ASN D O 1
ATOM 2816 N N . ALA D 1 3 ? 1.090 -24.334 6.490 1.00 61.24 50 ALA D N 1
ATOM 2817 C CA . ALA D 1 3 ? 0.764 -23.660 7.739 1.00 51.18 50 ALA D CA 1
ATOM 2818 C C . ALA D 1 3 ? 1.810 -23.983 8.811 1.00 45.68 50 ALA D C 1
ATOM 2819 O O . ALA D 1 3 ? 2.130 -23.157 9.655 1.00 40.80 50 ALA D O 1
ATOM 2821 N N . GLU D 1 4 ? 2.349 -25.196 8.744 1.00 47.84 51 GLU D N 1
ATOM 2822 C CA . GLU D 1 4 ? 3.273 -25.684 9.754 1.00 42.16 51 GLU D CA 1
ATOM 2823 C C . GLU D 1 4 ? 4.622 -24.979 9.732 1.00 35.17 51 GLU D C 1
ATOM 2824 O O . GLU D 1 4 ? 5.357 -25.064 10.708 1.00 34.75 51 GLU D O 1
ATOM 2830 N N . SER D 1 5 ? 4.926 -24.267 8.647 1.00 34.25 52 SER D N 1
ATOM 2831 C CA . SER D 1 5 ? 6.230 -23.591 8.501 1.00 31.42 52 SER D CA 1
ATOM 2832 C C . SER D 1 5 ? 6.165 -22.073 8.725 1.00 28.39 52 SER D C 1
ATOM 2833 O O . SER D 1 5 ? 7.175 -21.390 8.633 1.00 26.31 52 SER D O 1
ATOM 2836 N N . ARG D 1 6 ? 4.985 -21.539 9.025 1.00 26.12 53 ARG D N 1
ATOM 2837 C CA . ARG D 1 6 ? 4.808 -20.115 9.132 1.00 23.66 53 ARG D CA 1
ATOM 2838 C C . ARG D 1 6 ? 4.571 -19.728 10.582 1.00 20.57 53 ARG D C 1
ATOM 2839 O O . ARG D 1 6 ? 3.992 -20.469 11.350 1.00 22.47 53 ARG D O 1
ATOM 2847 N N . TYR D 1 7 ? 5.075 -18.551 10.886 1.00 18.94 54 TYR D N 1
ATOM 2848 C CA . TYR D 1 7 ? 5.023 -17.963 12.192 1.00 19.18 54 TYR D CA 1
ATOM 2849 C C . TYR D 1 7 ? 4.492 -16.532 12.108 1.00 20.36 54 TYR D C 1
ATOM 2850 O O . TYR D 1 7 ? 4.758 -15.808 11.186 1.00 20.97 54 TYR D O 1
ATOM 2859 N N . VAL D 1 8 ? 3.673 -16.170 13.097 1.00 18.51 55 VAL D N 1
ATOM 2860 C CA . VAL D 1 8 ? 3.013 -14.868 13.177 1.00 18.38 55 VAL D CA 1
ATOM 2861 C C . VAL D 1 8 ? 4.059 -13.800 13.424 1.00 21.11 55 VAL D C 1
ATOM 2862 O O . VAL D 1 8 ? 5.005 -13.998 14.213 1.00 18.69 55 VAL D O 1
ATOM 2866 N N . LEU D 1 9 ? 3.964 -12.663 12.716 1.00 19.34 56 LEU D N 1
ATOM 2867 C CA . LEU D 1 9 ? 4.769 -11.497 13.047 1.00 17.84 56 LEU D CA 1
ATOM 2868 C C . LEU D 1 9 ? 3.893 -10.285 13.266 1.00 17.19 56 LEU D C 1
ATOM 2869 O O . LEU D 1 9 ? 2.767 -10.184 12.767 1.00 19.97 56 LEU D O 1
ATOM 2874 N N . THR D 1 10 ? 4.436 -9.401 14.094 1.00 18.07 57 THR D N 1
ATOM 2875 C CA . THR D 1 10 ? 3.870 -8.068 14.303 1.00 17.96 57 THR D CA 1
ATOM 2876 C C . THR D 1 10 ? 5.011 -7.103 14.462 1.00 17.40 57 THR D C 1
ATOM 2877 O O . THR D 1 10 ? 6.099 -7.437 14.901 1.00 17.85 57 THR D O 1
ATOM 2881 N N . GLY D 1 11 ? 4.771 -5.892 13.996 1.00 18.64 58 GLY D N 1
ATOM 2882 C CA . GLY D 1 11 ? 5.751 -4.845 14.084 1.00 18.52 58 GLY D CA 1
ATOM 2883 C C . GLY D 1 11 ? 5.190 -3.451 13.871 1.00 16.37 58 GLY D C 1
ATOM 2884 O O . GLY D 1 11 ? 3.970 -3.239 13.893 1.00 17.76 58 GLY D O 1
ATOM 2885 N N . ARG D 1 12 ? 6.106 -2.494 13.701 1.00 18.52 59 ARG D N 1
ATOM 2886 C CA . ARG D 1 12 ? 5.724 -1.100 13.466 1.00 18.77 59 ARG D CA 1
ATOM 2887 C C . ARG D 1 12 ? 6.616 -0.492 12.431 1.00 17.88 59 ARG D C 1
ATOM 2888 O O . ARG D 1 12 ? 7.759 -0.894 12.286 1.00 18.62 59 ARG D O 1
ATOM 2896 N N . TYR D 1 13 ? 6.150 0.547 11.762 1.00 20.69 60 TYR D N 1
ATOM 2897 C CA . TYR D 1 13 ? 6.964 1.258 10.802 1.00 20.20 60 TYR D CA 1
ATOM 2898 C C . TYR D 1 13 ? 6.601 2.724 10.864 1.00 20.43 60 TYR D C 1
ATOM 2899 O O . TYR D 1 13 ? 5.513 3.101 11.287 1.00 19.20 60 TYR D O 1
ATOM 2908 N N . ASP D 1 14 ? 7.519 3.566 10.432 1.00 20.59 61 ASP D N 1
ATOM 2909 C CA . ASP D 1 14 ? 7.260 5.021 10.320 1.00 20.18 61 ASP D CA 1
ATOM 2910 C C . ASP D 1 14 ? 6.313 5.282 9.168 1.00 22.02 61 ASP D C 1
ATOM 2911 O O . ASP D 1 14 ? 6.675 5.154 8.000 1.00 23.05 61 ASP D O 1
ATOM 2916 N N . SER D 1 15 ? 5.062 5.616 9.488 1.00 23.28 62 SER D N 1
ATOM 2917 C CA . SER D 1 15 ? 4.093 5.815 8.446 1.00 24.75 62 SER D CA 1
ATOM 2918 C C . SER D 1 15 ? 4.048 7.218 7.837 1.00 27.14 62 SER D C 1
ATOM 2919 O O . SER D 1 15 ? 3.112 7.523 7.089 1.00 29.82 62 SER D O 1
ATOM 2922 N N . ALA D 1 16 ? 5.000 8.075 8.207 1.00 24.79 63 ALA D N 1
ATOM 2923 C CA . ALA D 1 16 ? 5.189 9.364 7.533 1.00 27.26 63 ALA D CA 1
ATOM 2924 C C . ALA D 1 16 ? 6.688 9.687 7.473 1.00 27.41 63 ALA D C 1
ATOM 2925 O O . ALA D 1 16 ? 7.189 10.542 8.215 1.00 26.15 63 ALA D O 1
ATOM 2927 N N . PRO D 1 17 ? 7.416 8.978 6.604 1.00 28.24 64 PRO D N 1
ATOM 2928 C CA . PRO D 1 17 ? 8.864 9.127 6.549 1.00 27.09 64 PRO D CA 1
ATOM 2929 C C . PRO D 1 17 ? 9.275 10.481 5.999 1.00 28.30 64 PRO D C 1
ATOM 2930 O O . PRO D 1 17 ? 8.449 11.212 5.413 1.00 30.54 64 PRO D O 1
ATOM 2934 N N . ALA D 1 18 ? 10.555 10.804 6.159 1.00 26.74 65 ALA D N 1
ATOM 2935 C CA . ALA D 1 18 ? 11.106 12.012 5.589 1.00 29.20 65 ALA D CA 1
ATOM 2936 C C . ALA D 1 18 ? 11.010 11.934 4.065 1.00 30.09 65 ALA D C 1
ATOM 2937 O O . ALA D 1 18 ? 10.918 10.847 3.483 1.00 30.99 65 ALA D O 1
ATOM 2939 N N . THR D 1 19 ? 11.020 13.101 3.439 1.00 34.77 66 THR D N 1
ATOM 2940 C CA . THR D 1 19 ? 10.921 13.224 1.986 1.00 36.18 66 THR D CA 1
ATOM 2941 C C . THR D 1 19 ? 12.238 13.677 1.364 1.00 39.82 66 THR D C 1
ATOM 2942 O O . THR D 1 19 ? 12.261 14.162 0.233 1.00 49.38 66 THR D O 1
ATOM 2946 N N . ASP D 1 20 ? 13.330 13.490 2.100 1.00 36.39 67 ASP D N 1
ATOM 2947 C CA . ASP D 1 20 ? 14.666 13.923 1.694 1.00 37.92 67 ASP D CA 1
ATOM 2948 C C . ASP D 1 20 ? 15.543 12.816 1.107 1.00 35.72 67 ASP D C 1
ATOM 2949 O O . ASP D 1 20 ? 16.749 12.993 1.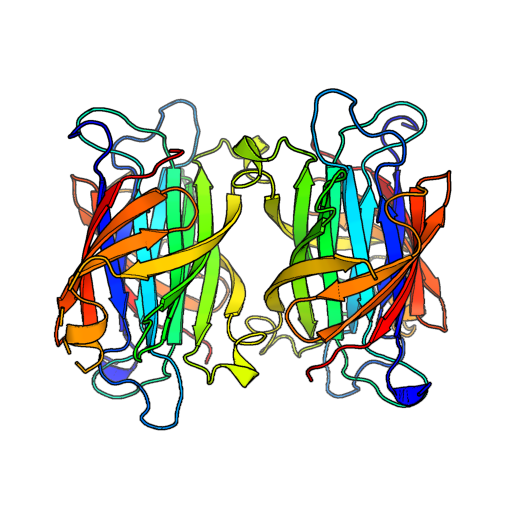005 1.00 40.24 67 ASP D O 1
ATOM 2954 N N . GLY D 1 21 ? 14.942 11.688 0.720 1.00 35.70 68 GLY D N 1
ATOM 2955 C CA . GLY D 1 21 ? 15.700 10.526 0.214 1.00 32.68 68 GLY D CA 1
ATOM 2956 C C . GLY D 1 21 ? 16.092 9.518 1.278 1.00 31.21 68 GLY D C 1
ATOM 2957 O O . GLY D 1 21 ? 16.769 8.527 0.988 1.00 35.47 68 GLY D O 1
ATOM 2958 N N . SER D 1 22 ? 15.687 9.757 2.511 1.00 28.05 69 SER D N 1
ATOM 2959 C CA . SER D 1 22 ? 15.963 8.805 3.577 1.00 26.56 69 SER D CA 1
ATOM 2960 C C . SER D 1 22 ? 15.058 7.611 3.450 1.00 26.25 69 SER D C 1
ATOM 2961 O O . SER D 1 22 ? 13.933 7.739 2.970 1.00 28.43 69 SER D O 1
ATOM 2964 N N . GLY D 1 23 ? 15.499 6.470 3.972 1.00 25.01 70 GLY D N 1
ATOM 2965 C CA . GLY D 1 23 ? 14.650 5.298 4.037 1.00 23.41 70 GLY D CA 1
ATOM 2966 C C . GLY D 1 23 ? 13.580 5.384 5.121 1.00 22.87 70 GLY D C 1
ATOM 2967 O O . GLY D 1 23 ? 13.536 6.336 5.901 1.00 21.49 70 GLY D O 1
ATOM 2968 N N . THR D 1 24 ? 12.733 4.360 5.196 1.00 21.15 71 THR D N 1
ATOM 2969 C CA . THR D 1 24 ? 11.632 4.289 6.131 1.00 20.38 71 THR D CA 1
ATOM 2970 C C . THR D 1 24 ? 11.940 3.274 7.252 1.00 20.11 71 THR D C 1
ATOM 2971 O O . THR D 1 24 ? 12.053 2.074 7.015 1.00 20.52 71 THR D O 1
ATOM 2975 N N . ALA D 1 25 ? 12.051 3.750 8.483 1.00 20.10 72 ALA D N 1
ATOM 2976 C CA . ALA D 1 25 ? 12.372 2.865 9.595 1.00 19.04 72 ALA D CA 1
ATOM 2977 C C . ALA D 1 25 ? 11.245 1.928 9.932 1.00 19.89 72 ALA D C 1
ATOM 2978 O O . ALA D 1 25 ? 10.063 2.291 9.829 1.00 21.43 72 ALA D O 1
ATOM 2980 N N . LEU D 1 26 ? 11.632 0.702 10.283 1.00 18.85 73 LEU D N 1
ATOM 2981 C CA . LEU D 1 26 ? 10.653 -0.289 10.693 1.00 19.61 73 LEU D CA 1
ATOM 2982 C C . LEU D 1 26 ? 11.299 -1.366 11.555 1.00 19.06 73 LEU D C 1
ATOM 2983 O O . LEU D 1 26 ? 12.534 -1.501 11.614 1.00 19.26 73 LEU D O 1
ATOM 2988 N N . GLY D 1 27 ? 10.467 -2.163 12.183 1.00 19.33 74 GLY D N 1
ATOM 2989 C CA . GLY D 1 27 ? 10.923 -3.361 12.818 1.00 19.24 74 GLY D CA 1
ATOM 2990 C C . GLY D 1 27 ? 9.798 -4.311 13.064 1.00 16.22 74 GLY D C 1
ATOM 2991 O O . GLY D 1 27 ? 8.640 -3.956 13.045 1.00 17.34 74 GLY D O 1
ATOM 2992 N N . TRP D 1 28 ? 10.132 -5.582 13.259 1.00 17.32 75 TRP D N 1
ATOM 2993 C CA . TRP D 1 28 ? 9.140 -6.598 13.565 1.00 17.01 75 TRP D CA 1
ATOM 2994 C C . TRP D 1 28 ? 9.728 -7.728 14.386 1.00 16.70 75 TRP D C 1
ATOM 2995 O O . TRP D 1 28 ? 10.943 -7.876 14.468 1.00 17.34 75 TRP D O 1
ATOM 3006 N N . THR D 1 29 ? 8.827 -8.502 15.006 1.00 16.92 76 THR D N 1
ATOM 3007 C CA . THR D 1 29 ? 9.188 -9.641 15.839 1.00 17.36 76 THR D CA 1
ATOM 3008 C C . THR D 1 29 ? 8.505 -10.905 15.397 1.00 17.93 76 THR D C 1
ATOM 3009 O O . THR D 1 29 ? 7.319 -10.877 15.020 1.00 17.77 76 THR D O 1
ATOM 3013 N N . VAL D 1 30 ? 9.220 -12.008 15.469 1.00 16.71 77 VAL D N 1
ATOM 3014 C CA . VAL D 1 30 ? 8.669 -13.350 15.361 1.00 19.08 77 VAL D CA 1
ATOM 3015 C C . VAL D 1 30 ? 9.071 -14.117 16.611 1.00 18.19 77 VAL D C 1
ATOM 3016 O O . VAL D 1 30 ? 10.261 -14.172 16.912 1.00 17.60 77 VAL D O 1
ATOM 3020 N N . ALA D 1 31 ? 8.102 -14.677 17.326 1.00 17.60 78 ALA D N 1
ATOM 3021 C CA . ALA D 1 31 ? 8.340 -15.725 18.320 1.00 17.70 78 ALA D CA 1
ATOM 3022 C C . ALA D 1 31 ? 8.182 -17.072 17.594 1.00 19.37 78 ALA D C 1
ATOM 3023 O O . ALA D 1 31 ? 7.172 -17.329 16.939 1.00 17.56 78 ALA D O 1
ATOM 3025 N N . TRP D 1 32 ? 9.166 -17.949 17.768 1.00 17.20 79 TRP D N 1
ATOM 3026 C CA . TRP D 1 32 ? 9.290 -19.203 17.002 1.00 17.78 79 TRP D CA 1
ATOM 3027 C C . TRP D 1 32 ? 8.495 -20.319 17.601 1.00 18.04 79 TRP D C 1
ATOM 3028 O O . TRP D 1 32 ? 8.937 -21.459 17.745 1.00 19.41 79 TRP D O 1
ATOM 3039 N N . LYS D 1 33 ? 7.211 -20.007 17.826 1.00 19.17 80 LYS D N 1
ATOM 3040 C CA . LYS D 1 33 ? 6.212 -20.962 18.267 1.00 19.21 80 LYS D CA 1
ATOM 3041 C C . LYS D 1 33 ? 5.021 -20.867 17.372 1.00 19.54 80 LYS D C 1
ATOM 3042 O O . LYS D 1 33 ? 4.531 -19.768 17.066 1.00 20.65 80 LYS D O 1
ATOM 3048 N N . ASN D 1 34 ? 4.593 -22.024 16.884 1.00 19.63 81 ASN D N 1
ATOM 3049 C CA . ASN D 1 34 ? 3.306 -22.129 16.202 1.00 18.67 81 ASN D CA 1
ATOM 3050 C C . ASN D 1 34 ? 2.604 -23.397 16.694 1.00 22.14 81 ASN D C 1
ATOM 3051 O O . ASN D 1 34 ? 3.024 -23.955 17.725 1.00 23.61 81 ASN D O 1
ATOM 3056 N N . ASN D 1 35 ? 1.536 -23.848 16.031 1.00 23.82 82 ASN D N 1
ATOM 3057 C CA . ASN D 1 35 ? 0.815 -25.005 16.542 1.00 28.50 82 ASN D CA 1
ATOM 3058 C C . ASN D 1 35 ? 1.569 -26.315 16.390 1.00 27.01 82 ASN D C 1
ATOM 3059 O O . ASN D 1 35 ? 1.146 -27.329 16.951 1.00 31.91 82 ASN D O 1
ATOM 3064 N N . TYR D 1 36 ? 2.674 -26.295 15.651 1.00 25.56 83 TYR D N 1
ATOM 3065 C CA . TYR D 1 36 ? 3.405 -27.519 15.327 1.00 27.46 83 TYR D CA 1
ATOM 3066 C C . TYR D 1 36 ? 4.785 -27.614 15.943 1.00 25.59 83 TYR D C 1
ATOM 3067 O O . TYR D 1 36 ? 5.285 -28.712 16.163 1.00 28.90 83 TYR D O 1
ATOM 3076 N N . ARG D 1 37 ? 5.402 -26.467 16.235 1.00 23.29 84 ARG D N 1
ATOM 3077 C CA . ARG D 1 37 ? 6.784 -26.453 16.641 1.00 25.82 84 ARG D CA 1
ATOM 3078 C C . ARG D 1 37 ? 7.021 -25.288 17.604 1.00 22.12 84 ARG D C 1
ATOM 3079 O O . ARG D 1 37 ? 6.354 -24.259 17.512 1.00 21.16 84 ARG D O 1
ATOM 3087 N N . ASN D 1 38 ? 8.020 -25.438 18.466 1.00 20.86 85 ASN D N 1
ATOM 3088 C CA . ASN D 1 38 ? 8.427 -24.359 19.372 1.00 20.18 85 ASN D CA 1
ATOM 3089 C C . ASN D 1 38 ? 9.937 -24.415 19.616 1.00 19.99 85 ASN D C 1
ATOM 3090 O O . ASN D 1 38 ? 10.436 -25.377 20.184 1.00 23.12 85 ASN D O 1
ATOM 3095 N N . ALA D 1 39 ? 10.664 -23.417 19.130 1.00 18.42 86 ALA D N 1
ATOM 3096 C CA . ALA D 1 39 ? 12.076 -23.321 19.315 1.00 17.90 86 ALA D CA 1
ATOM 3097 C C . ALA D 1 39 ? 12.507 -22.555 20.577 1.00 17.93 86 ALA D C 1
ATOM 3098 O O . ALA D 1 39 ? 13.700 -22.394 20.837 1.00 18.36 86 ALA D O 1
ATOM 3100 N N . HIS D 1 40 ? 11.548 -22.052 21.337 1.00 18.81 87 HIS D N 1
ATOM 3101 C CA . HIS D 1 40 ? 11.812 -21.272 22.565 1.00 18.67 87 HIS D CA 1
ATOM 3102 C C . HIS D 1 40 ? 12.785 -20.144 22.267 1.00 17.05 87 HIS D C 1
ATOM 3103 O O . HIS D 1 40 ? 13.846 -20.009 22.875 1.00 20.20 87 HIS D O 1
ATOM 3110 N N . SER D 1 41 ? 12.398 -19.335 21.282 1.00 17.07 88 SER D N 1
ATOM 3111 C CA . SER D 1 41 ? 13.226 -18.217 20.831 1.00 19.35 88 SER D CA 1
ATOM 3112 C C . SER D 1 41 ? 12.414 -17.187 20.112 1.00 16.24 88 SER D C 1
ATOM 3113 O O . SER D 1 41 ? 11.228 -17.416 19.776 1.00 17.59 88 SER D O 1
ATOM 3116 N N . ALA D 1 42 ? 12.988 -16.010 19.943 1.00 17.79 89 ALA D N 1
ATOM 3117 C CA . ALA D 1 42 ? 12.320 -14.924 19.223 1.00 18.30 89 ALA D CA 1
ATOM 3118 C C . ALA D 1 42 ? 13.348 -14.086 18.513 1.00 17.36 89 ALA D C 1
ATOM 3119 O O . ALA D 1 42 ? 14.435 -13.818 19.037 1.00 18.25 89 ALA D O 1
ATOM 3121 N N . THR D 1 43 ? 13.016 -13.680 17.296 1.00 16.03 90 THR D N 1
ATOM 3122 C CA . THR D 1 43 ? 13.849 -12.768 16.512 1.00 16.66 90 THR D CA 1
ATOM 3123 C C . THR D 1 43 ? 13.189 -11.448 16.324 1.00 16.35 90 THR D C 1
ATOM 3124 O O . THR D 1 43 ? 11.998 -11.396 16.065 1.00 16.61 90 THR D O 1
ATOM 3128 N N . THR D 1 44 ? 13.959 -10.370 16.464 1.00 16.31 91 THR D N 1
ATOM 3129 C CA . THR D 1 44 ? 13.495 -9.045 16.052 1.00 16.22 91 THR D CA 1
ATOM 3130 C C . THR D 1 44 ? 14.404 -8.534 14.939 1.00 17.37 91 THR D C 1
ATOM 3131 O O . THR D 1 44 ? 15.626 -8.650 15.019 1.00 17.01 91 THR D O 1
ATOM 3135 N N . TRP D 1 45 ? 13.791 -7.981 13.913 1.00 16.63 92 TRP D N 1
ATOM 3136 C CA . TRP D 1 45 ? 14.467 -7.307 12.826 1.00 17.49 92 TRP D CA 1
ATOM 3137 C C . TRP D 1 45 ? 14.236 -5.822 12.964 1.00 15.99 92 TRP D C 1
ATOM 3138 O O . TRP D 1 45 ? 13.081 -5.389 13.106 1.00 17.58 92 TRP D O 1
ATOM 3149 N N . SER D 1 46 ? 15.334 -5.075 12.836 1.00 16.63 93 SER D N 1
ATOM 3150 C CA . SER D 1 46 ? 15.281 -3.621 12.844 1.00 17.54 93 SER D CA 1
ATOM 3151 C C . SER D 1 46 ? 16.003 -3.129 11.590 1.00 17.32 93 SER D C 1
ATOM 3152 O O . SER D 1 46 ? 17.140 -3.549 11.307 1.00 19.76 93 SER D O 1
ATOM 3155 N N . GLY D 1 47 ? 15.393 -2.208 10.863 1.00 18.22 94 GLY D N 1
ATOM 3156 C CA . GLY D 1 47 ? 16.009 -1.777 9.619 1.00 18.97 94 GLY D CA 1
ATOM 3157 C C . GLY D 1 47 ? 15.223 -0.670 8.945 1.00 17.28 94 GLY D C 1
ATOM 3158 O O . GLY D 1 47 ? 14.529 0.109 9.598 1.00 19.13 94 GLY D O 1
ATOM 3159 N N . GLN D 1 48 ? 15.431 -0.551 7.633 1.00 18.28 95 GLN D N 1
ATOM 3160 C CA . GLN D 1 48 ? 14.751 0.454 6.856 1.00 19.44 95 GLN D CA 1
ATOM 3161 C C . GLN D 1 48 ? 14.423 -0.060 5.477 1.00 19.92 95 GLN D C 1
ATOM 3162 O O . GLN D 1 48 ? 15.135 -0.856 4.892 1.00 21.76 95 GLN D O 1
ATOM 3168 N N . TYR D 1 49 ? 13.265 0.389 5.032 1.00 20.32 96 TYR D N 1
ATOM 3169 C CA . TYR D 1 49 ? 12.798 0.200 3.685 1.00 21.97 96 TYR D CA 1
ATOM 3170 C C . TYR D 1 49 ? 13.371 1.318 2.816 1.00 22.66 96 TYR D C 1
ATOM 3171 O O . TYR D 1 49 ? 13.248 2.489 3.186 1.00 22.63 96 TYR D O 1
ATOM 3180 N N . VAL D 1 50 ? 13.968 0.955 1.682 1.00 34.57 97 VAL D N 1
ATOM 3181 C CA . VAL D 1 50 ? 14.556 1.881 0.739 1.00 39.87 97 VAL D CA 1
ATOM 3182 C C . VAL D 1 50 ? 13.808 1.594 -0.554 1.00 39.91 97 VAL D C 1
ATOM 3183 O O . VAL D 1 50 ? 13.857 0.466 -1.053 1.00 38.68 97 VAL D O 1
ATOM 3187 N N . GLY D 1 51 ? 13.058 2.574 -1.032 1.00 45.75 98 GLY D N 1
ATOM 3188 C CA . GLY D 1 51 ? 12.186 2.379 -2.175 1.00 49.74 98 GLY D CA 1
ATOM 3189 C C . GLY D 1 51 ? 12.917 2.549 -3.487 1.00 53.86 98 GLY D C 1
ATOM 3190 O O . GLY D 1 51 ? 14.149 2.546 -3.538 1.00 54.20 98 GLY D O 1
ATOM 3191 N N . GLY D 1 52 ? 12.141 2.708 -4.551 1.00 63.03 99 GLY D N 1
ATOM 3192 C CA . GLY D 1 52 ? 12.682 2.781 -5.900 1.00 61.54 99 GLY D CA 1
ATOM 3193 C C . GLY D 1 52 ? 12.435 1.484 -6.645 1.00 61.52 99 GLY D C 1
ATOM 3194 O O . GLY D 1 52 ? 11.698 0.615 -6.175 1.00 56.98 99 GLY D O 1
ATOM 3195 N N . ALA D 1 53 ? 13.061 1.362 -7.809 1.00 61.95 100 ALA D N 1
ATOM 3196 C CA . ALA D 1 53 ? 12.797 0.259 -8.737 1.00 64.41 100 ALA D CA 1
ATOM 3197 C C . ALA D 1 53 ? 13.355 -1.066 -8.226 1.00 61.26 100 ALA D C 1
ATOM 3198 O O . ALA D 1 53 ? 12.779 -2.120 -8.492 1.00 65.42 100 ALA D O 1
ATOM 3200 N N . GLU D 1 54 ? 14.475 -1.001 -7.503 1.00 57.68 101 GLU D N 1
ATOM 3201 C CA . GLU D 1 54 ? 15.028 -2.159 -6.807 1.00 52.98 101 GLU D CA 1
ATOM 3202 C C . GLU D 1 54 ? 14.883 -1.912 -5.318 1.00 44.50 101 GLU D C 1
ATOM 3203 O O . GLU D 1 54 ? 15.870 -1.710 -4.610 1.00 45.91 101 GLU D O 1
ATOM 3209 N N . ALA D 1 55 ? 13.641 -1.932 -4.849 1.00 40.58 102 ALA D N 1
ATOM 3210 C CA . ALA D 1 55 ? 13.369 -1.664 -3.450 1.00 37.86 102 ALA D CA 1
ATOM 3211 C C . ALA D 1 55 ? 13.971 -2.768 -2.601 1.00 36.35 102 ALA D C 1
ATOM 3212 O O . ALA D 1 55 ? 14.097 -3.916 -3.023 1.00 37.72 102 ALA D O 1
ATOM 3214 N N . ARG D 1 56 ? 14.340 -2.404 -1.383 1.00 33.19 103 ARG D N 1
ATOM 3215 C CA . ARG D 1 56 ? 14.891 -3.343 -0.447 1.00 33.24 103 ARG D CA 1
ATOM 3216 C C . ARG D 1 56 ? 14.469 -2.981 0.971 1.00 30.50 103 ARG D C 1
ATOM 3217 O O . ARG D 1 56 ? 14.197 -1.818 1.242 1.00 30.17 103 ARG D O 1
ATOM 3225 N N . ILE D 1 57 ? 14.357 -4.000 1.824 1.00 20.09 104 ILE D N 1
ATOM 3226 C CA . ILE D 1 57 ? 14.292 -3.788 3.290 1.00 21.16 104 ILE D CA 1
ATOM 3227 C C . ILE D 1 57 ? 15.606 -4.310 3.858 1.00 20.62 104 ILE D C 1
ATOM 3228 O O . ILE D 1 57 ? 15.907 -5.497 3.750 1.00 21.41 104 ILE D O 1
ATOM 3233 N N . ASN D 1 58 ? 16.417 -3.409 4.386 1.00 19.83 105 ASN D N 1
ATOM 3234 C CA . ASN D 1 58 ? 17.733 -3.760 4.895 1.00 18.17 105 ASN D CA 1
ATOM 3235 C C . ASN D 1 58 ? 17.658 -3.788 6.441 1.00 18.11 105 ASN D C 1
ATOM 3236 O O . ASN D 1 58 ? 17.289 -2.764 7.052 1.00 19.62 105 ASN D O 1
ATOM 3241 N N . THR D 1 59 ? 18.044 -4.925 7.033 1.00 18.68 106 THR D N 1
ATOM 3242 C CA . THR D 1 59 ? 17.875 -5.179 8.443 1.00 19.51 106 THR D CA 1
ATOM 3243 C C . THR D 1 59 ? 19.080 -5.734 9.136 1.00 18.76 106 THR D C 1
ATOM 3244 O O . THR D 1 59 ? 20.003 -6.296 8.514 1.00 19.51 106 THR D O 1
ATOM 3248 N N . GLN D 1 60 ? 19.108 -5.480 10.432 1.00 19.01 107 GLN D N 1
ATOM 3249 C CA . GLN D 1 60 ? 19.939 -6.234 11.377 1.00 17.80 107 GLN D CA 1
ATOM 3250 C C . GLN D 1 60 ? 18.945 -6.910 12.333 1.00 17.04 107 GLN D C 1
ATOM 3251 O O . GLN D 1 60 ? 17.814 -6.448 12.489 1.00 17.28 107 GLN D O 1
ATOM 3257 N N . TRP D 1 61 ? 19.320 -8.057 12.889 1.00 17.72 108 TRP D N 1
ATOM 3258 C CA . TRP D 1 61 ? 18.411 -8.796 13.736 1.00 17.15 108 TRP D CA 1
ATOM 3259 C C . TRP D 1 61 ? 19.128 -9.355 14.952 1.00 14.71 108 TRP D C 1
ATOM 3260 O O . TRP D 1 61 ? 20.346 -9.511 14.976 1.00 15.69 108 TRP D O 1
ATOM 3271 N N . LEU D 1 62 ? 18.324 -9.607 15.966 1.00 16.55 109 LEU D N 1
ATOM 3272 C CA . LEU D 1 62 ? 18.685 -10.217 17.230 1.00 15.29 109 LEU D CA 1
ATOM 3273 C C . LEU D 1 62 ? 17.779 -11.376 17.526 1.00 15.33 109 LEU D C 1
ATOM 3274 O O . LEU D 1 62 ? 16.538 -11.217 17.565 1.00 17.70 109 LEU D O 1
ATOM 3279 N N . LEU D 1 63 ? 18.379 -12.530 17.736 1.00 16.93 110 LEU D N 1
ATOM 3280 C CA . LEU D 1 63 ? 17.650 -13.793 17.944 1.00 15.65 110 LEU D CA 1
ATOM 3281 C C . LEU D 1 63 ? 17.991 -14.288 19.330 1.00 15.95 110 LEU D C 1
ATOM 3282 O O . LEU D 1 63 ? 19.116 -14.750 19.564 1.00 16.85 110 LEU D O 1
ATOM 3287 N N . THR D 1 64 ? 17.061 -14.106 20.243 1.00 16.44 111 THR D N 1
ATOM 3288 C CA . THR D 1 64 ? 17.246 -14.503 21.641 1.00 17.03 111 THR D CA 1
ATOM 3289 C C . THR D 1 64 ? 16.536 -15.806 21.919 1.00 16.25 111 THR D C 1
ATOM 3290 O O . THR D 1 64 ? 15.365 -15.953 21.658 1.00 17.30 111 THR D O 1
ATOM 3294 N N . SER D 1 65 ? 17.269 -16.772 22.469 1.00 17.74 112 SER D N 1
ATOM 3295 C CA . SER D 1 65 ? 16.706 -18.023 22.953 1.00 17.89 112 SER D CA 1
ATOM 3296 C C . SER D 1 65 ? 16.453 -17.962 24.468 1.00 19.69 112 SER D C 1
ATOM 3297 O O . SER D 1 65 ? 17.189 -17.321 25.212 1.00 20.30 112 SER D O 1
ATOM 3300 N N . GLY D 1 66 ? 15.427 -18.647 24.927 1.00 18.48 113 GLY D N 1
ATOM 3301 C CA . GLY D 1 66 ? 15.246 -18.870 26.352 1.00 19.88 113 GLY D CA 1
ATOM 3302 C C . GLY D 1 66 ? 16.380 -19.736 26.863 1.00 22.96 113 GLY D C 1
ATOM 3303 O O . GLY D 1 66 ? 16.602 -20.820 26.322 1.00 23.90 113 GLY D O 1
ATOM 3304 N N . THR D 1 67 ? 17.101 -19.256 27.868 1.00 21.49 114 THR D N 1
ATOM 3305 C CA . THR D 1 67 ? 18.240 -19.972 28.469 1.00 20.34 114 THR D CA 1
ATOM 3306 C C . THR D 1 67 ? 18.106 -19.948 29.992 1.00 20.29 114 THR D C 1
ATOM 3307 O O . THR D 1 67 ? 17.310 -19.183 30.549 1.00 20.99 114 THR D O 1
ATOM 3311 N N . THR D 1 68 ? 18.872 -20.811 30.652 1.00 22.61 115 THR D N 1
ATOM 3312 C CA . THR D 1 68 ? 19.054 -20.682 32.075 1.00 22.45 115 THR D CA 1
ATOM 3313 C C . THR D 1 68 ? 19.889 -19.424 32.321 1.00 24.15 115 THR D C 1
ATOM 3314 O O . THR D 1 68 ? 20.522 -18.892 31.389 1.00 21.40 115 THR D O 1
ATOM 3318 N N . GLU D 1 69 ? 19.894 -18.944 33.560 1.00 26.22 116 GLU D N 1
ATOM 3319 C CA . GLU D 1 69 ? 20.717 -17.779 33.899 1.00 29.77 116 GLU D CA 1
ATOM 3320 C C . GLU D 1 69 ? 22.208 -18.043 33.626 1.00 25.91 116 GLU D C 1
ATOM 3321 O O . GLU D 1 69 ? 22.952 -17.158 33.166 1.00 24.66 116 GLU D O 1
ATOM 3327 N N . ALA D 1 70 ? 22.661 -19.268 33.876 1.00 23.84 117 ALA D N 1
ATOM 3328 C CA . ALA D 1 70 ? 24.074 -19.597 33.667 1.00 24.63 117 ALA D CA 1
ATOM 3329 C C . ALA D 1 70 ? 24.487 -19.566 32.193 1.00 23.30 117 ALA D C 1
ATOM 3330 O O . ALA D 1 70 ? 25.687 -19.428 31.894 1.00 24.61 117 ALA D O 1
ATOM 3332 N N . ASN D 1 71 ? 23.524 -19.730 31.298 1.00 22.99 118 ASN D N 1
ATOM 3333 C CA . ASN D 1 71 ? 23.763 -19.764 29.859 1.00 20.92 118 ASN D CA 1
ATOM 3334 C C . ASN D 1 71 ? 23.338 -18.480 29.172 1.00 20.44 118 ASN D C 1
ATOM 3335 O O . ASN D 1 71 ? 23.389 -18.393 27.954 1.00 20.85 118 ASN D O 1
ATOM 3340 N N . ALA D 1 72 ? 22.922 -17.482 29.949 1.00 21.84 119 ALA D N 1
ATOM 3341 C CA . ALA D 1 72 ? 22.391 -16.262 29.323 1.00 21.45 119 ALA D CA 1
ATOM 3342 C C . ALA D 1 72 ? 23.410 -15.534 28.523 1.00 20.18 119 ALA D C 1
ATOM 3343 O O . ALA D 1 72 ? 23.051 -14.839 27.573 1.00 20.17 119 ALA D O 1
ATOM 3345 N N . TRP D 1 73 ? 24.696 -15.669 28.851 1.00 19.91 120 TRP D N 1
ATOM 3346 C CA . TRP D 1 73 ? 25.721 -14.994 28.083 1.00 19.71 120 TRP D CA 1
ATOM 3347 C C . TRP D 1 73 ? 25.714 -15.395 26.617 1.00 20.62 120 TRP D C 1
ATOM 3348 O O . TRP D 1 73 ? 26.124 -14.611 25.755 1.00 23.71 120 TRP D O 1
ATOM 3359 N N . LYS D 1 74 ? 25.260 -16.615 26.323 1.00 19.72 121 LYS D N 1
ATOM 3360 C CA . LYS D 1 74 ? 25.186 -17.121 24.939 1.00 19.83 121 LYS D CA 1
ATOM 3361 C C . LYS D 1 74 ? 23.747 -17.236 24.436 1.00 19.16 121 LYS D C 1
ATOM 3362 O O . LYS D 1 74 ? 23.438 -18.041 23.552 1.00 21.91 121 LYS D O 1
ATOM 3368 N N . SER D 1 75 ? 22.856 -16.381 24.926 1.00 18.50 122 SER D N 1
ATOM 3369 C CA . SER D 1 75 ? 21.473 -16.382 24.565 1.00 18.48 122 SER D CA 1
ATOM 3370 C C . SER D 1 75 ? 21.128 -15.721 23.229 1.00 16.60 122 SER D C 1
ATOM 3371 O O . SER D 1 75 ? 20.054 -16.051 22.680 1.00 17.97 122 SER D O 1
ATOM 3374 N N . THR D 1 76 ? 21.969 -14.845 22.697 1.00 18.31 123 THR D N 1
ATOM 3375 C CA . THR D 1 76 ? 21.505 -13.921 21.647 1.00 16.40 123 THR D CA 1
ATOM 3376 C C . THR D 1 76 ? 22.440 -13.914 20.442 1.00 15.31 123 THR D C 1
ATOM 3377 O O . THR D 1 76 ? 23.622 -13.588 20.542 1.00 18.28 123 THR D O 1
ATOM 3381 N N . LEU D 1 77 ? 21.920 -14.372 19.304 1.00 17.95 124 LEU D N 1
ATOM 3382 C CA . LEU D 1 77 ? 22.588 -14.284 18.019 1.00 17.64 124 LEU D CA 1
ATOM 3383 C C . LEU D 1 77 ? 22.269 -12.971 17.353 1.00 16.14 124 LEU D C 1
ATOM 3384 O O . LEU D 1 77 ? 21.194 -12.430 17.546 1.00 17.07 124 LEU D O 1
ATOM 3389 N N . VAL D 1 78 ? 23.219 -12.482 16.566 1.00 17.58 125 VAL D N 1
ATOM 3390 C CA . VAL D 1 78 ? 23.047 -11.233 15.779 1.00 16.80 125 VAL D CA 1
ATOM 3391 C C . VAL D 1 78 ? 23.392 -11.525 14.317 1.00 17.76 125 VAL D C 1
ATOM 3392 O O . VAL D 1 78 ? 24.304 -12.283 14.013 1.00 17.53 125 VAL D O 1
ATOM 3396 N N . GLY D 1 79 ? 22.651 -10.879 13.422 1.00 17.46 126 GLY D N 1
ATOM 3397 C CA . GLY D 1 79 ? 22.939 -10.973 12.027 1.00 17.42 126 GLY D CA 1
ATOM 3398 C C . GLY D 1 79 ? 22.237 -9.870 11.236 1.00 17.87 126 GLY D C 1
ATOM 3399 O O . GLY D 1 79 ? 21.815 -8.859 11.766 1.00 17.68 126 GLY D O 1
ATOM 3400 N N . HIS D 1 80 ? 22.238 -10.035 9.917 1.00 19.06 127 HIS D N 1
ATOM 3401 C CA . HIS D 1 80 ? 21.710 -9.057 8.979 1.00 18.53 127 HIS D CA 1
ATOM 3402 C C . HIS D 1 80 ? 21.081 -9.769 7.804 1.00 18.93 127 HIS D C 1
ATOM 3403 O O .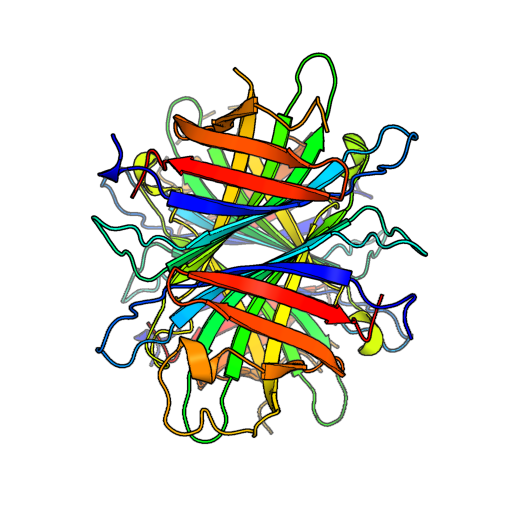 HIS D 1 80 ? 21.661 -10.685 7.203 1.00 19.59 127 HIS D O 1
ATOM 3410 N N . ASP D 1 81 ? 19.850 -9.352 7.498 1.00 17.77 128 ASP D N 1
ATOM 3411 C CA . ASP D 1 81 ? 19.119 -9.878 6.353 1.00 18.82 128 ASP D CA 1
ATOM 3412 C C . ASP D 1 81 ? 18.746 -8.730 5.414 1.00 19.77 128 ASP D C 1
ATOM 3413 O O . ASP D 1 81 ? 18.356 -7.671 5.868 1.00 19.49 128 ASP D O 1
ATOM 3418 N N . THR D 1 82 ? 18.863 -8.950 4.111 1.00 19.25 129 THR D N 1
ATOM 3419 C CA . THR D 1 82 ? 18.379 -8.000 3.110 1.00 20.41 129 THR D CA 1
ATOM 3420 C C . THR D 1 82 ? 17.224 -8.644 2.350 1.00 21.58 129 THR D C 1
ATOM 3421 O O . THR D 1 82 ? 17.342 -9.799 1.902 1.00 20.38 129 THR D O 1
ATOM 3425 N N . PHE D 1 83 ? 16.098 -7.942 2.259 1.00 25.75 130 PHE D N 1
ATOM 3426 C CA . PHE D 1 83 ? 14.887 -8.448 1.628 1.00 24.84 130 PHE D CA 1
ATOM 3427 C C . PHE D 1 83 ? 14.644 -7.724 0.309 1.00 25.49 130 PHE D C 1
ATOM 3428 O O . PHE D 1 83 ? 14.756 -6.513 0.208 1.00 28.58 130 PHE D O 1
ATOM 3436 N N . THR D 1 84 ? 14.255 -8.524 -0.680 1.00 27.70 131 THR D N 1
ATOM 3437 C CA . THR D 1 84 ? 13.832 -8.110 -2.010 1.00 29.05 131 THR D CA 1
ATOM 3438 C C . THR D 1 84 ? 12.359 -8.480 -2.159 1.00 26.78 131 THR D C 1
ATOM 3439 O O . THR D 1 84 ? 11.919 -9.514 -1.683 1.00 28.15 131 THR D O 1
ATOM 3443 N N . LYS D 1 85 ? 11.608 -7.641 -2.875 1.00 29.13 132 LYS D N 1
ATOM 3444 C CA . LYS D 1 85 ? 10.168 -7.814 -3.004 1.00 29.74 132 LYS D CA 1
ATOM 3445 C C . LYS D 1 85 ? 9.815 -8.609 -4.245 1.00 32.30 132 LYS D C 1
ATOM 3446 O O . LYS D 1 85 ? 10.438 -8.453 -5.308 1.00 33.85 132 LYS D O 1
ATOM 3452 N N . VAL D 1 86 ? 8.772 -9.430 -4.135 1.00 35.00 133 VAL D N 1
ATOM 3453 C CA . VAL D 1 86 ? 8.287 -10.187 -5.275 1.00 40.50 133 VAL D CA 1
ATOM 3454 C C . VAL D 1 86 ? 7.813 -9.251 -6.391 1.00 46.20 133 VAL D C 1
ATOM 3455 O O . VAL D 1 86 ? 7.188 -8.223 -6.118 1.00 45.74 133 VAL D O 1
ATOM 3459 N N . LYS D 1 87 ? 8.145 -9.618 -7.633 1.00 51.72 134 LYS D N 1
ATOM 3460 C CA . LYS D 1 87 ? 7.725 -8.914 -8.858 1.00 57.76 134 LYS D CA 1
ATOM 3461 C C . LYS D 1 87 ? 7.595 -7.400 -8.692 1.00 62.70 134 LYS D C 1
ATOM 3462 O O . LYS D 1 87 ? 8.349 -6.630 -9.293 1.00 72.53 134 LYS D O 1
ATOM 3468 N N . ALA D 1 97 ? 4.922 4.906 1.770 1.00 52.56 213 ALA D N 1
ATOM 3469 C CA . ALA D 1 97 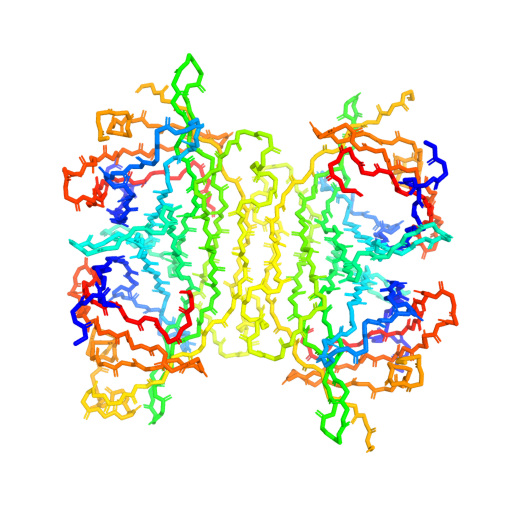? 5.745 3.680 1.971 1.00 47.65 213 ALA D CA 1
ATOM 3470 C C . ALA D 1 97 ? 4.904 2.515 2.531 1.00 44.74 213 ALA D C 1
ATOM 3471 O O . ALA D 1 97 ? 5.417 1.407 2.735 1.00 39.64 213 ALA D O 1
ATOM 3473 N N . GLU D 1 98 ? 3.608 2.764 2.745 1.00 45.36 214 GLU D N 1
ATOM 3474 C CA . GLU D 1 98 ? 2.652 1.707 3.111 1.00 42.24 214 GLU D CA 1
ATOM 3475 C C . GLU D 1 98 ? 2.523 0.696 1.962 1.00 41.72 214 GLU D C 1
ATOM 3476 O O . GLU D 1 98 ? 2.729 -0.496 2.139 1.00 33.03 214 GLU D O 1
ATOM 3482 N N . ALA D 1 99 ? 2.178 1.197 0.776 1.00 42.32 215 ALA D N 1
ATOM 3483 C CA . ALA D 1 99 ? 2.121 0.370 -0.434 1.00 40.86 215 ALA D CA 1
ATOM 3484 C C . ALA D 1 99 ? 3.493 -0.194 -0.770 1.00 38.44 215 ALA D C 1
ATOM 3485 O O . ALA D 1 99 ? 3.606 -1.290 -1.311 1.00 40.64 215 ALA D O 1
ATOM 3487 N N . GLY D 1 100 ? 4.537 0.572 -0.455 1.00 36.62 216 GLY D N 1
ATOM 3488 C CA . GLY D 1 100 ? 5.897 0.116 -0.646 1.00 31.98 216 GLY D CA 1
ATOM 3489 C C . GLY D 1 100 ? 6.169 -1.121 0.167 1.00 27.84 216 GLY D C 1
ATOM 3490 O O . GLY D 1 100 ? 6.635 -2.115 -0.367 1.00 27.09 216 GLY D O 1
ATOM 3491 N N . ILE D 1 101 ? 5.869 -1.062 1.465 1.00 26.54 217 ILE D N 1
ATOM 3492 C CA . ILE D 1 101 ? 6.175 -2.188 2.368 1.00 24.67 217 ILE D CA 1
ATOM 3493 C C . ILE D 1 101 ? 5.239 -3.369 2.177 1.00 22.76 217 ILE D C 1
ATOM 3494 O O . ILE D 1 101 ? 5.678 -4.545 2.129 1.00 23.08 217 ILE D O 1
ATOM 3499 N N . THR D 1 102 ? 3.939 -3.106 2.077 1.00 22.44 218 THR D N 1
ATOM 3500 C CA . THR D 1 102 ? 3.011 -4.192 1.965 1.00 22.25 218 THR D CA 1
ATOM 3501 C C . THR D 1 102 ? 3.319 -5.114 0.776 1.00 22.80 218 THR D C 1
ATOM 3502 O O . THR D 1 102 ? 3.481 -4.644 -0.357 1.00 25.69 218 THR D O 1
ATOM 3506 N N . GLY D 1 103 ? 3.429 -6.418 1.052 1.00 22.05 219 GLY D N 1
ATOM 3507 C CA . GLY D 1 103 ? 3.586 -7.419 0.003 1.00 23.03 219 GLY D CA 1
ATOM 3508 C C . GLY D 1 103 ? 4.380 -8.600 0.518 1.00 21.09 219 GLY D C 1
ATOM 3509 O O . GLY D 1 103 ? 4.446 -8.818 1.718 1.00 20.95 219 GLY D O 1
ATOM 3510 N N . THR D 1 104 ? 4.926 -9.378 -0.410 1.00 21.82 220 THR D N 1
ATOM 3511 C CA . THR D 1 104 ? 5.764 -10.516 -0.101 1.00 21.92 220 THR D CA 1
ATOM 3512 C C . THR D 1 104 ? 7.218 -10.231 -0.476 1.00 23.92 220 THR D C 1
ATOM 3513 O O . THR D 1 104 ? 7.523 -9.780 -1.614 1.00 24.77 220 THR D O 1
ATOM 3517 N N . TRP D 1 105 ? 8.107 -10.570 0.445 1.00 19.81 221 TRP D N 1
ATOM 3518 C CA . TRP D 1 105 ? 9.542 -10.317 0.354 1.00 20.80 221 TRP D CA 1
ATOM 3519 C C . TRP D 1 105 ? 10.304 -11.573 0.617 1.00 22.49 221 TRP D C 1
ATOM 3520 O O . TRP D 1 105 ? 9.862 -12.423 1.370 1.00 23.87 221 TRP D O 1
ATOM 3531 N N . TYR D 1 106 ? 11.513 -11.694 0.068 1.00 22.37 222 TYR D N 1
ATOM 3532 C CA . TYR D 1 106 ? 12.391 -12.832 0.333 1.00 25.43 222 TYR D CA 1
ATOM 3533 C C . TYR D 1 106 ? 13.743 -12.275 0.728 1.00 24.61 222 TYR D C 1
ATOM 3534 O O . TYR D 1 106 ? 14.179 -11.278 0.174 1.00 23.03 222 TYR D O 1
ATOM 3543 N N . ASN D 1 107 ? 14.438 -12.948 1.630 1.00 17.26 223 ASN D N 1
ATOM 3544 C CA . ASN D 1 107 ? 15.808 -12.556 1.974 1.00 17.98 223 ASN D CA 1
ATOM 3545 C C . ASN D 1 107 ? 16.859 -13.398 1.273 1.00 19.83 223 ASN D C 1
ATOM 3546 O O . ASN D 1 107 ? 16.525 -14.285 0.427 1.00 20.85 223 ASN D O 1
ATOM 3551 N N . GLN D 1 108 ? 18.128 -13.137 1.579 1.00 19.47 224 GLN D N 1
ATOM 3552 C CA . GLN D 1 108 ? 19.245 -13.781 0.945 1.00 20.39 224 GLN D CA 1
ATOM 3553 C C . GLN D 1 108 ? 19.329 -15.274 1.242 1.00 22.75 224 GLN D C 1
ATOM 3554 O O . GLN D 1 108 ? 20.035 -15.993 0.538 1.00 23.22 224 GLN D O 1
ATOM 3560 N N . LEU D 1 109 ? 18.593 -15.734 2.252 1.00 20.73 225 LEU D N 1
ATOM 3561 C CA . LEU D 1 109 ? 18.491 -17.174 2.603 1.00 21.62 225 LEU D CA 1
ATOM 3562 C C . LEU D 1 109 ? 17.322 -17.841 1.920 1.00 21.71 225 LEU D C 1
ATOM 3563 O O . LEU D 1 109 ? 17.126 -19.056 2.047 1.00 25.54 225 LEU D O 1
ATOM 3568 N N . GLY D 1 110 ? 16.480 -17.070 1.249 1.00 21.57 226 GLY D N 1
ATOM 3569 C CA . GLY D 1 110 ? 15.247 -17.630 0.696 1.00 23.08 226 GLY D CA 1
ATOM 3570 C C . GLY D 1 110 ? 14.079 -17.690 1.649 1.00 22.33 226 GLY D C 1
ATOM 3571 O O . GLY D 1 110 ? 13.079 -18.308 1.351 1.00 22.91 226 GLY D O 1
ATOM 3572 N N . SER D 1 111 ? 14.193 -17.038 2.807 1.00 20.15 227 SER D N 1
ATOM 3573 C CA . SER D 1 111 ? 13.104 -16.989 3.760 1.00 20.06 227 SER D CA 1
ATOM 3574 C C . SER D 1 111 ? 12.040 -16.037 3.2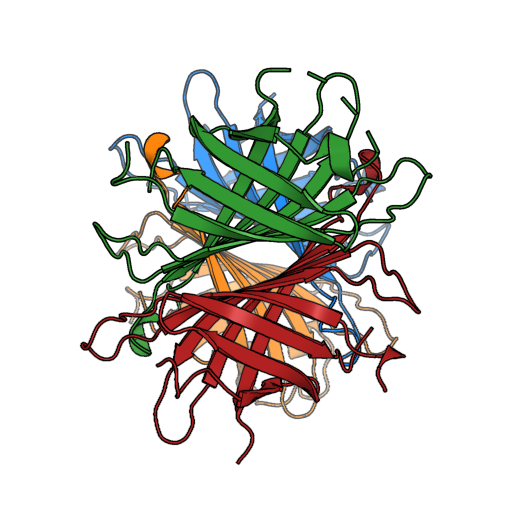29 1.00 20.53 227 SER D C 1
ATOM 3575 O O . SER D 1 111 ? 12.366 -15.132 2.453 1.00 20.94 227 SER D O 1
ATOM 3578 N N . THR D 1 112 ? 10.797 -16.190 3.676 1.00 20.16 228 THR D N 1
ATOM 3579 C CA . THR D 1 112 ? 9.666 -15.435 3.149 1.00 21.24 228 THR D CA 1
ATOM 3580 C C . THR D 1 112 ? 9.036 -14.571 4.232 1.00 20.99 228 THR D C 1
ATOM 3581 O O . THR D 1 112 ? 8.630 -15.083 5.289 1.00 21.06 228 THR D O 1
ATOM 3585 N N . PHE D 1 113 ? 8.930 -13.279 3.941 1.00 20.71 229 PHE D N 1
ATOM 3586 C CA . PHE D 1 113 ? 8.349 -12.263 4.818 1.00 19.85 229 PHE D CA 1
ATOM 3587 C C . PHE D 1 113 ? 7.122 -11.694 4.131 1.00 20.10 229 PHE D C 1
ATOM 3588 O O . PHE D 1 113 ? 7.246 -11.054 3.075 1.00 19.77 229 PHE D O 1
ATOM 3596 N N . ILE D 1 114 ? 5.938 -12.023 4.649 1.00 19.49 230 ILE D N 1
ATOM 3597 C CA . ILE D 1 114 ? 4.659 -11.598 4.096 1.00 20.47 230 ILE D CA 1
ATOM 3598 C C . ILE D 1 114 ? 4.046 -10.588 5.064 1.00 18.69 230 ILE D C 1
ATOM 3599 O O . ILE D 1 114 ? 3.882 -10.887 6.244 1.00 20.70 230 ILE D O 1
ATOM 3604 N N . VAL D 1 115 ? 3.814 -9.374 4.602 1.00 18.91 231 VAL D N 1
ATOM 3605 C CA . VAL D 1 115 ? 3.501 -8.291 5.507 1.00 18.36 231 VAL D CA 1
ATOM 3606 C C . VAL D 1 115 ? 2.431 -7.384 4.919 1.00 20.74 231 VAL D C 1
ATOM 3607 O O . VAL D 1 115 ? 2.413 -7.158 3.693 1.00 22.05 231 VAL D O 1
ATOM 3611 N N . THR D 1 116 ? 1.534 -6.916 5.784 1.00 21.09 232 THR D N 1
ATOM 3612 C CA . THR D 1 116 ? 0.629 -5.826 5.487 1.00 21.11 232 THR D CA 1
ATOM 3613 C C . THR D 1 116 ? 1.019 -4.645 6.367 1.00 21.63 232 THR D C 1
ATOM 3614 O O . THR D 1 116 ? 1.114 -4.797 7.594 1.00 20.86 232 THR D O 1
ATOM 3618 N N . ALA D 1 117 ? 1.254 -3.475 5.748 1.00 21.97 233 ALA D N 1
ATOM 3619 C CA . ALA D 1 117 ? 1.504 -2.229 6.491 1.00 20.99 233 ALA D CA 1
ATOM 3620 C C . ALA D 1 117 ? 0.182 -1.468 6.617 1.00 23.37 233 ALA D C 1
ATOM 3621 O O . ALA D 1 117 ? -0.490 -1.203 5.617 1.00 27.57 233 ALA D O 1
ATOM 3623 N N . GLY D 1 118 ? -0.205 -1.179 7.865 1.00 20.39 234 GLY D N 1
ATOM 3624 C CA . GLY D 1 118 ? -1.445 -0.463 8.187 1.00 22.27 234 GLY D CA 1
ATOM 3625 C C . GLY D 1 118 ? -1.166 1.030 8.078 1.00 25.07 234 GLY D C 1
ATOM 3626 O O . GLY D 1 118 ? -0.023 1.478 8.217 1.00 23.45 234 GLY D O 1
ATOM 3627 N N . ALA D 1 119 ? -2.205 1.795 7.802 1.00 28.63 235 ALA D N 1
ATOM 3628 C CA . ALA D 1 119 ? -2.041 3.212 7.505 1.00 29.85 235 ALA D CA 1
ATOM 3629 C C . ALA D 1 119 ? -1.472 3.997 8.684 1.00 30.86 235 ALA D C 1
ATOM 3630 O O . ALA D 1 119 ? -0.885 5.049 8.484 1.00 32.71 235 ALA D O 1
ATOM 3632 N N . ASP D 1 120 ? -1.667 3.508 9.908 1.00 30.46 236 ASP D N 1
ATOM 3633 C CA . ASP D 1 120 ? -1.206 4.239 11.103 1.00 34.25 236 ASP D CA 1
ATOM 3634 C C . ASP D 1 120 ? 0.012 3.627 11.772 1.00 27.94 236 ASP D C 1
ATOM 3635 O O . ASP D 1 120 ? 0.284 3.910 12.946 1.00 30.78 236 ASP D O 1
ATOM 3640 N N . GLY D 1 121 ? 0.710 2.746 11.076 1.00 22.54 237 GLY D N 1
ATOM 3641 C CA . GLY D 1 121 ? 2.038 2.318 11.534 1.00 20.96 237 GLY D CA 1
ATOM 3642 C C . GLY D 1 121 ? 2.180 0.842 11.897 1.00 20.67 237 GLY D C 1
ATOM 3643 O O . GLY D 1 121 ? 3.264 0.433 12.204 1.00 21.53 237 GLY D O 1
ATOM 3644 N N . ALA D 1 122 ? 1.135 0.045 11.836 1.00 18.48 238 ALA D N 1
ATOM 3645 C CA . ALA D 1 122 ? 1.204 -1.398 12.191 1.00 18.09 238 ALA D CA 1
ATOM 3646 C C . ALA D 1 122 ? 1.785 -2.228 11.061 1.00 20.55 238 ALA D C 1
ATOM 3647 O O . ALA D 1 122 ? 1.577 -1.911 9.880 1.00 20.99 238 ALA D O 1
ATOM 3649 N N . LEU D 1 123 ? 2.542 -3.264 11.415 1.00 18.04 239 LEU D N 1
ATOM 3650 C CA . LEU D 1 123 ? 2.941 -4.345 10.483 1.00 17.49 239 LEU D CA 1
ATOM 3651 C C . LEU D 1 123 ? 2.371 -5.634 11.016 1.00 17.35 239 LEU D C 1
ATOM 3652 O O . LEU D 1 123 ? 2.471 -5.902 12.208 1.00 18.20 239 LEU D O 1
ATOM 3657 N N . THR D 1 124 ? 1.751 -6.426 10.139 1.00 18.44 240 THR D N 1
ATOM 3658 C CA . THR D 1 124 ? 1.139 -7.706 10.522 1.00 18.30 240 THR D CA 1
ATOM 3659 C C . THR D 1 124 ? 1.412 -8.691 9.404 1.00 20.05 240 THR D C 1
ATOM 3660 O O . THR D 1 124 ? 1.216 -8.373 8.237 1.00 20.47 240 THR D O 1
ATOM 3664 N N . GLY D 1 125 ? 1.799 -9.924 9.733 1.00 20.13 241 GLY D N 1
ATOM 3665 C CA . GLY D 1 125 ? 1.920 -10.918 8.705 1.00 20.37 241 GLY D CA 1
ATOM 3666 C C . GLY D 1 125 ? 2.479 -12.244 9.165 1.00 18.90 241 GLY D C 1
ATOM 3667 O O . GLY D 1 125 ? 2.269 -12.651 10.308 1.00 20.10 241 GLY D O 1
ATOM 3668 N N . THR D 1 126 ? 3.198 -12.906 8.259 1.00 20.64 242 THR D N 1
ATOM 3669 C CA . THR D 1 126 ? 3.840 -14.183 8.526 1.00 18.26 242 THR D CA 1
ATOM 3670 C C . THR D 1 126 ? 5.291 -14.215 8.102 1.00 18.34 242 THR D C 1
ATOM 3671 O O . THR D 1 126 ? 5.685 -13.515 7.149 1.00 20.63 242 THR D O 1
ATOM 3675 N N . TYR D 1 127 ? 6.066 -15.064 8.761 1.00 17.55 243 TYR D N 1
ATOM 3676 C CA . TYR D 1 127 ? 7.463 -15.289 8.436 1.00 17.96 243 TYR D CA 1
ATOM 3677 C C . TYR D 1 127 ? 7.698 -16.809 8.291 1.00 18.22 243 TYR D C 1
ATOM 3678 O O . TYR D 1 127 ? 7.172 -17.602 9.053 1.00 18.86 243 TYR D O 1
ATOM 3687 N N . GLU D 1 128 ? 8.512 -17.165 7.301 1.00 17.31 244 GLU D N 1
ATOM 3688 C CA . GLU D 1 128 ? 8.939 -18.558 7.101 1.00 18.55 244 GLU D CA 1
ATOM 3689 C C . GLU D 1 128 ? 10.429 -18.558 6.877 1.00 17.29 244 GLU D C 1
ATOM 3690 O O . GLU D 1 128 ? 10.903 -17.897 5.942 1.00 19.49 244 GLU D O 1
ATOM 3696 N N . SER D 1 129 ? 11.208 -19.257 7.704 1.00 18.09 245 SER D N 1
ATOM 3697 C CA . SER D 1 129 ? 12.654 -19.280 7.555 1.00 17.28 245 SER D CA 1
ATOM 3698 C C . SER D 1 129 ? 13.084 -20.480 6.715 1.00 18.77 245 SER D C 1
ATOM 3699 O O . SER D 1 129 ? 12.709 -21.598 7.005 1.00 20.16 245 SER D O 1
ATOM 3702 N N . ALA D 1 130 ? 13.995 -20.225 5.774 1.00 19.22 246 ALA D N 1
ATOM 3703 C CA . ALA D 1 130 ? 14.541 -21.306 4.962 1.00 21.06 246 ALA D CA 1
ATOM 3704 C C . ALA D 1 130 ? 15.689 -22.048 5.682 1.00 22.94 246 ALA D C 1
ATOM 3705 O O . ALA D 1 130 ? 16.213 -23.014 5.135 1.00 24.98 246 ALA D O 1
ATOM 3707 N N . VAL D 1 131 ? 16.082 -21.539 6.867 1.00 21.10 247 VAL D N 1
ATOM 3708 C CA . VAL D 1 131 ? 17.132 -22.138 7.703 1.00 22.98 247 VAL D CA 1
ATOM 3709 C C . VAL D 1 131 ? 16.582 -22.416 9.112 1.00 23.62 247 VAL D C 1
ATOM 3710 O O . VAL D 1 131 ? 15.566 -21.821 9.534 1.00 23.26 247 VAL D O 1
ATOM 3714 N N . GLY D 1 132 ? 17.226 -23.343 9.817 1.00 29.68 248 GLY D N 1
ATOM 3715 C CA . GLY D 1 132 ? 16.812 -23.670 11.184 1.00 37.67 248 GLY D CA 1
ATOM 3716 C C . GLY D 1 132 ? 17.538 -24.795 11.893 1.00 52.09 248 GLY D C 1
ATOM 3717 O O . GLY D 1 132 ? 17.395 -25.969 11.535 1.00 79.79 248 GLY D O 1
#

CATH classification: 2.40.128.30

Foldseek 3Di:
DQQQKFKKKWFWDLPDDPPQDFTWIKMKTQQDDPRDHQQKMKMWTFTWHDDDFTKTKTKMKIAHDDDPVCRVVGIDIDIWMWGACCVRPAHWIATPQGKIDHWHQDSVTMIIDMIGGSDD/DVLQKWKKKWWWDLDDDPPQDFIWIKMKTQQDDPRDHQQKMKMWTFTWHFAPQTKTKTKMKIAHDDDPVCRVVGIDIGIKMKAFPPPHRGLPPDDPQSSVAHWIATPLGKIWHWHADNVIMIITMIGGSDD/DQLQKWKKKWFWDLDDDPPQDFTWIKMKTQQDDPNDHQQKMKMWTFTWHDDPWIKTKTKMKIAHDDDPVCRVVGIDIDIWMWTADPSVQVRPAHWIATPQGKIDHWHADNVTMITDMIGGNVD/DQLQKFKKKWWWPLDDDPPQDFTWIKMKTQQDDPHDHQQKMKMWTFTWHDDPFIKTKTKMKIAHDDDPVCRVVGIDIDIWMWTFPVVQVVPAHWIATPQRKIDHWHADNVIMIIDIIGGSPD

B-factor: mean 25.94, std 10.6, range [13.2, 93.85]

Secondary structure (DSSP, 8-state):
-GGG-EEEEEEE-SS--SSS--EEEEEEEEEE-SS-EEEEEEEEEEEEE-STT-EEEEEEEEEEP--GGGGGG-EEEEEEEEEE--TTT-EEEEETT--EEEEEE-TTSEEEEEEE-S--/-GGGEEEEEEEE-SS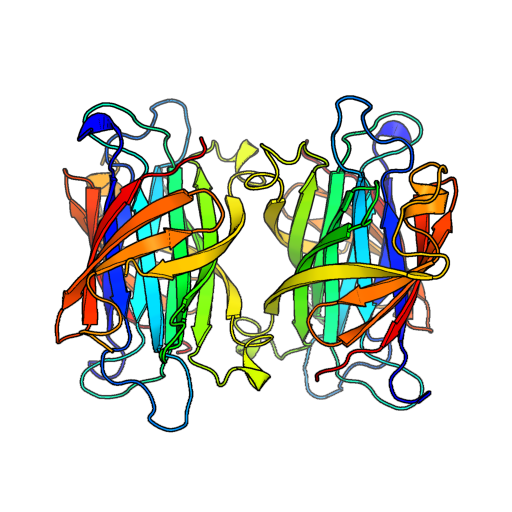--SSS--EEEEEEEEEE-SS-EEEEEEEEEEEEE-SSS-EEEEEEEEEEP--GGGGGG-EEEEEEEEEEEES-SS-TTS-HHHHHSEEEEETT--EEEEEE-TTSEEEEEEE-S--/-GGGEEEEEEEE-SS--SSS--EEEEEEEEEE-SS-EEEEEEEEEEEEE-STT-EEEEEEEEEEP--GGGGGG-EEEEEEEEEEE--HHHHHSEEEEETT--EEEEEE-TTSEEEEEEE-S--/-GGG-EEEEEEE-SS--SSS--EEEEEEEEEE-SS-EEEEEEEEEEEEE-STT-EEEEEEEEEEP--GGGGGG-EEEEEEEEEE---HHHHSEEEEETT--EEEEEE-TTSEEEEEEE-S--

Radius of gyration: 22.01 Å; Cα contacts (8 Å, |Δi|>4): 1559; chains: 4; bounding box: 54×47×52 Å

Organism: Streptomyces avidinii (NCBI:txid1895)

InterPro domains:
  IPR005468 Avidin/streptavidin [PF01382] (38-156)
  IPR005468 Avidin/streptavidin [PS51326] (37-159)
  IPR005469 Avidin [PR00709] (41-55)
  IPR005469 Avidin [PR00709] (61-69)
  IPR005469 Avidin [PR00709] (90-102)
  IPR005469 Avidin [PR00709] (112-122)
  IPR005469 Avidin [PR00709] (128-139)
  IPR005469 Avidin [PR00709] (144-160)
  IPR017889 Avidin-like, conserved site [PS00577] (142-156)
  IPR036896 Avidin-like superfamily [G3DSA:2.40.128.30] (25-167)
  IPR036896 Avidin-like superfamily [SSF50876] (41-161)
  IPR051764 Avidin/Streptavidin-related [PTHR34399] (16-161)

Sequence (496 aa):
NAESRYVLTGRYDSAPATDGSGTALGWTVAWKNNYRNAHSATTWSGQYVGGAEARINTQWLLTSGTTEANAWKSTLVGHDTFTKVEAGITGTWYNQLGSTFIVTAGADGALTGTYESAVGNAESRYVLTGRYDSAPATDGSGTALGWTVAWKNNYRNAHSATTWSGQYVGGAEARINTQWLLTSGTTEANAWKSTLVGHDTFTKVKPSAASGGGSAEAGITGTWYNQLGSTFIVTAGADGALTGTYESAVGNAESRYVLTGRYDSAPATDGSGTALGWTVAWKNNYRNAHSATTWSGQYVGGAEARINTQWLLTSGTTEANAWKSTLVGHDTFTKVKSAEAGITGTWYNQLGSTFIVTAGADGALTGTYESAVGNAESRYVLTGRYDSAPATDGSGTALGWTVAWKNNYRNAHSATTWSGQYVGGAEARINTQWLLTSGTTEANAWKSTLVGHDTFTKVKAEAGITGTWYNQLGSTFIVTAGADGALTGTYESAVG

Solvent-accessible surface area: 20678 Å² total; per-residue (Å²): 129,60,79,33,112,24,75,0,21,0,21,5,1,32,48,51,31,146,102,65,23,8,15,1,0,0,0,0,0,3,34,56,26,149,129,163,46,69,55,7,0,6,0,7,1,2,8,36,30,41,64,112,134,27,82,0,56,6,13,14,0,22,2,39,13,19,43,168,80,60,40,54,90,14,4,31,2,5,68,6,47,0,46,76,136,103,85,23,2,49,24,35,0,85,11,106,61,46,2,23,0,55,4,83,3,21,84,101,1,30,0,80,17,42,4,54,38,60,44,108,142,56,75,24,114,23,78,0,22,0,26,4,1,36,50,38,29,145,95,67,23,7,7,1,0,0,0,0,0,3,31,61,25,149,142,130,46,70,58,8,0,5,0,7,1,3,10,13,70,32,39,91,115,1,80,0,72,5,13,12,0,25,2,43,15,22,45,139,82,60,43,54,100,13,5,34,3,5,67,7,46,0,53,6,77,117,114,49,55,37,23,66,82,41,91,11,74,53,0,0,41,12,14,0,77,12,100,57,43,2,24,0,60,2,83,2,24,72,127,2,40,0,83,14,48,3,43,34,62,46,110,125,49,80,21,102,7,81,1,22,0,24,2,1,27,48,35,28,142,98,66,28,7,7,0,0,0,0,0,0,4,21,67,24,140,124,111,45,61,56,8,0,5,0,7,0,3,8,25,20,41,63,118,150,18,85,0,49,6,14,12,0,25,2,42,15,20,46,137,82,61,43,52,94,14,4,33,3,5,68,7,58,0,74,72,46,241,116,12,66,68,9,0,49,24,38,0,106,12,103,63,50,2,27,0,60,3,84,7,27,70,123,1,39,0,85,15,44,3,47,22,64,60,50,132,64,102,36,94,22,76,0,21,0,28,4,1,34,49,38,31,143,100,63,25,7,5,0,0,0,0,0,0,3,33,59,25,139,123,174,48,68,56,7,0,5,0,7,1,2,8,25,28,37,66,119,142,17,78,0,60,6,13,13,0,23,2,42,15,21,46,129,81,58,42,52,86,13,5,32,4,5,69,7,53,0,60,65,70,244,54,82,84,17,0,48,23,39,0,99,12,107,62,41,2,20,0,70,3,84,4,26,75,128,1,42,1,83,17,42,5,53,39,64,43,110

Nearest PDB structures (foldseek):
  4gd9-assembly1_D  TM=9.979E-01  e=6.525E-21  Streptomyces avidinii
  4gda-assembly1_A-2  TM=9.936E-01  e=5.860E-21  Streptomyces avidinii
  4gd9-assembly1_A  TM=1.002E+00  e=1.627E-20  Streptomyces avidinii
  4gda-assembly1_B-2  TM=9.611E-01  e=8.611E-20  Streptomyces avidinii
  1swf-assembly1_B  TM=9.091E-01  e=8.161E-20  Streptomyces avidinii